Protein AF-A0A5B3GDI8-F1 (afdb_monomer_lite)

Organism: NCBI:txid328814

Foldseek 3Di:
DDPDDPPPVVVVVVVPPPPPLDADDPVRLLVVAAAHKDFAAFSRKHKWFWQAALPFQFQAFFDFPALQDTHSFQRLQWTKTAHQQLQAIEIEGEPGSVQDHDHHGFTKMFRLHGWMWHFRVLPTYIYTHHDGNVRIDGPDHPHDFDAAEDALVRDGSSQARTKYKHWFKDWPDQFAFLALFQLLQDDDEPLRPDPHSRNRDWKDWTWMAHLVRDIATEIDTPRGPRRADLPHGAQATGMAIAHKHDHQQLQQVRPRDSIHGYDRDPVSVPGHNPHYDLWDFQFKAAQQPCLQDWWAWPPVGTDGQAPPQAAWPTWTATPDHGWTKHKQLRWGKGFAKFTGQSDQPPVVSSRIGGRQWIKTKDWQLSQFDADPVQAGPGGIWTKIKGFLAVPDFDWKKKKWWKAKADQAVLAFWFHQFWKFKWKDLVVDDTHTLPDIGGHFHAHHQWDQDPPLGTAGTASNHHRGINIDMRIDDPVRHNGRMMMMIMGRPFQWIFQGDRGSDDGRIDDGDGNPHTGMIMMIIRMTTIIHRD

Secondary structure (DSSP, 8-state):
----SSSSSSSSSSSSS----PPPPHHHHHHHHTTSEEEPPTT-EEEEEE-S-TT-S-SS---EEETTEE-THHHHHEEEEE-TTS--EEEEEESSTTT----TT-EEEEE-TT-EEEEEETTEEEEEEEE-GGGEEEEESSPPP---EE-GGG--GGGTTSEEEEEEEEES--SS-SS---GGGS--BTTB----S-B----EEEEEE-TTS-EEEEEE-TT-TTS--SS-S--S-EEEEEEEE---BGGGTB---S-EEE-SSGGGEE--SS---SEEEEEEEEGGG-TT-EEEETTTEEEES--TT-B-S--BPPSEESEEEEESS-PEEEEEEEE-GGGTTSTT---EEEEEEEEEEEEGGGGEEE-TTS-EEEE--EEEEE--TT---SEEEEEEEEEES-SBGGGSSSSB-EEEEEEESSSSS-EEEEEEEE--BBP-B-EEETTTEEE---TT-BSSPEEEEEEE-GGGTT-S-EEEEEEE-SSEEE---SSTTS-SEEEE--TT---EEEEEEEEEEEEEE-

pLDDT: mean 88.8, std 14.58, range [31.39, 98.75]

Structure (mmCIF, N/CA/C/O backbone):
data_AF-A0A5B3GDI8-F1
#
_entry.id   AF-A0A5B3GDI8-F1
#
loop_
_atom_site.group_PDB
_atom_site.id
_atom_site.type_symbol
_atom_site.label_atom_id
_atom_site.label_alt_id
_atom_site.label_comp_id
_atom_site.label_asym_id
_atom_site.label_entity_id
_atom_site.label_seq_id
_atom_site.pdbx_PDB_ins_code
_atom_site.Cartn_x
_atom_site.Cartn_y
_atom_site.Cartn_z
_atom_site.occupancy
_atom_site.B_iso_or_equiv
_atom_site.auth_seq_id
_atom_site.auth_comp_id
_atom_site.auth_asym_id
_atom_site.auth_atom_id
_atom_site.pdbx_PDB_model_num
ATOM 1 N N . MET A 1 1 ? -60.318 32.869 48.975 1.00 39.62 1 MET A N 1
ATOM 2 C CA . MET A 1 1 ? -58.871 33.156 49.140 1.00 39.62 1 MET A CA 1
ATOM 3 C C . MET A 1 1 ? -58.451 32.554 50.478 1.00 39.62 1 MET A C 1
ATOM 5 O O . MET A 1 1 ? -58.962 33.008 51.481 1.00 39.62 1 MET A O 1
ATOM 9 N N . LYS A 1 2 ? -57.657 31.492 50.613 1.00 36.00 2 LYS A N 1
ATOM 10 C CA . LYS A 1 2 ? -56.486 31.056 49.847 1.00 36.00 2 LYS A CA 1
ATOM 11 C C . LYS A 1 2 ? -56.484 29.517 49.740 1.00 36.00 2 LYS A C 1
ATOM 13 O O . LYS A 1 2 ? -56.012 28.821 50.629 1.00 36.00 2 LYS A O 1
ATOM 18 N N . HIS A 1 3 ? -57.018 29.014 48.629 1.00 37.31 3 HIS A N 1
ATOM 19 C CA . HIS A 1 3 ? -56.724 27.690 48.079 1.00 37.31 3 HIS A CA 1
ATOM 20 C C . HIS A 1 3 ? -55.689 27.894 46.977 1.00 37.31 3 HIS A C 1
ATOM 22 O O . HIS A 1 3 ? -56.034 28.059 45.812 1.00 37.31 3 HIS A O 1
ATOM 28 N N . THR A 1 4 ? -54.423 28.026 47.350 1.00 45.56 4 THR A N 1
ATOM 29 C CA . THR A 1 4 ? -53.284 28.040 46.420 1.00 45.56 4 THR A CA 1
ATOM 30 C C . THR A 1 4 ? -52.044 28.033 47.297 1.00 45.56 4 THR A C 1
ATOM 32 O O . THR A 1 4 ? -51.899 28.965 48.074 1.00 45.56 4 THR A O 1
ATOM 35 N N . ILE A 1 5 ? -51.251 26.953 47.263 1.00 39.19 5 ILE A N 1
ATOM 36 C CA . ILE A 1 5 ? -49.811 26.858 47.635 1.00 39.19 5 ILE A CA 1
ATOM 37 C C . ILE A 1 5 ? -49.360 25.386 47.789 1.00 39.19 5 ILE A C 1
ATOM 39 O O . ILE A 1 5 ? -48.167 25.118 47.755 1.00 39.19 5 ILE A O 1
ATOM 43 N N . ARG A 1 6 ? -50.253 24.384 47.849 1.00 36.28 6 ARG A N 1
ATOM 44 C CA . ARG A 1 6 ? -49.823 22.968 47.964 1.00 36.28 6 ARG A CA 1
ATOM 45 C C . ARG A 1 6 ? -49.696 22.170 46.661 1.00 36.28 6 ARG A C 1
ATOM 47 O O . ARG A 1 6 ? -49.275 21.023 46.714 1.00 36.28 6 ARG A O 1
ATOM 54 N N . THR A 1 7 ? -49.941 22.777 45.501 1.00 36.78 7 THR A N 1
ATOM 55 C CA . THR A 1 7 ? -49.863 22.080 44.197 1.00 36.78 7 THR A CA 1
ATOM 56 C C . THR A 1 7 ? -48.702 22.533 43.304 1.00 36.78 7 THR A C 1
ATOM 58 O O . THR A 1 7 ? -48.592 22.067 42.179 1.00 36.78 7 THR A O 1
ATOM 61 N N . ALA A 1 8 ? -47.809 23.406 43.787 1.00 35.50 8 ALA A N 1
ATOM 62 C CA . ALA A 1 8 ? -46.700 23.941 42.981 1.00 35.50 8 ALA A CA 1
ATOM 63 C C . ALA A 1 8 ? -45.322 23.304 43.268 1.00 35.50 8 ALA A C 1
ATOM 65 O O . ALA A 1 8 ? -44.408 23.474 42.472 1.00 35.50 8 ALA A O 1
ATOM 66 N N . MET A 1 9 ? -45.159 22.531 44.352 1.00 32.56 9 MET A N 1
ATOM 67 C CA . MET A 1 9 ? -43.878 21.868 44.682 1.00 32.56 9 MET A CA 1
ATOM 68 C C . MET A 1 9 ? -43.811 20.377 44.322 1.00 32.56 9 MET A C 1
ATOM 70 O O . MET A 1 9 ? -42.728 19.807 44.342 1.00 32.56 9 MET A O 1
ATOM 74 N N . ALA A 1 10 ? -44.928 19.749 43.943 1.00 32.56 10 ALA A N 1
ATOM 75 C CA . ALA A 1 10 ? -44.927 18.376 43.423 1.00 32.56 10 ALA A CA 1
ATOM 76 C C . ALA A 1 10 ? -44.781 18.326 41.888 1.00 32.56 10 ALA A C 1
ATOM 78 O O . ALA A 1 10 ? -44.310 17.333 41.346 1.00 32.56 10 ALA A O 1
ATOM 79 N N . ALA A 1 11 ? -45.106 19.420 41.188 1.00 32.91 11 ALA A N 1
ATOM 80 C CA . ALA A 1 11 ? -44.932 19.537 39.739 1.00 32.91 11 ALA A CA 1
ATOM 81 C C . ALA A 1 11 ? -43.515 19.985 39.325 1.00 32.91 11 ALA A C 1
ATOM 83 O O . ALA A 1 11 ? -43.128 19.772 38.182 1.00 32.91 11 ALA A O 1
ATOM 84 N N . LEU A 1 12 ? -42.717 20.548 40.246 1.00 33.09 12 LEU A N 1
ATOM 85 C CA . LEU A 1 12 ? -41.325 20.935 39.970 1.00 33.09 12 LEU A CA 1
ATOM 86 C C . LEU A 1 12 ? -40.292 19.848 40.317 1.00 33.09 12 LEU A C 1
ATOM 88 O O . LEU A 1 12 ? -39.155 19.939 39.873 1.00 33.09 12 LEU A O 1
ATOM 92 N N . LEU A 1 13 ? -40.680 18.801 41.058 1.00 31.77 13 LEU A N 1
ATOM 93 C CA . LEU A 1 13 ? -39.831 17.624 41.307 1.00 31.77 13 LEU A CA 1
ATOM 94 C C . LEU A 1 13 ? -40.146 16.424 40.397 1.00 31.77 13 LEU A C 1
ATOM 96 O O . LEU A 1 13 ? -39.401 15.452 40.405 1.00 31.77 13 LEU A O 1
ATOM 100 N N . CYS A 1 14 ? -41.194 16.499 39.571 1.00 31.97 14 CYS A N 1
ATOM 101 C CA . CYS A 1 14 ? -41.499 15.485 38.550 1.00 31.97 14 CYS A CA 1
ATOM 102 C C . CYS A 1 14 ? -41.074 15.889 37.125 1.00 31.97 14 CYS A C 1
ATOM 104 O O . CYS A 1 14 ? -41.359 15.159 36.183 1.00 31.97 14 CYS A O 1
ATOM 106 N N . LEU A 1 15 ? -40.354 17.008 36.956 1.00 31.39 15 LEU A N 1
ATOM 107 C CA . LEU A 1 15 ? -39.702 17.380 35.688 1.00 31.39 15 LEU A CA 1
ATOM 108 C C . LEU A 1 15 ? -38.186 17.107 35.662 1.00 31.39 15 LEU A C 1
ATOM 110 O O . LEU A 1 15 ? -37.525 17.441 34.686 1.00 31.39 15 LEU A O 1
ATOM 114 N N . ALA A 1 16 ? -37.635 16.472 36.701 1.00 35.31 16 ALA A N 1
ATOM 115 C CA . ALA A 1 16 ? -36.210 16.132 36.793 1.00 35.31 16 ALA A CA 1
ATOM 116 C C . ALA A 1 16 ? -35.915 14.628 36.625 1.00 35.31 16 ALA A C 1
ATOM 118 O O . ALA A 1 16 ? -34.798 14.193 36.884 1.00 35.31 16 ALA A O 1
ATOM 119 N N . ALA A 1 17 ? -36.893 13.816 36.212 1.00 36.31 17 ALA A N 1
ATOM 120 C CA . ALA A 1 17 ? -36.731 12.362 36.194 1.00 36.31 17 ALA A CA 1
ATOM 121 C C . ALA A 1 17 ? -37.519 11.651 35.081 1.00 36.31 17 ALA A C 1
ATOM 123 O O . ALA A 1 17 ? -38.113 10.619 35.343 1.00 36.31 17 ALA A O 1
ATOM 124 N N . VAL A 1 18 ? -37.528 12.178 33.849 1.00 36.03 18 VAL A N 1
ATOM 125 C CA . VAL A 1 18 ? -37.719 11.371 32.618 1.00 36.03 18 VAL A CA 1
ATOM 126 C C . VAL A 1 18 ? -37.010 12.056 31.435 1.00 36.03 18 VAL A C 1
ATOM 128 O O . VAL A 1 18 ? -37.576 12.248 30.366 1.00 36.03 18 VAL A O 1
ATOM 131 N N . ALA A 1 19 ? -35.749 12.453 31.604 1.00 35.44 19 ALA A N 1
ATOM 132 C CA . ALA A 1 19 ? -34.834 12.400 30.469 1.00 35.44 19 ALA A CA 1
ATOM 133 C C . ALA A 1 19 ? -34.280 10.979 30.509 1.00 35.44 19 ALA A C 1
ATOM 135 O O . ALA A 1 19 ? -33.279 10.718 31.171 1.00 35.44 19 ALA A O 1
ATOM 136 N N . GLY A 1 20 ? -35.027 10.028 29.937 1.00 32.72 20 GLY A N 1
ATOM 137 C CA . GLY A 1 20 ? -34.468 8.708 29.678 1.00 32.72 20 GLY A CA 1
ATOM 138 C C . GLY A 1 20 ? -33.171 8.947 28.927 1.00 32.72 20 GLY A C 1
ATOM 139 O O . GLY A 1 20 ? -33.206 9.557 27.859 1.00 32.72 20 GLY A O 1
ATOM 140 N N . VAL A 1 21 ? -32.048 8.585 29.544 1.00 35.75 21 VAL A N 1
ATOM 141 C CA . VAL A 1 21 ? -30.734 8.677 28.924 1.00 35.75 21 VAL A CA 1
ATOM 142 C C . VAL A 1 21 ? -30.815 7.792 27.693 1.00 35.75 21 VAL A C 1
ATOM 144 O O . VAL A 1 21 ? -30.853 6.567 27.784 1.00 35.75 21 VAL A O 1
ATOM 147 N N . ARG A 1 22 ? -31.033 8.424 26.547 1.00 43.66 22 ARG A N 1
ATOM 148 C CA . ARG A 1 22 ? -31.154 7.735 25.280 1.00 43.66 22 ARG A CA 1
ATOM 149 C C . ARG A 1 22 ? -29.720 7.603 24.808 1.00 43.66 22 ARG A C 1
ATOM 151 O O . ARG A 1 22 ? -29.053 8.621 24.673 1.00 43.66 22 ARG A O 1
ATOM 158 N N . ALA A 1 23 ? -29.243 6.372 24.630 1.00 56.69 23 ALA A N 1
ATOM 159 C CA . ALA A 1 23 ? -28.018 6.169 23.874 1.00 56.69 23 ALA A CA 1
ATOM 160 C C . ALA A 1 23 ? -28.197 6.926 22.550 1.00 56.69 23 ALA A C 1
ATOM 162 O O . ALA A 1 23 ? -29.172 6.681 21.826 1.00 56.69 23 ALA A O 1
ATOM 163 N N . ASP A 1 24 ? -27.344 7.916 22.313 1.00 63.50 24 ASP A N 1
ATOM 164 C CA . ASP A 1 24 ? -27.353 8.669 21.077 1.00 63.50 24 ASP A CA 1
ATOM 165 C C . ASP A 1 24 ? -27.056 7.692 19.944 1.00 63.50 24 ASP A C 1
ATOM 167 O O . ASP A 1 24 ? -26.226 6.788 20.055 1.00 63.50 24 ASP A O 1
ATOM 171 N N . ASP A 1 25 ? -27.806 7.832 18.859 1.00 85.94 25 ASP A N 1
ATOM 172 C CA . ASP A 1 25 ? -27.639 6.981 17.693 1.00 85.94 25 ASP A CA 1
ATOM 173 C C . ASP A 1 25 ? -26.355 7.388 16.954 1.00 85.94 25 ASP A C 1
ATOM 175 O O . ASP A 1 25 ? -26.069 8.582 16.809 1.00 85.94 25 ASP A O 1
ATOM 179 N N . PHE A 1 26 ? -25.594 6.413 16.448 1.00 95.19 26 PHE A N 1
ATOM 180 C CA . PHE A 1 26 ? -24.365 6.658 15.683 1.00 95.19 26 PHE A CA 1
ATOM 181 C C . PHE A 1 26 ? -24.610 7.676 14.563 1.00 95.19 26 PHE A C 1
ATOM 183 O O . PHE A 1 26 ? -23.807 8.587 14.369 1.00 95.19 26 PHE A O 1
ATOM 190 N N . ALA A 1 27 ? -25.744 7.570 13.861 1.00 94.50 27 ALA A N 1
ATOM 191 C CA . ALA A 1 27 ? -26.119 8.498 12.796 1.00 94.50 27 ALA A CA 1
ATOM 192 C C . ALA A 1 27 ? -26.252 9.952 13.285 1.00 94.50 27 ALA A C 1
ATOM 194 O O . ALA A 1 27 ? -25.831 10.879 12.593 1.00 94.50 27 ALA A O 1
ATOM 195 N N . ALA A 1 28 ? -26.809 10.159 14.482 1.00 93.31 28 ALA A N 1
ATOM 196 C CA . ALA A 1 28 ? -26.990 11.488 15.058 1.00 93.31 28 ALA A CA 1
ATOM 197 C C . ALA A 1 28 ? -25.643 12.120 15.439 1.00 93.31 28 ALA A C 1
ATOM 199 O O . ALA A 1 28 ? -25.374 13.260 15.059 1.00 93.31 28 ALA A O 1
ATOM 200 N N . LEU A 1 29 ? -24.763 11.357 16.100 1.00 94.50 29 LEU A N 1
ATOM 201 C CA . LEU A 1 29 ? -23.413 11.818 16.450 1.00 94.50 29 LEU A CA 1
ATOM 202 C C . LEU A 1 29 ? -22.576 12.131 15.203 1.00 94.50 29 LEU A C 1
ATOM 204 O O . LEU A 1 29 ? -21.887 13.151 15.144 1.00 94.50 29 LEU A O 1
ATOM 208 N N . ARG A 1 30 ? -22.680 11.293 14.165 1.00 95.56 30 ARG A N 1
ATOM 209 C CA . ARG A 1 30 ? -22.043 11.546 12.866 1.00 95.56 30 ARG A CA 1
ATOM 210 C C . ARG A 1 30 ? -22.512 12.859 12.245 1.00 95.56 30 ARG A C 1
ATOM 212 O O . ARG A 1 30 ? -21.688 13.665 11.809 1.00 95.56 30 ARG A O 1
ATOM 219 N N . ALA A 1 31 ? -23.823 13.094 12.228 1.00 94.56 31 ALA A N 1
ATOM 220 C CA . ALA A 1 31 ? -24.398 14.317 11.680 1.00 94.56 31 ALA A CA 1
ATOM 221 C C . ALA A 1 31 ? -23.938 15.570 12.448 1.00 94.56 31 ALA A C 1
ATOM 223 O O . ALA A 1 31 ? -23.686 16.607 11.835 1.00 94.56 31 ALA A O 1
ATOM 224 N N . GLU A 1 32 ? -23.769 15.480 13.771 1.00 94.06 32 GLU A N 1
ATOM 225 C CA . GLU A 1 32 ? -23.297 16.598 14.595 1.00 94.06 32 GLU A CA 1
ATOM 226 C C . GLU A 1 32 ? -21.875 17.050 14.215 1.00 94.06 32 GLU A C 1
ATOM 228 O O . GLU A 1 32 ? -21.598 18.256 14.160 1.00 94.06 32 GLU A O 1
ATOM 233 N N . ALA A 1 33 ? -20.988 16.100 13.910 1.00 95.88 33 ALA A N 1
ATOM 234 C CA . ALA A 1 33 ? -19.568 16.339 13.649 1.00 95.88 33 ALA A CA 1
ATOM 235 C C . ALA A 1 33 ? -19.165 16.301 12.164 1.00 95.88 33 ALA A C 1
ATOM 237 O O . ALA A 1 33 ? -17.976 16.340 11.862 1.00 95.88 33 ALA A O 1
ATOM 238 N N . ALA A 1 34 ? -20.110 16.224 11.224 1.00 94.88 34 ALA A N 1
ATOM 239 C CA . ALA A 1 34 ? -19.806 16.114 9.795 1.00 94.88 34 ALA A CA 1
ATOM 240 C C . ALA A 1 34 ? -18.857 17.237 9.314 1.00 94.88 34 ALA A C 1
ATOM 242 O O . ALA A 1 34 ? -19.218 18.415 9.305 1.00 94.88 34 ALA A O 1
ATOM 243 N N . GLY A 1 35 ? -17.628 16.862 8.939 1.00 97.06 35 GLY A N 1
ATOM 244 C CA . GLY A 1 35 ? -16.588 17.775 8.449 1.00 97.06 35 GLY A CA 1
ATOM 245 C C . GLY A 1 35 ? -16.008 18.750 9.480 1.00 97.06 35 GLY A C 1
ATOM 246 O O . GLY A 1 35 ? -15.413 19.755 9.087 1.00 97.06 35 GLY A O 1
ATOM 247 N N . ARG A 1 36 ? -16.199 18.517 10.785 1.00 97.75 36 ARG A N 1
ATOM 248 C CA . ARG A 1 36 ? -15.721 19.415 11.847 1.00 97.75 36 ARG A CA 1
ATOM 249 C C . ARG A 1 36 ? -15.409 18.679 13.149 1.00 97.75 36 ARG A C 1
ATOM 251 O O . ARG A 1 36 ? -15.834 17.551 13.373 1.00 97.75 36 ARG A O 1
ATOM 258 N N . THR A 1 37 ? -14.721 19.366 14.056 1.00 98.44 37 THR A N 1
ATOM 259 C CA . THR A 1 37 ? -14.581 18.927 15.449 1.00 98.44 37 THR A CA 1
ATOM 260 C C . THR A 1 37 ? -15.637 19.597 16.321 1.00 98.44 37 THR A C 1
ATOM 262 O O . THR A 1 37 ? -15.784 20.820 16.291 1.00 98.44 37 THR A O 1
ATOM 265 N N . VAL A 1 38 ? -16.345 18.808 17.127 1.00 97.69 38 VAL A N 1
ATOM 266 C CA . VAL A 1 38 ? -17.307 19.276 18.134 1.00 97.69 38 VAL A CA 1
ATOM 267 C C . VAL A 1 38 ? -16.932 18.761 19.520 1.00 97.69 38 VAL A C 1
ATOM 269 O O . VAL A 1 38 ? -16.266 17.735 19.665 1.00 97.69 38 VAL A O 1
ATOM 272 N N . ARG A 1 39 ? -17.353 19.489 20.556 1.00 97.69 39 ARG A N 1
ATOM 273 C CA . ARG A 1 39 ? -17.263 19.045 21.948 1.00 97.69 39 ARG A CA 1
ATOM 274 C C . ARG A 1 39 ? -18.615 18.468 22.344 1.00 97.69 39 ARG A C 1
ATOM 276 O O . ARG A 1 39 ? -19.597 19.203 22.326 1.00 97.69 39 ARG A O 1
ATOM 283 N N . LEU A 1 40 ? -18.646 17.191 22.704 1.00 95.88 40 LEU A N 1
ATOM 284 C CA . LEU A 1 40 ? -19.892 16.499 23.020 1.00 95.88 40 LEU A CA 1
ATOM 285 C C . LEU A 1 40 ? -20.471 16.995 24.350 1.00 95.88 40 LEU A C 1
ATOM 287 O O . LEU A 1 40 ? -19.734 17.246 25.314 1.00 95.88 40 LEU A O 1
ATOM 291 N N . ALA A 1 41 ? -21.790 17.171 24.381 1.00 92.88 41 ALA A N 1
ATOM 292 C CA . ALA A 1 41 ? -22.498 17.715 25.531 1.00 92.88 41 ALA A CA 1
ATOM 293 C C . ALA A 1 41 ? -22.429 16.762 26.742 1.00 92.88 41 ALA A C 1
ATOM 295 O O . ALA A 1 41 ? -22.355 15.545 26.575 1.00 92.88 41 ALA A O 1
ATOM 296 N N . PRO A 1 42 ? -22.462 17.277 27.985 1.00 92.44 42 PRO A N 1
ATOM 297 C CA . PRO A 1 42 ? -22.572 16.421 29.162 1.00 92.44 42 PRO A CA 1
ATOM 298 C C . PRO A 1 42 ? -23.781 15.479 29.061 1.00 92.44 42 PRO A C 1
ATOM 300 O O . PRO A 1 42 ? -24.882 15.928 28.748 1.00 92.44 42 PRO A O 1
ATOM 303 N N . GLY A 1 43 ? -23.579 14.192 29.352 1.00 87.88 43 GLY A N 1
ATOM 304 C CA . GLY A 1 43 ? -24.628 13.173 29.279 1.00 87.88 43 GLY A CA 1
ATOM 305 C C . GLY A 1 43 ? -24.813 12.515 27.907 1.00 87.88 43 GLY A C 1
ATOM 306 O O . GLY A 1 43 ? -25.653 11.625 27.806 1.00 87.88 43 GLY A O 1
ATOM 307 N N . THR A 1 44 ? -24.041 12.897 26.881 1.00 94.94 44 THR A N 1
ATOM 308 C CA . THR A 1 44 ? -23.964 12.150 25.614 1.00 94.94 44 THR A CA 1
ATOM 309 C C . THR A 1 44 ? -23.450 10.739 25.884 1.00 94.94 44 THR A C 1
ATOM 311 O O . THR A 1 44 ? -22.309 10.562 26.314 1.00 94.94 44 THR A O 1
ATOM 314 N N . GLN A 1 45 ? -24.279 9.731 25.616 1.00 95.38 45 GLN A N 1
ATOM 315 C CA . GLN A 1 45 ? -23.929 8.325 25.811 1.00 95.38 45 GLN A CA 1
ATOM 316 C C . GLN A 1 45 ? -24.074 7.533 24.520 1.00 95.38 45 GLN A C 1
ATOM 318 O O . GLN A 1 45 ? -24.970 7.801 23.731 1.00 95.38 45 GLN A O 1
ATOM 323 N N . LEU A 1 46 ? -23.234 6.519 24.329 1.00 96.19 46 LEU A N 1
ATOM 324 C CA . LEU A 1 46 ? -23.257 5.659 23.147 1.00 96.19 46 LEU A CA 1
ATOM 325 C C . LEU A 1 46 ? -23.143 4.190 23.554 1.00 96.19 46 LEU A C 1
ATOM 327 O O . LEU A 1 46 ? -22.182 3.817 24.223 1.00 96.19 46 LEU A O 1
ATOM 331 N N . GLU A 1 47 ? -24.086 3.346 23.134 1.00 96.38 47 GLU A N 1
ATOM 332 C CA . GLU A 1 47 ? -23.907 1.892 23.210 1.00 96.38 47 GLU A CA 1
ATOM 333 C C . GLU A 1 47 ? -23.283 1.370 21.917 1.00 96.38 47 GLU A C 1
ATOM 335 O O . GLU A 1 47 ? -23.758 1.683 20.826 1.00 96.38 47 GLU A O 1
ATOM 340 N N . ALA A 1 48 ? -22.229 0.567 22.036 1.00 97.56 48 ALA A N 1
ATOM 341 C CA . ALA A 1 48 ? -21.468 0.082 20.891 1.00 97.56 48 ALA A CA 1
ATOM 342 C C . ALA A 1 48 ? -20.893 -1.321 21.126 1.00 97.56 48 ALA A C 1
ATOM 344 O O . ALA A 1 48 ? -20.776 -1.783 22.265 1.00 97.56 48 ALA A O 1
ATOM 345 N N . LEU A 1 49 ? -20.512 -1.986 20.036 1.00 98.19 49 LEU A N 1
ATOM 346 C CA . LEU A 1 49 ? -19.741 -3.226 20.049 1.00 98.19 49 LEU A CA 1
ATOM 347 C C . LEU A 1 49 ? -18.278 -2.927 19.736 1.00 98.19 49 LEU A C 1
ATOM 349 O O . LEU A 1 49 ? -1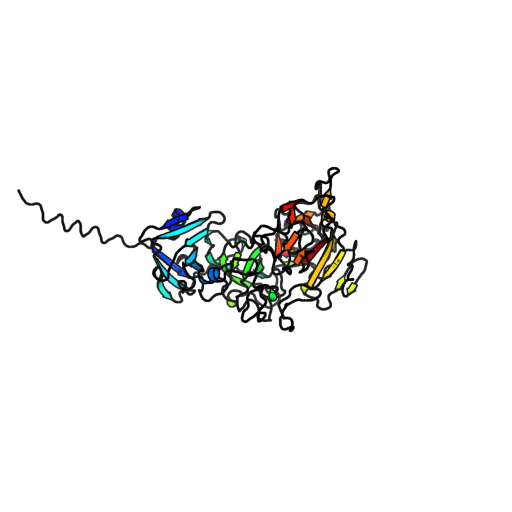7.966 -2.242 18.766 1.00 98.19 49 LEU A O 1
ATOM 353 N N . VAL A 1 50 ? -17.364 -3.443 20.548 1.00 98.75 50 VAL A N 1
ATOM 354 C CA . VAL A 1 50 ? -15.925 -3.299 20.326 1.00 98.75 50 VAL A CA 1
ATOM 355 C C . VAL A 1 50 ? -15.469 -4.287 19.258 1.00 98.75 50 VAL A C 1
ATOM 357 O O . VAL A 1 50 ? -15.565 -5.501 19.441 1.00 98.75 50 VAL A O 1
ATOM 360 N N . VAL A 1 51 ? -14.896 -3.774 18.168 1.00 98.38 51 VAL A N 1
ATOM 361 C CA . VAL A 1 51 ? -14.332 -4.599 17.085 1.00 98.38 51 VAL A CA 1
ATOM 362 C C . VAL A 1 51 ? -12.817 -4.761 17.178 1.00 98.38 51 VAL A C 1
ATOM 364 O O . VAL A 1 51 ? -12.265 -5.693 16.601 1.00 98.38 51 VAL A O 1
ATOM 367 N N . SER A 1 52 ? -12.143 -3.879 17.916 1.00 97.62 52 SER A N 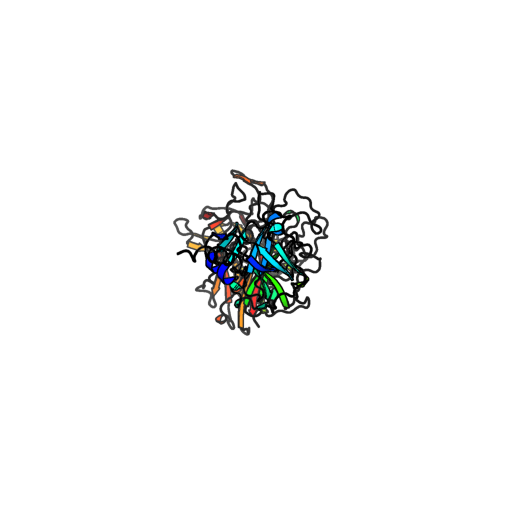1
ATOM 368 C CA . SER A 1 52 ? -10.701 -3.924 18.197 1.00 97.62 52 SER A CA 1
ATOM 369 C C . SER A 1 52 ? -10.341 -4.814 19.392 1.00 97.62 52 SER A C 1
ATOM 371 O O . SER A 1 52 ? -11.206 -5.186 20.171 1.00 97.62 52 SER A O 1
ATOM 373 N N . ASP A 1 53 ? -9.050 -5.067 19.616 1.00 97.12 53 ASP A N 1
ATOM 374 C CA . ASP A 1 53 ? -8.553 -5.694 20.849 1.00 97.12 53 ASP A CA 1
ATOM 375 C C . ASP A 1 53 ? -7.333 -4.926 21.374 1.00 97.12 53 ASP A C 1
ATOM 377 O O . ASP A 1 53 ? -6.340 -4.781 20.657 1.00 97.12 53 ASP A O 1
ATOM 381 N N . TYR A 1 54 ? -7.382 -4.459 22.627 1.00 96.62 54 TYR A N 1
ATOM 382 C CA . TYR A 1 54 ? -6.308 -3.664 23.239 1.00 96.62 54 TYR A CA 1
ATOM 383 C C . TYR A 1 54 ? -4.946 -4.384 23.303 1.00 96.62 54 TYR A C 1
ATOM 385 O O . TYR A 1 54 ? -3.905 -3.741 23.457 1.00 96.62 54 TYR A O 1
ATOM 393 N N . ARG A 1 55 ? -4.924 -5.721 23.211 1.00 94.94 55 ARG A N 1
ATOM 394 C CA . ARG A 1 55 ? -3.694 -6.530 23.192 1.00 94.94 55 ARG A CA 1
ATOM 395 C C . ARG A 1 55 ? -3.071 -6.584 21.804 1.00 94.94 55 ARG A C 1
ATOM 397 O O . ARG A 1 55 ? -1.868 -6.848 21.683 1.00 94.94 55 ARG A O 1
ATOM 404 N N . SER A 1 56 ? -3.863 -6.353 20.758 1.00 95.44 56 SER A N 1
ATOM 405 C CA . SER A 1 56 ? -3.379 -6.411 19.388 1.00 95.44 56 SER A CA 1
ATOM 406 C C . SER A 1 56 ? -2.394 -5.277 19.109 1.00 95.44 56 SER A C 1
ATOM 408 O O . SER A 1 56 ? -2.572 -4.116 19.476 1.00 95.44 56 SER A O 1
ATOM 410 N N . GLN A 1 57 ? -1.312 -5.634 18.427 1.00 94.69 57 GLN A N 1
ATOM 411 C CA . GLN A 1 57 ? -0.277 -4.691 18.015 1.00 94.69 57 GLN A CA 1
ATOM 412 C C . GLN A 1 57 ? -0.569 -4.075 16.641 1.00 94.69 57 GLN A C 1
ATOM 414 O O . GLN A 1 57 ? 0.323 -3.441 16.084 1.00 94.69 57 GLN A O 1
ATOM 419 N N . ASN A 1 58 ? -1.777 -4.279 16.093 1.00 96.62 58 ASN A N 1
ATOM 420 C CA . ASN A 1 58 ? -2.168 -3.832 14.755 1.00 96.62 58 ASN A CA 1
ATOM 421 C C . ASN A 1 58 ? -3.364 -2.869 14.720 1.00 96.62 58 ASN A C 1
ATOM 423 O O . ASN A 1 58 ? -4.166 -2.936 13.794 1.00 96.62 58 ASN A O 1
ATOM 427 N N . MET A 1 59 ? -3.534 -2.019 15.730 1.00 96.12 59 MET A N 1
ATOM 428 C CA . MET A 1 59 ? -4.684 -1.115 15.814 1.00 96.12 59 MET A CA 1
ATOM 429 C C . MET A 1 59 ? -4.477 0.137 14.968 1.00 96.12 59 MET A C 1
ATOM 431 O O . MET A 1 59 ? -5.319 0.449 14.146 1.00 96.12 59 MET A O 1
ATOM 435 N N . GLU A 1 60 ? -3.340 0.815 15.093 1.00 95.12 60 GLU A N 1
ATOM 436 C CA . GLU A 1 60 ? -3.093 2.083 14.394 1.00 95.12 60 GLU A CA 1
ATOM 437 C C . GLU A 1 60 ? -1.640 2.164 13.924 1.00 95.12 60 GLU A C 1
ATOM 439 O O . GLU A 1 60 ? -0.769 1.481 14.467 1.00 95.12 60 GLU A O 1
ATOM 444 N N . LEU A 1 61 ? -1.362 2.971 12.900 1.00 91.94 61 LEU A N 1
ATOM 445 C CA . LEU A 1 61 ? 0.004 3.250 12.469 1.00 91.94 61 LEU A CA 1
ATOM 446 C C . LEU A 1 61 ? 0.762 3.945 13.601 1.00 91.94 61 LEU A C 1
ATOM 448 O O . LEU A 1 61 ? 0.311 4.964 14.114 1.00 91.94 61 LEU A O 1
ATOM 452 N N . ASN A 1 62 ? 1.943 3.436 13.947 1.00 93.06 62 ASN A N 1
ATOM 453 C CA . ASN A 1 62 ? 2.807 4.082 14.929 1.00 93.06 62 ASN A CA 1
ATOM 454 C C . ASN A 1 62 ? 3.596 5.217 14.253 1.00 93.06 62 ASN A C 1
ATOM 456 O O . ASN A 1 62 ? 4.491 4.936 13.444 1.00 93.06 62 ASN A O 1
ATOM 460 N N . PRO A 1 63 ? 3.283 6.497 14.532 1.00 91.88 63 PRO A N 1
ATOM 461 C CA . PRO A 1 63 ? 3.897 7.608 13.824 1.00 91.88 63 PRO A CA 1
ATOM 462 C C . PRO A 1 63 ? 5.351 7.793 14.252 1.00 91.88 63 PRO A C 1
ATOM 464 O O . PRO A 1 63 ? 5.738 7.527 15.390 1.00 91.88 63 PRO A O 1
ATOM 467 N N . ASN A 1 64 ? 6.169 8.315 13.345 1.00 91.12 64 ASN A N 1
ATOM 468 C CA . ASN A 1 64 ? 7.496 8.796 13.694 1.00 91.12 64 ASN A CA 1
ATOM 469 C C . ASN A 1 64 ? 7.403 10.039 14.596 1.00 91.12 64 ASN A C 1
ATOM 471 O O . ASN A 1 64 ? 6.736 11.010 14.248 1.00 91.12 64 ASN A O 1
ATOM 475 N N . VAL A 1 65 ? 8.121 10.032 15.722 1.00 89.56 65 VAL A N 1
ATOM 476 C CA . VAL A 1 65 ? 8.267 11.197 16.625 1.00 89.56 65 VAL A CA 1
ATOM 477 C C . VAL A 1 65 ? 9.664 11.807 16.572 1.00 89.56 65 VAL A C 1
ATOM 479 O O . VAL A 1 65 ? 9.858 12.964 16.933 1.00 89.56 65 VAL A O 1
ATOM 482 N N . SER A 1 66 ? 10.637 11.037 16.089 1.00 88.12 66 SER A N 1
ATOM 483 C CA . SER A 1 66 ? 11.961 11.502 15.695 1.00 88.12 66 SER A CA 1
ATOM 484 C C . SER A 1 66 ? 12.498 10.613 14.571 1.00 88.12 66 SER A C 1
ATOM 486 O O . SER A 1 66 ? 11.965 9.539 14.277 1.00 88.12 66 SER A O 1
ATOM 488 N N . TRP A 1 67 ? 13.597 11.050 13.959 1.00 84.69 67 TRP A N 1
ATOM 489 C CA . TRP A 1 67 ? 14.372 10.295 12.965 1.00 84.69 67 TRP A CA 1
ATOM 490 C C . TRP A 1 67 ? 14.724 8.858 13.399 1.00 84.69 67 TRP A C 1
ATOM 492 O O . TRP A 1 67 ? 14.872 7.984 12.550 1.00 84.69 67 TRP A O 1
ATOM 502 N N . ASP A 1 68 ? 14.847 8.597 14.702 1.00 84.25 68 ASP A N 1
ATOM 503 C CA . ASP A 1 68 ? 15.227 7.309 15.287 1.00 84.25 68 ASP A CA 1
ATOM 504 C C . ASP A 1 68 ? 14.122 6.611 16.095 1.00 84.25 68 ASP A C 1
ATOM 506 O O . ASP A 1 68 ? 14.350 5.511 16.606 1.00 84.25 68 ASP A O 1
ATOM 510 N N . LYS A 1 69 ? 12.921 7.199 16.198 1.00 87.69 69 LYS A N 1
ATOM 511 C CA . LYS A 1 69 ? 11.862 6.698 17.081 1.00 87.69 69 LYS A CA 1
ATOM 512 C C . LYS A 1 69 ? 10.467 6.809 16.472 1.00 87.69 69 LYS A C 1
ATOM 514 O O . LYS A 1 69 ? 10.073 7.847 15.941 1.00 87.69 69 LYS A O 1
ATOM 519 N N . VAL A 1 70 ? 9.687 5.750 16.672 1.00 91.06 70 VAL A N 1
ATOM 520 C CA . VAL A 1 70 ? 8.232 5.734 16.475 1.00 91.06 70 VAL A CA 1
ATOM 521 C C . VAL A 1 70 ? 7.500 5.740 17.820 1.00 91.06 70 VAL A C 1
ATOM 523 O O . VAL A 1 70 ? 8.009 5.206 18.814 1.00 91.06 70 VAL A O 1
ATOM 526 N N . ASP A 1 71 ? 6.314 6.338 17.861 1.00 92.62 71 ASP A N 1
ATOM 527 C CA . ASP A 1 71 ? 5.408 6.285 19.005 1.00 92.62 71 ASP A CA 1
ATOM 528 C C . ASP A 1 71 ? 4.528 5.037 18.939 1.00 92.62 71 ASP A C 1
ATOM 530 O O . ASP A 1 71 ? 3.589 4.961 18.155 1.00 92.62 71 ASP A O 1
ATOM 534 N N . LEU A 1 72 ? 4.834 4.062 19.796 1.00 93.00 72 LEU A N 1
ATOM 535 C CA . LEU A 1 72 ? 4.037 2.842 19.945 1.00 93.00 72 LEU A CA 1
ATOM 536 C C . LEU A 1 72 ? 2.758 3.057 20.768 1.00 93.00 72 LEU A C 1
ATOM 538 O O . LEU A 1 72 ? 1.911 2.168 20.845 1.00 93.00 72 LEU A O 1
ATOM 542 N N . GLY A 1 73 ? 2.639 4.205 21.439 1.00 95.62 73 GLY A N 1
ATOM 543 C CA . GLY A 1 73 ? 1.499 4.537 22.277 1.00 95.62 73 GLY A CA 1
ATOM 544 C C . GLY A 1 73 ? 0.223 4.756 21.475 1.00 95.62 73 GLY A C 1
ATOM 545 O O . GLY A 1 73 ? -0.846 4.426 21.982 1.00 95.62 73 GLY A O 1
ATOM 546 N N . GLU A 1 74 ? 0.327 5.235 20.229 1.00 96.06 74 GLU A N 1
ATOM 547 C CA . GLU A 1 74 ? -0.831 5.467 19.359 1.00 96.06 74 GLU A CA 1
ATOM 548 C C . GLU A 1 74 ? -1.629 4.183 19.116 1.00 96.06 74 GLU A C 1
ATOM 550 O O . GLU A 1 74 ? -2.843 4.173 19.315 1.00 96.06 74 GLU A O 1
ATOM 555 N N . ASN A 1 75 ? -0.952 3.075 18.797 1.00 96.75 75 ASN A N 1
ATOM 556 C CA . ASN A 1 75 ? -1.596 1.768 18.701 1.00 96.75 75 ASN A CA 1
ATOM 557 C C . ASN A 1 75 ? -2.293 1.383 20.013 1.00 96.75 75 ASN A C 1
ATOM 559 O O . ASN A 1 75 ? -3.441 0.957 20.006 1.00 96.75 75 ASN A O 1
ATOM 563 N N . LEU A 1 76 ? -1.593 1.502 21.146 1.00 97.31 76 LEU A N 1
ATOM 564 C CA . LEU A 1 76 ? -2.082 1.011 22.441 1.00 97.31 76 LEU A CA 1
ATOM 565 C C . LEU A 1 76 ? -3.291 1.800 22.966 1.00 97.31 76 LEU A C 1
ATOM 567 O O . LEU A 1 76 ? -4.130 1.245 23.672 1.00 97.31 76 LEU A O 1
ATOM 571 N N . ARG A 1 77 ? -3.390 3.089 22.632 1.00 97.81 77 ARG A N 1
ATOM 572 C CA . ARG A 1 77 ? -4.504 3.953 23.049 1.00 97.81 77 ARG A CA 1
ATOM 573 C C . ARG A 1 77 ? -5.657 4.007 22.048 1.00 97.81 77 ARG A C 1
ATOM 575 O O . ARG A 1 77 ? -6.628 4.705 22.322 1.00 97.81 77 ARG A O 1
ATOM 582 N N . THR A 1 78 ? -5.547 3.333 20.905 1.00 98.44 78 THR A N 1
ATOM 583 C CA . THR A 1 78 ? -6.593 3.323 19.878 1.00 98.44 78 THR A CA 1
ATOM 584 C C . THR A 1 78 ? -7.472 2.086 20.023 1.00 98.44 78 THR A C 1
ATOM 586 O O . THR A 1 78 ? -6.975 0.974 20.199 1.00 98.44 78 THR A O 1
ATOM 589 N N . ALA A 1 79 ? -8.781 2.285 19.937 1.00 98.62 79 ALA A N 1
ATOM 590 C CA . ALA A 1 79 ? -9.776 1.230 19.815 1.00 98.62 79 ALA A CA 1
ATOM 591 C C . ALA A 1 79 ? -10.757 1.576 18.689 1.00 98.62 79 ALA A C 1
ATOM 593 O O . ALA A 1 79 ? -10.836 2.722 18.247 1.00 98.62 79 ALA A O 1
ATOM 594 N N . TYR A 1 80 ? -11.519 0.587 18.246 1.00 98.75 80 TYR A N 1
ATOM 595 C CA . TYR A 1 80 ? -12.566 0.745 17.247 1.00 98.75 80 TYR A CA 1
ATOM 596 C C . TYR A 1 80 ? -13.842 0.101 17.768 1.00 98.75 80 TYR A C 1
ATOM 598 O O . TYR A 1 80 ? -13.812 -1.000 18.332 1.00 98.75 80 TYR A O 1
ATOM 606 N N . VAL A 1 81 ? -14.954 0.801 17.580 1.00 98.62 81 VAL A N 1
ATOM 607 C CA . VAL A 1 81 ? -16.286 0.328 17.947 1.00 98.62 81 VAL A CA 1
ATOM 608 C C . VAL A 1 81 ? -17.234 0.499 16.776 1.00 98.62 81 VAL A C 1
ATOM 610 O O . VAL A 1 81 ? -17.091 1.448 16.008 1.00 98.62 81 VAL A O 1
ATOM 613 N N . GLU A 1 82 ? -18.220 -0.380 16.674 1.00 97.94 82 GLU A N 1
ATOM 614 C CA . GLU A 1 82 ? -19.295 -0.290 15.694 1.00 97.94 82 GLU A CA 1
ATOM 615 C C . GLU A 1 82 ? -20.672 -0.262 16.356 1.00 97.94 82 GLU A C 1
ATOM 617 O O . GLU A 1 82 ? -20.849 -0.671 17.511 1.00 97.94 82 GLU A O 1
ATOM 622 N N . SER A 1 83 ? -21.656 0.254 15.625 1.00 96.50 83 SER A N 1
ATOM 623 C CA . SER A 1 83 ? -23.054 0.217 16.029 1.00 96.50 83 SER A CA 1
ATOM 624 C C . SER A 1 83 ? -23.533 -1.235 16.172 1.00 96.50 83 SER A C 1
ATOM 626 O O . SER A 1 83 ? -23.034 -2.116 15.475 1.00 96.50 83 SER A O 1
ATOM 628 N N . PRO A 1 84 ? -24.518 -1.531 17.040 1.00 92.38 84 PRO A N 1
ATOM 629 C CA . PRO A 1 84 ? -24.989 -2.907 17.244 1.00 92.38 84 PRO A CA 1
ATOM 630 C C . PRO A 1 84 ? -25.515 -3.619 15.984 1.00 92.38 84 PRO A C 1
ATOM 632 O O . PRO A 1 84 ? -25.530 -4.845 15.937 1.00 92.38 84 PRO A O 1
ATOM 635 N N . ASP A 1 85 ? -25.949 -2.866 14.970 1.00 91.88 85 ASP A N 1
ATOM 636 C CA . ASP A 1 85 ? -26.355 -3.376 13.651 1.00 91.88 85 ASP A CA 1
ATOM 637 C C . ASP A 1 85 ? -25.181 -3.524 12.659 1.00 91.88 85 ASP A C 1
ATOM 639 O O . ASP A 1 85 ? -25.376 -3.927 11.513 1.00 91.88 85 ASP A O 1
ATOM 643 N N . GLY A 1 86 ? -23.963 -3.184 13.086 1.00 94.12 86 GLY A N 1
ATOM 644 C CA . GLY A 1 86 ? -22.736 -3.210 12.299 1.00 94.12 86 GLY A CA 1
ATOM 645 C C . GLY A 1 86 ? -22.648 -2.115 11.239 1.00 94.12 86 GLY A C 1
ATOM 646 O O . GLY A 1 86 ? -21.729 -2.141 10.428 1.00 94.12 86 GLY A O 1
ATOM 647 N N . ARG A 1 87 ? -23.584 -1.163 11.167 1.00 94.69 87 ARG A N 1
ATOM 648 C CA . ARG A 1 87 ? -23.630 -0.198 10.062 1.00 94.69 87 ARG A CA 1
ATOM 649 C C . ARG A 1 87 ? -22.524 0.852 10.114 1.00 94.69 87 ARG A C 1
ATOM 651 O O . ARG A 1 87 ? -22.009 1.200 9.059 1.00 94.69 87 ARG A O 1
ATOM 658 N N . TYR A 1 88 ? -22.187 1.362 11.295 1.00 97.19 88 TYR A N 1
ATOM 659 C CA . TYR A 1 88 ? -21.319 2.529 11.460 1.00 97.19 88 TYR A CA 1
ATOM 660 C C . TYR A 1 88 ? -20.215 2.285 12.477 1.00 97.19 88 TYR A C 1
ATOM 662 O O . TYR A 1 88 ? -20.474 1.690 13.515 1.00 97.19 88 TYR A O 1
ATOM 670 N N . GLY A 1 89 ? -19.010 2.796 12.212 1.00 97.81 89 GLY A N 1
ATOM 671 C CA . GLY A 1 89 ? -17.866 2.673 13.111 1.00 97.81 89 GLY A CA 1
ATOM 672 C C . GLY A 1 89 ? -17.317 4.011 13.605 1.00 97.81 89 GLY A C 1
ATOM 673 O O . GLY A 1 89 ? -17.377 5.022 12.903 1.00 97.81 89 GLY A O 1
ATOM 674 N N . PHE A 1 90 ? -16.731 4.001 14.804 1.00 98.56 90 PHE A N 1
ATOM 675 C CA . PHE A 1 90 ? -15.936 5.092 15.369 1.00 98.56 90 PHE A CA 1
ATOM 676 C C . PHE A 1 90 ? -14.549 4.607 15.778 1.00 98.56 90 PHE A C 1
ATOM 678 O O . PHE A 1 90 ? -14.391 3.556 16.404 1.00 98.56 90 PHE A O 1
ATOM 685 N N . ARG A 1 91 ? -13.538 5.431 15.490 1.00 98.75 91 ARG A N 1
ATOM 686 C CA . ARG A 1 91 ? -12.223 5.317 16.118 1.00 98.75 91 ARG A CA 1
ATOM 687 C C . ARG A 1 91 ? -12.272 6.003 17.476 1.00 98.75 91 ARG A C 1
ATOM 689 O O . ARG A 1 91 ? -12.668 7.160 17.579 1.00 98.75 91 ARG A O 1
ATOM 696 N N . LEU A 1 92 ? -11.829 5.313 18.514 1.00 98.69 92 LEU A N 1
ATOM 697 C CA . LEU A 1 92 ? -11.680 5.852 19.859 1.00 98.69 92 LEU A CA 1
ATOM 698 C C . LEU A 1 92 ? -10.196 6.061 20.142 1.00 98.69 92 LEU A C 1
ATOM 700 O O . LEU A 1 92 ? -9.406 5.127 20.008 1.00 98.69 92 LEU A O 1
ATOM 704 N N . ARG A 1 93 ? -9.817 7.264 20.574 1.00 98.25 93 ARG A N 1
ATOM 705 C CA . ARG A 1 93 ? -8.463 7.569 21.038 1.00 98.25 93 ARG A CA 1
ATOM 706 C C . ARG A 1 93 ? -8.490 7.945 22.517 1.00 98.25 93 ARG A C 1
ATOM 708 O O . ARG A 1 93 ? -8.940 9.026 22.908 1.00 98.25 93 ARG A O 1
ATOM 715 N N . PHE A 1 94 ? -7.987 7.031 23.340 1.00 98.56 94 PHE A N 1
ATOM 716 C CA . PHE A 1 94 ? -7.904 7.204 24.783 1.00 98.56 94 PHE A CA 1
ATOM 717 C C . PHE A 1 94 ? -6.800 8.197 25.177 1.00 98.56 94 PHE A C 1
ATOM 719 O O . PHE A 1 94 ? -5.773 8.317 24.506 1.00 98.56 94 PHE A O 1
ATOM 726 N N . ALA A 1 95 ? -6.982 8.883 26.306 1.00 96.88 95 ALA A N 1
ATOM 727 C CA . ALA A 1 95 ? -6.040 9.870 26.831 1.00 96.88 95 ALA A CA 1
ATOM 728 C C . ALA A 1 95 ? -4.671 9.259 27.184 1.00 96.88 95 ALA A C 1
ATOM 730 O O . ALA A 1 95 ? -3.640 9.924 27.059 1.00 96.88 95 ALA A O 1
ATOM 731 N N . GLY A 1 96 ? -4.642 7.983 27.579 1.00 96.12 96 GLY A N 1
ATOM 732 C CA . GLY A 1 96 ? -3.422 7.254 27.911 1.00 96.12 96 GLY A CA 1
ATOM 733 C C . GLY A 1 96 ? -3.478 5.783 27.506 1.00 96.12 96 GLY A C 1
ATOM 734 O O . GLY A 1 96 ? -4.542 5.178 27.410 1.00 96.12 96 GLY A O 1
ATOM 735 N N . ILE A 1 97 ? -2.303 5.175 27.321 1.00 96.50 97 ILE A N 1
ATOM 736 C CA . ILE A 1 97 ? -2.166 3.763 26.911 1.00 96.50 97 ILE A CA 1
ATOM 737 C C . ILE A 1 97 ? -2.738 2.771 27.935 1.00 96.50 97 ILE A C 1
ATOM 739 O O . ILE A 1 97 ? -3.017 1.616 27.617 1.00 96.50 97 ILE A O 1
ATOM 743 N N . TYR A 1 98 ? -2.873 3.192 29.195 1.00 96.12 98 TYR A N 1
ATOM 744 C CA . TYR A 1 98 ? -3.398 2.340 30.254 1.00 96.12 98 TYR A CA 1
ATOM 745 C C . TYR A 1 98 ? -4.915 2.455 30.434 1.00 96.12 98 TYR A C 1
ATOM 747 O O . TYR A 1 98 ? -5.490 1.612 31.114 1.00 96.12 98 TYR A O 1
ATOM 755 N N . GLU A 1 99 ? -5.542 3.439 29.791 1.00 97.25 99 GLU A N 1
ATOM 756 C CA . GLU A 1 99 ? -6.987 3.659 29.843 1.00 97.25 99 GLU A CA 1
ATOM 757 C C . GLU A 1 99 ? -7.732 2.695 28.906 1.00 97.25 99 GLU A C 1
ATOM 759 O O . GLU A 1 99 ? -8.818 2.225 29.232 1.00 97.25 99 GLU A O 1
ATOM 764 N N . ASN A 1 100 ? -7.132 2.347 27.761 1.00 97.75 100 ASN A N 1
ATOM 765 C CA . ASN A 1 100 ? -7.722 1.395 26.825 1.00 97.75 100 ASN A CA 1
ATOM 766 C C . ASN A 1 100 ? -7.586 -0.047 27.338 1.00 97.75 100 ASN A C 1
ATOM 768 O O . ASN A 1 100 ? -6.481 -0.596 27.418 1.00 97.75 100 ASN A O 1
ATOM 772 N N . ARG A 1 101 ? -8.715 -0.671 27.670 1.00 97.56 101 ARG A N 1
ATOM 773 C CA . ARG A 1 101 ? -8.819 -2.081 28.087 1.00 97.56 101 ARG A CA 1
ATOM 774 C C . ARG A 1 101 ? -9.940 -2.824 27.364 1.00 97.56 101 ARG A C 1
ATOM 776 O O . ARG A 1 101 ? -10.428 -3.828 27.871 1.00 97.56 101 ARG A O 1
ATOM 783 N N . LEU A 1 102 ? -10.358 -2.304 26.213 1.00 98.19 102 LEU A N 1
ATOM 784 C CA . LEU A 1 102 ? -11.461 -2.855 25.440 1.00 98.19 102 LEU A CA 1
ATOM 785 C C . LEU A 1 102 ? -11.033 -4.132 24.711 1.00 98.19 102 LEU A C 1
ATOM 787 O O . LEU A 1 102 ? -10.011 -4.152 24.019 1.00 98.19 102 LEU A O 1
ATOM 791 N N . GLU A 1 103 ? -11.820 -5.191 24.868 1.00 97.81 103 GLU A N 1
ATOM 792 C CA . GLU A 1 103 ? -11.608 -6.476 24.204 1.00 97.81 103 GLU A CA 1
ATOM 793 C C . GLU A 1 103 ? -12.602 -6.659 23.059 1.00 97.81 103 GLU A C 1
ATOM 795 O O . GLU A 1 103 ? -13.730 -6.165 23.108 1.00 97.81 103 GLU A O 1
ATOM 800 N N . ARG A 1 104 ? -12.192 -7.388 22.017 1.00 97.12 104 ARG A N 1
ATOM 801 C CA . ARG A 1 104 ? -13.058 -7.649 20.865 1.00 97.12 104 ARG A CA 1
ATOM 802 C C . ARG A 1 104 ? -14.304 -8.413 21.317 1.00 97.12 104 ARG A C 1
ATOM 804 O O . ARG A 1 104 ? -14.195 -9.452 21.965 1.00 97.12 104 ARG A O 1
ATOM 811 N N . GLY A 1 105 ? -15.478 -7.920 20.930 1.00 97.75 105 GLY A N 1
ATOM 812 C CA . GLY A 1 105 ? -16.774 -8.460 21.344 1.00 97.75 105 GLY A CA 1
ATOM 813 C C . GLY A 1 105 ? -17.278 -7.934 22.691 1.00 97.75 105 GLY A C 1
ATOM 814 O O . GLY A 1 105 ? -18.319 -8.388 23.158 1.00 97.75 105 GLY A O 1
ATOM 815 N N . ASP A 1 106 ? -16.592 -6.993 23.341 1.00 98.62 106 ASP A N 1
ATOM 816 C CA . ASP A 1 106 ? -17.201 -6.261 24.453 1.00 98.62 106 ASP A CA 1
ATOM 817 C C . ASP A 1 106 ? -18.365 -5.406 23.923 1.00 98.62 106 ASP A C 1
ATOM 819 O O . ASP A 1 106 ? -18.205 -4.621 22.986 1.00 98.62 106 ASP A O 1
ATOM 823 N N . ARG A 1 107 ? -19.540 -5.522 24.543 1.00 98.38 107 ARG A N 1
ATOM 824 C CA . ARG A 1 107 ? -20.618 -4.543 24.401 1.00 98.38 107 ARG A CA 1
ATOM 825 C C . ARG A 1 107 ? -20.455 -3.507 25.494 1.00 98.38 107 ARG A C 1
ATOM 827 O O . ARG A 1 107 ? -20.450 -3.844 26.679 1.00 98.38 107 ARG A O 1
ATOM 834 N N . VAL A 1 108 ? -20.340 -2.248 25.101 1.00 98.31 108 VAL A N 1
ATOM 835 C CA . VAL A 1 108 ? -20.022 -1.150 26.011 1.00 98.31 108 VAL A CA 1
ATOM 836 C C . VAL A 1 108 ? -21.064 -0.052 25.945 1.00 98.31 108 VAL A C 1
ATOM 838 O O . VAL A 1 108 ? -21.673 0.175 24.901 1.00 98.31 108 VAL A O 1
ATOM 841 N N . ARG A 1 109 ? -21.221 0.656 27.058 1.00 98.00 109 ARG A N 1
ATOM 842 C CA . ARG A 1 109 ? -21.790 1.996 27.105 1.00 98.00 109 ARG A CA 1
ATOM 843 C C . ARG A 1 109 ? -20.657 2.981 27.347 1.00 98.00 109 ARG A C 1
ATOM 845 O O . ARG A 1 109 ? -19.872 2.819 28.280 1.00 98.00 109 ARG A O 1
ATOM 852 N N . LEU A 1 110 ? -20.560 3.977 26.481 1.00 97.75 110 LEU A N 1
ATOM 853 C CA . LEU A 1 110 ? -19.561 5.030 26.539 1.00 97.75 110 LEU A CA 1
ATOM 854 C C . LEU A 1 110 ? -20.230 6.319 27.008 1.00 97.75 110 LEU A C 1
ATOM 856 O O . LEU A 1 110 ? -21.187 6.760 26.379 1.00 97.75 110 LEU A O 1
ATOM 860 N N . ASP A 1 111 ? -19.722 6.929 28.074 1.00 97.19 111 ASP A N 1
ATOM 861 C CA . ASP A 1 111 ? -20.027 8.318 28.421 1.00 97.19 111 ASP A CA 1
ATOM 862 C C . ASP A 1 111 ? -19.061 9.226 27.665 1.00 97.19 111 ASP A C 1
ATOM 864 O O . ASP A 1 111 ? -17.877 9.319 27.994 1.00 97.19 111 ASP A O 1
ATOM 868 N N . LEU A 1 112 ? -19.563 9.864 26.615 1.00 97.19 112 LEU A N 1
ATOM 869 C CA . LEU A 1 112 ? -18.782 10.724 25.736 1.00 97.19 112 LEU A CA 1
ATOM 870 C C . LEU A 1 112 ? -18.889 12.199 26.130 1.00 97.19 112 LEU A C 1
ATOM 872 O O . LEU A 1 112 ? -18.364 13.058 25.418 1.00 97.19 112 LEU A O 1
ATOM 876 N N . GLY A 1 113 ? -19.560 12.514 27.242 1.00 95.75 113 GLY A N 1
ATOM 877 C CA . GLY A 1 113 ? -19.731 13.880 27.708 1.00 95.75 113 GLY A CA 1
ATOM 878 C C . GLY A 1 113 ? -18.389 14.572 27.927 1.00 95.75 113 GLY A C 1
ATOM 879 O O . GLY A 1 113 ? -17.565 14.151 28.736 1.00 95.75 113 GLY A O 1
ATOM 880 N N . GLY A 1 114 ? -18.149 15.661 27.196 1.00 95.06 114 GLY A N 1
ATOM 881 C CA . GLY A 1 114 ? -16.861 16.339 27.227 1.00 95.06 114 GLY A CA 1
ATOM 882 C C . GLY A 1 114 ? -15.728 15.570 26.538 1.00 95.06 114 GLY A C 1
ATOM 883 O O . GLY A 1 114 ? -14.573 15.901 26.767 1.00 95.06 114 GLY A O 1
ATOM 884 N N . CYS A 1 115 ? -15.991 14.593 25.677 1.00 97.56 115 CYS A N 1
ATOM 885 C CA . CYS A 1 115 ? -15.019 14.157 24.674 1.00 97.56 115 CYS A CA 1
ATOM 886 C C . CYS A 1 115 ? -15.101 15.064 23.437 1.00 97.56 115 CYS A C 1
ATOM 888 O O . CYS A 1 115 ? -16.087 15.776 23.223 1.00 97.56 115 CYS A O 1
ATOM 890 N N . SER A 1 116 ? -14.048 15.069 22.623 1.00 98.38 116 SER A N 1
ATOM 891 C CA . SER A 1 116 ? -14.081 15.741 21.319 1.00 98.38 116 SER A CA 1
ATOM 892 C C . SER A 1 116 ? -14.409 14.722 20.232 1.00 98.38 116 SER A C 1
ATOM 894 O O . SER A 1 116 ? -13.787 13.668 20.194 1.00 98.38 116 SER A O 1
ATOM 896 N N . LEU A 1 117 ? -15.354 15.024 19.346 1.00 98.50 117 LEU A N 1
ATOM 897 C CA . LEU A 1 117 ? -15.674 14.202 18.179 1.00 98.50 117 LEU A CA 1
ATOM 898 C C . LEU A 1 117 ? -15.252 14.955 16.919 1.00 98.50 117 LEU A C 1
ATOM 900 O O . LEU A 1 117 ? -15.744 16.052 16.663 1.00 98.50 117 LEU A O 1
ATOM 904 N N . THR A 1 118 ? -14.342 14.373 16.146 1.00 98.69 118 THR A N 1
ATOM 905 C CA . THR A 1 118 ? -13.872 14.926 14.871 1.00 98.69 118 THR A CA 1
ATOM 906 C C . THR A 1 118 ? -14.425 14.095 13.728 1.00 98.69 118 THR A C 1
ATOM 908 O O . THR A 1 118 ? -14.102 12.911 13.643 1.00 98.69 118 THR A O 1
ATOM 911 N N . GLY A 1 119 ? -15.235 14.710 12.866 1.00 98.31 119 GLY A N 1
ATOM 912 C CA . GLY A 1 119 ? -15.676 14.125 11.605 1.00 98.31 119 GLY A CA 1
ATOM 913 C C . GLY A 1 119 ? -14.914 14.705 10.417 1.00 98.31 119 GLY A C 1
ATOM 914 O O . GLY A 1 119 ? -14.733 15.915 10.299 1.00 98.31 119 GLY A O 1
ATOM 915 N N . GLU A 1 120 ? -14.492 13.834 9.515 1.00 98.00 120 GLU A N 1
ATOM 916 C CA . GLU A 1 120 ? -13.849 14.167 8.240 1.00 98.00 120 GLU A CA 1
ATOM 917 C C . GLU A 1 120 ? -14.763 13.694 7.098 1.00 98.00 120 GLU A C 1
ATOM 919 O O . GLU A 1 120 ? -15.624 12.857 7.345 1.00 98.00 120 GLU A O 1
ATOM 924 N N . THR A 1 121 ? -14.638 14.242 5.881 1.00 95.62 121 THR A N 1
ATOM 925 C CA . THR A 1 121 ? -15.598 13.999 4.775 1.00 95.62 121 THR A CA 1
ATOM 926 C C . THR A 1 121 ? -15.034 13.238 3.577 1.00 95.62 121 THR A C 1
ATOM 928 O O . THR A 1 121 ? -15.800 12.863 2.694 1.00 95.62 121 THR A O 1
ATOM 931 N N . ASP A 1 122 ? -13.722 13.007 3.515 1.00 94.50 122 ASP A N 1
ATOM 932 C CA . ASP A 1 122 ? -13.101 12.287 2.401 1.00 94.50 122 ASP A CA 1
ATOM 933 C C . ASP A 1 122 ? -11.948 11.376 2.872 1.00 94.50 122 ASP A C 1
ATOM 935 O O . ASP A 1 122 ? -10.815 11.832 3.057 1.00 94.50 122 ASP A O 1
ATOM 939 N N . PRO A 1 123 ? -12.226 10.081 3.118 1.00 96.81 123 PRO A N 1
ATOM 940 C CA . PRO A 1 123 ? -13.559 9.497 3.316 1.00 96.81 123 PRO A CA 1
ATOM 941 C C . PRO A 1 123 ? -14.269 9.994 4.584 1.00 96.81 123 PRO A C 1
ATOM 943 O O . PRO A 1 123 ? -13.610 10.461 5.520 1.00 96.81 123 PRO A O 1
ATOM 946 N N . GLU A 1 124 ? -15.599 9.851 4.621 1.00 97.88 124 GLU A N 1
ATOM 947 C CA . GLU A 1 124 ? -16.411 10.147 5.802 1.00 97.88 124 GLU A CA 1
ATOM 948 C C . GLU A 1 124 ? -16.026 9.225 6.968 1.00 97.88 124 GLU A C 1
ATOM 950 O O . GLU A 1 124 ? -16.197 8.008 6.902 1.00 97.88 124 GLU A O 1
ATOM 955 N N . ARG A 1 125 ? -15.462 9.790 8.038 1.00 97.88 125 ARG A N 1
ATOM 956 C CA . ARG A 1 125 ? -14.941 9.025 9.181 1.00 97.88 125 ARG A CA 1
ATOM 957 C C . ARG A 1 125 ? -14.915 9.865 10.443 1.00 97.88 125 ARG A C 1
ATOM 959 O O . ARG A 1 125 ? -14.857 11.090 10.376 1.00 97.88 125 ARG A O 1
ATOM 966 N N . TYR A 1 126 ? -14.896 9.196 11.592 1.00 98.44 126 TYR A N 1
ATOM 967 C CA . TYR A 1 126 ? -15.096 9.856 12.876 1.00 98.44 126 TYR A CA 1
ATOM 968 C C . TYR A 1 126 ? -14.164 9.319 13.958 1.00 98.44 126 TYR A C 1
ATOM 970 O O . TYR A 1 126 ? -14.047 8.105 14.151 1.00 98.44 126 TYR A O 1
ATOM 978 N N . THR A 1 127 ? -13.513 10.241 14.667 1.00 98.62 127 THR A N 1
ATOM 979 C CA . THR A 1 127 ? -12.624 9.943 15.794 1.00 98.62 127 THR A CA 1
ATOM 980 C C . THR A 1 127 ? -13.137 10.620 17.058 1.00 98.62 127 THR A C 1
ATOM 982 O O . THR A 1 127 ? -13.345 11.834 17.066 1.00 98.62 127 THR A O 1
ATOM 985 N N . VAL A 1 128 ? -13.314 9.844 18.127 1.00 98.62 128 VAL A N 1
ATOM 986 C CA . VAL A 1 128 ? -13.595 10.351 19.471 1.00 98.62 128 VAL A CA 1
ATOM 987 C C . VAL A 1 128 ? -12.291 10.443 20.257 1.00 98.62 128 VAL A C 1
ATOM 989 O O . VAL A 1 128 ? -11.568 9.460 20.406 1.00 98.62 128 VAL A O 1
ATOM 992 N N . ASP A 1 129 ? -12.011 11.623 20.789 1.00 98.44 129 ASP A N 1
ATOM 993 C CA . ASP A 1 129 ? -10.785 11.982 21.482 1.00 98.44 129 ASP A CA 1
ATOM 994 C C . ASP A 1 129 ? -11.015 12.277 22.964 1.00 98.44 129 ASP A C 1
ATOM 996 O O . ASP A 1 129 ? -11.952 12.987 23.345 1.00 98.44 129 ASP A O 1
ATOM 1000 N N . GLY A 1 130 ? -10.077 11.809 23.791 1.00 95.81 130 GLY A N 1
ATOM 1001 C CA . GLY A 1 130 ? -10.016 12.141 25.215 1.00 95.81 130 GLY A CA 1
ATOM 1002 C C . GLY A 1 130 ? -10.814 11.203 26.116 1.00 95.81 130 GLY A C 1
ATOM 1003 O O . GLY A 1 130 ? -11.162 11.609 27.220 1.00 95.81 130 GLY A O 1
ATOM 1004 N N . LEU A 1 131 ? -11.098 9.974 25.669 1.00 96.44 131 LEU A N 1
ATOM 1005 C CA . LEU A 1 131 ? -11.682 8.951 26.538 1.00 96.44 131 LEU A CA 1
ATOM 1006 C C . LEU A 1 131 ? -10.690 8.501 27.616 1.00 96.44 131 LEU A C 1
ATOM 1008 O O . LEU A 1 131 ? -9.500 8.313 27.356 1.00 96.44 131 LEU A O 1
ATOM 1012 N N . CYS A 1 132 ? -11.212 8.225 28.800 1.00 97.38 132 CYS A N 1
ATOM 1013 C CA . CYS A 1 132 ? -10.538 7.544 29.895 1.00 97.38 132 CYS A CA 1
ATOM 1014 C C . CYS A 1 132 ? -11.296 6.251 30.238 1.00 97.38 132 CYS A C 1
ATOM 1016 O O . CYS A 1 132 ? -12.413 6.021 29.780 1.00 97.38 132 CYS A O 1
ATOM 1018 N N . ALA A 1 133 ? -10.724 5.410 31.093 1.00 96.94 133 ALA A N 1
ATOM 1019 C CA . ALA A 1 133 ? -11.355 4.191 31.585 1.00 96.94 133 ALA A CA 1
ATOM 1020 C C . ALA A 1 133 ? -12.681 4.485 32.307 1.00 96.94 133 ALA A C 1
ATOM 1022 O O . ALA A 1 133 ? -13.620 3.704 32.206 1.00 96.94 133 ALA A O 1
ATOM 1023 N N . ALA A 1 134 ? -12.786 5.636 32.981 1.00 97.00 134 ALA A N 1
ATOM 1024 C CA . ALA A 1 134 ? -14.013 6.075 33.649 1.00 97.00 134 ALA A CA 1
ATOM 1025 C C . ALA A 1 134 ? -15.176 6.368 32.682 1.00 97.00 134 ALA A C 1
ATOM 1027 O O . ALA A 1 134 ? -16.324 6.385 33.113 1.00 97.00 134 ALA A O 1
ATOM 1028 N N . ASN A 1 135 ? -14.893 6.584 31.393 1.00 97.75 135 ASN A N 1
ATOM 1029 C CA . ASN A 1 135 ? -15.915 6.793 30.368 1.00 97.75 135 ASN A CA 1
ATOM 1030 C C . ASN A 1 135 ? -16.541 5.481 29.878 1.00 97.75 135 ASN A C 1
ATOM 1032 O O . ASN A 1 135 ? -17.457 5.527 29.065 1.00 97.75 135 ASN A O 1
ATOM 1036 N N . VAL A 1 136 ? -16.033 4.322 30.303 1.00 98.19 136 VAL A N 1
ATOM 1037 C CA . VAL A 1 136 ? -16.404 3.023 29.740 1.00 98.19 136 VAL A CA 1
ATOM 1038 C C . VAL A 1 136 ? -17.111 2.170 30.785 1.00 98.19 136 VAL A C 1
ATOM 1040 O O . VAL A 1 136 ? -16.536 1.802 31.807 1.00 98.19 136 VAL A O 1
ATOM 1043 N N . GLU A 1 137 ? -18.332 1.757 30.468 1.00 98.19 137 GLU A N 1
ATOM 1044 C CA . GLU A 1 137 ? -19.054 0.700 31.167 1.00 98.19 137 GLU A CA 1
ATOM 1045 C C . GLU A 1 137 ? -19.147 -0.526 30.247 1.00 98.19 137 GLU A C 1
ATOM 1047 O O . GLU A 1 137 ? -19.746 -0.465 29.175 1.00 98.19 137 GLU A O 1
ATOM 1052 N N . VAL A 1 138 ? -18.555 -1.655 30.646 1.00 98.25 138 VAL A N 1
ATOM 1053 C CA . VAL A 1 138 ? -18.701 -2.922 29.911 1.00 98.25 138 VAL A CA 1
ATOM 1054 C C . VAL A 1 138 ? -19.996 -3.595 30.351 1.00 98.25 138 VAL A C 1
ATOM 1056 O O . VAL A 1 138 ? -20.118 -4.012 31.501 1.00 98.25 138 VAL A O 1
ATOM 1059 N N . LEU A 1 139 ? -20.950 -3.701 29.430 1.00 97.75 139 LEU A N 1
ATOM 1060 C CA . LEU A 1 139 ? -22.274 -4.275 29.666 1.00 97.75 139 LEU A CA 1
ATOM 1061 C C . LEU A 1 139 ? -22.261 -5.798 29.521 1.00 97.75 139 LEU A C 1
ATOM 1063 O O . LEU A 1 139 ? -22.879 -6.512 30.305 1.00 97.75 139 LEU A O 1
ATOM 1067 N N . GLU A 1 140 ? -21.555 -6.292 28.506 1.00 97.81 140 GLU A N 1
ATOM 1068 C CA . GLU A 1 140 ? -21.475 -7.710 28.160 1.00 97.81 140 GLU A CA 1
ATOM 1069 C C . GLU A 1 140 ? -20.125 -7.994 27.491 1.00 97.81 140 GLU A C 1
ATOM 1071 O O . GLU A 1 140 ? -19.551 -7.111 26.856 1.00 97.81 140 GLU A O 1
ATOM 1076 N N . ARG A 1 141 ? -19.599 -9.213 27.636 1.00 97.81 141 ARG A N 1
ATOM 1077 C CA . ARG A 1 141 ? -18.314 -9.627 27.050 1.00 97.81 141 ARG A CA 1
ATOM 1078 C C . ARG A 1 141 ? -18.503 -10.788 26.088 1.00 97.81 141 ARG A C 1
ATOM 1080 O O . ARG A 1 141 ? -19.323 -11.665 26.343 1.00 97.81 141 ARG A O 1
ATOM 1087 N N . GLY A 1 142 ? -17.678 -10.839 25.043 1.00 95.75 142 GLY A N 1
ATOM 1088 C CA . GLY A 1 142 ? -17.669 -11.957 24.093 1.00 95.75 142 GLY A CA 1
ATOM 1089 C C . GLY A 1 142 ? -18.911 -12.023 23.201 1.00 95.75 142 GLY A C 1
ATOM 1090 O O . GLY A 1 142 ? -19.271 -13.101 22.732 1.00 95.75 142 GLY A O 1
ATOM 1091 N N . VAL A 1 143 ? -19.562 -10.884 22.966 1.00 97.38 143 VAL A N 1
ATOM 1092 C CA . VAL A 1 143 ? -20.667 -10.755 22.017 1.00 97.38 143 VAL A CA 1
ATOM 1093 C C . VAL A 1 143 ? -20.143 -11.001 20.603 1.00 97.38 143 VAL A C 1
ATOM 1095 O O . VAL A 1 143 ? -19.090 -10.493 20.210 1.00 97.38 143 VAL A O 1
ATOM 1098 N N . ALA A 1 144 ? -20.874 -11.806 19.831 1.00 95.44 144 ALA A N 1
ATOM 1099 C CA . ALA A 1 144 ? -20.545 -12.048 18.435 1.00 95.44 144 ALA A CA 1
ATOM 1100 C C . ALA A 1 144 ? -20.701 -10.755 17.623 1.00 95.44 144 ALA A C 1
ATOM 1102 O O . ALA A 1 144 ? -21.714 -10.064 17.734 1.00 95.44 144 ALA A O 1
ATOM 1103 N N . LEU A 1 145 ? -19.706 -10.451 16.790 1.00 94.69 145 LEU A N 1
ATOM 1104 C CA . LEU A 1 145 ? -19.783 -9.312 15.880 1.00 94.69 145 LEU A CA 1
ATOM 1105 C C . LEU A 1 145 ? -20.787 -9.605 14.748 1.00 94.69 145 LEU A C 1
ATOM 1107 O O . LEU A 1 145 ? -20.839 -10.746 14.271 1.00 94.69 145 LEU A O 1
ATOM 1111 N N . PRO A 1 146 ? -21.565 -8.606 14.300 1.00 92.12 146 PRO A N 1
ATOM 1112 C CA . PRO A 1 146 ? -22.345 -8.667 13.072 1.00 92.12 146 PRO A CA 1
ATOM 1113 C C . PRO A 1 146 ? -21.540 -9.229 11.892 1.00 92.12 146 PRO A C 1
ATOM 1115 O O . PRO A 1 146 ? -20.419 -8.807 11.612 1.00 92.12 146 PRO A O 1
ATOM 1118 N N . ALA A 1 147 ? -22.125 -10.184 11.168 1.00 92.81 147 ALA A N 1
ATOM 1119 C CA . ALA A 1 147 ? -21.513 -10.703 9.953 1.00 92.81 147 ALA A CA 1
ATOM 1120 C C . ALA A 1 147 ? -21.605 -9.653 8.838 1.00 92.81 147 ALA A C 1
ATOM 1122 O O . ALA A 1 147 ? -22.701 -9.253 8.439 1.00 92.81 147 ALA A O 1
ATOM 1123 N N . LYS A 1 148 ? -20.453 -9.229 8.315 1.00 95.62 148 LYS A N 1
ATOM 1124 C CA . LYS A 1 148 ? -20.373 -8.229 7.251 1.00 95.62 148 LYS A CA 1
ATOM 1125 C C . LYS A 1 148 ? -19.380 -8.656 6.178 1.00 95.62 148 LYS A C 1
ATOM 1127 O O . LYS A 1 148 ? -18.202 -8.314 6.221 1.00 95.62 148 LYS A O 1
ATOM 1132 N N . GLU A 1 149 ? -19.886 -9.385 5.193 1.00 96.69 149 GLU A N 1
ATOM 1133 C CA . GLU A 1 149 ? -19.119 -9.759 4.008 1.00 96.69 149 GLU A CA 1
ATOM 1134 C C . GLU A 1 149 ? -19.249 -8.692 2.906 1.00 96.69 149 GLU A C 1
ATOM 1136 O O . GLU A 1 149 ? -20.333 -8.128 2.697 1.00 96.69 149 GLU A O 1
ATOM 1141 N N . ARG A 1 150 ? -18.136 -8.377 2.235 1.00 96.44 150 ARG A N 1
ATOM 1142 C CA . ARG A 1 150 ? -18.039 -7.389 1.148 1.00 96.44 150 ARG A CA 1
ATOM 1143 C C . ARG A 1 150 ? -17.041 -7.845 0.081 1.00 96.44 150 ARG A C 1
ATOM 1145 O O . ARG A 1 150 ? -16.054 -8.507 0.401 1.00 96.44 150 ARG A O 1
ATOM 1152 N N . CYS A 1 151 ? -17.253 -7.413 -1.159 1.00 95.44 151 CYS A N 1
ATOM 1153 C CA . CYS A 1 151 ? -16.181 -7.310 -2.153 1.00 95.44 151 CYS A CA 1
ATOM 1154 C C . CYS A 1 151 ? -15.520 -5.925 -2.037 1.00 95.44 151 CYS A C 1
ATOM 1156 O O . CYS A 1 151 ? -16.105 -5.008 -1.454 1.00 95.44 151 CYS A O 1
ATOM 1158 N N . ILE A 1 152 ? -14.312 -5.734 -2.581 1.00 97.31 152 ILE A N 1
ATOM 1159 C CA . ILE A 1 152 ? -13.577 -4.463 -2.421 1.00 97.31 152 ILE A CA 1
ATOM 1160 C C . ILE A 1 152 ? -14.352 -3.299 -3.056 1.00 97.31 152 ILE A C 1
ATOM 1162 O O . ILE A 1 152 ? -14.372 -2.199 -2.505 1.00 97.31 152 ILE A O 1
ATOM 1166 N N . ALA A 1 153 ? -15.024 -3.542 -4.184 1.00 95.56 153 ALA A N 1
ATOM 1167 C CA . ALA A 1 153 ? -15.812 -2.535 -4.896 1.00 95.56 153 ALA A CA 1
ATOM 1168 C C . ALA A 1 153 ? -17.075 -2.072 -4.141 1.00 95.56 153 ALA A C 1
ATOM 1170 O O . ALA A 1 153 ? -17.583 -0.987 -4.420 1.00 95.56 153 ALA A O 1
ATOM 1171 N N . ASP A 1 154 ? -17.566 -2.867 -3.184 1.00 96.31 154 ASP A N 1
ATOM 1172 C CA . ASP A 1 154 ? -18.798 -2.584 -2.436 1.00 96.31 154 ASP A CA 1
ATOM 1173 C C . ASP A 1 154 ? -18.557 -1.813 -1.134 1.00 96.31 154 ASP A C 1
ATOM 1175 O O . ASP A 1 154 ? -19.517 -1.460 -0.441 1.00 96.31 154 ASP A O 1
ATOM 1179 N N . LEU A 1 155 ? -17.290 -1.581 -0.779 1.00 97.88 155 LEU A N 1
ATOM 1180 C CA . LEU A 1 155 ? -16.914 -0.857 0.429 1.00 97.88 155 LEU A CA 1
ATOM 1181 C C . LEU A 1 155 ? -17.391 0.593 0.372 1.00 97.88 155 LEU A C 1
ATOM 1183 O O . LEU A 1 155 ? -17.278 1.273 -0.651 1.00 97.88 155 LEU A O 1
ATOM 1187 N N . LYS A 1 156 ? -17.904 1.071 1.505 1.00 97.44 156 LYS A N 1
ATOM 1188 C CA . LYS A 1 156 ? -18.413 2.436 1.666 1.00 97.44 156 LYS A CA 1
ATOM 1189 C C . LYS A 1 156 ? -17.782 3.105 2.873 1.00 97.44 156 LYS A C 1
ATOM 1191 O O . LYS A 1 156 ? -17.265 2.448 3.770 1.00 97.44 156 LYS A O 1
ATOM 1196 N N . ASP A 1 157 ? -17.922 4.424 2.949 1.00 98.06 157 ASP A N 1
ATOM 1197 C CA . ASP A 1 157 ? -17.477 5.187 4.119 1.00 98.06 157 ASP A CA 1
ATOM 1198 C C . ASP A 1 157 ? -18.221 4.758 5.394 1.00 98.06 157 ASP A C 1
ATOM 1200 O O . ASP A 1 157 ? -17.675 4.839 6.488 1.00 98.06 157 ASP A O 1
ATOM 1204 N N . GLU A 1 158 ? -19.445 4.228 5.266 1.00 97.12 158 GLU A N 1
ATOM 1205 C CA . GLU A 1 158 ? -20.170 3.619 6.389 1.00 97.12 158 GLU A CA 1
ATOM 1206 C C . GLU A 1 158 ? -19.402 2.439 7.015 1.00 97.12 158 GLU A C 1
ATOM 1208 O O . GLU A 1 158 ? -19.473 2.248 8.226 1.00 97.12 158 GLU A O 1
ATOM 1213 N N . ASP A 1 159 ? -18.617 1.699 6.225 1.00 98.06 159 ASP A N 1
ATOM 1214 C CA . ASP A 1 159 ? -17.854 0.541 6.693 1.00 98.06 159 ASP A CA 1
ATOM 1215 C C . ASP A 1 159 ? -16.551 0.924 7.421 1.00 98.06 159 ASP A C 1
ATOM 1217 O O . ASP A 1 159 ? -15.932 0.064 8.055 1.00 98.06 159 ASP A O 1
ATOM 1221 N N . LEU A 1 160 ? -16.120 2.191 7.383 1.00 98.31 160 LEU A N 1
ATOM 1222 C CA . LEU A 1 160 ? -14.922 2.618 8.106 1.00 98.31 160 LEU A CA 1
ATOM 1223 C C . LEU A 1 160 ? -15.079 2.420 9.615 1.00 98.31 160 LEU A C 1
ATOM 1225 O O . LEU A 1 160 ? -16.094 2.762 10.219 1.00 98.31 160 LEU A O 1
ATOM 1229 N N . TYR A 1 161 ? -14.024 1.870 10.213 1.00 98.62 161 TYR A N 1
ATOM 1230 C CA . TYR A 1 161 ? -13.915 1.501 11.624 1.00 98.62 161 TYR A CA 1
ATOM 1231 C C . TYR A 1 161 ? -14.877 0.400 12.088 1.00 98.62 161 TYR A C 1
ATOM 1233 O O . TYR A 1 161 ? -15.012 0.178 13.289 1.00 98.62 161 TYR A O 1
ATOM 1241 N N . THR A 1 162 ? -15.493 -0.321 11.150 1.00 98.56 162 THR A N 1
ATOM 1242 C CA . THR A 1 162 ? -16.277 -1.537 11.417 1.00 98.56 162 THR A CA 1
ATOM 1243 C C . THR A 1 162 ? -15.459 -2.792 11.123 1.00 98.56 162 THR A C 1
ATOM 1245 O O . THR A 1 162 ? -14.424 -2.724 10.445 1.00 98.56 162 THR A O 1
ATOM 1248 N N . TYR A 1 163 ? -15.911 -3.943 11.623 1.00 98.19 163 TYR A N 1
ATOM 1249 C CA . TYR A 1 163 ? -15.307 -5.228 11.281 1.00 98.19 163 TYR A CA 1
ATOM 1250 C C . TYR A 1 163 ? -15.906 -5.758 9.973 1.00 98.19 163 TYR A C 1
ATOM 1252 O O . TYR A 1 163 ? -17.114 -5.954 9.858 1.00 98.19 163 TYR A O 1
ATOM 1260 N N . VAL A 1 164 ? -15.057 -5.986 8.972 1.00 98.38 164 VAL A N 1
ATOM 1261 C CA . VAL A 1 164 ? -15.454 -6.466 7.641 1.00 98.38 164 VAL A CA 1
ATOM 1262 C C . VAL A 1 164 ? -14.762 -7.786 7.330 1.00 98.38 164 VAL A C 1
ATOM 1264 O O . VAL A 1 164 ? -13.631 -8.017 7.759 1.00 98.38 164 VAL A O 1
ATOM 1267 N N . THR A 1 165 ? -15.409 -8.616 6.520 1.00 98.44 165 THR A N 1
ATOM 1268 C CA . THR A 1 165 ? -14.808 -9.774 5.857 1.00 98.44 165 THR A CA 1
ATOM 1269 C C . THR A 1 165 ? -14.804 -9.528 4.353 1.00 98.44 165 THR A C 1
ATOM 1271 O O . THR A 1 165 ? -15.855 -9.408 3.728 1.00 98.44 165 THR A O 1
ATOM 1274 N N . LEU A 1 166 ? -13.614 -9.458 3.763 1.00 98.44 166 LEU A N 1
ATOM 1275 C CA . LEU A 1 166 ? -13.424 -9.398 2.319 1.00 98.44 166 LEU A CA 1
ATOM 1276 C C . LEU A 1 166 ? -13.341 -10.818 1.771 1.00 98.44 166 LEU A C 1
ATOM 1278 O O . LEU A 1 166 ? -12.429 -11.567 2.132 1.00 98.44 166 LEU A O 1
ATOM 1282 N N . ALA A 1 167 ? -14.291 -11.198 0.924 1.00 94.25 167 ALA A N 1
ATOM 1283 C CA . ALA A 1 167 ? -14.334 -12.530 0.331 1.00 94.25 167 ALA A CA 1
ATOM 1284 C C . ALA A 1 167 ? -13.451 -12.628 -0.923 1.00 94.25 167 ALA A C 1
ATOM 1286 O O . ALA A 1 167 ? -13.197 -11.642 -1.611 1.00 94.25 167 ALA A O 1
ATOM 1287 N N . GLY A 1 168 ? -12.994 -13.843 -1.242 1.00 95.50 168 GLY A N 1
ATOM 1288 C CA . GLY A 1 168 ? -12.359 -14.128 -2.535 1.00 95.50 168 GLY A CA 1
ATOM 1289 C C . GLY A 1 168 ? -11.058 -13.362 -2.804 1.00 95.50 168 GLY A C 1
ATOM 1290 O O . GLY A 1 168 ? -10.750 -13.070 -3.958 1.00 95.50 168 GLY A O 1
ATOM 1291 N N . THR A 1 169 ? -10.304 -13.033 -1.758 1.00 97.75 169 THR A N 1
ATOM 1292 C CA . THR A 1 169 ? -9.050 -12.283 -1.848 1.00 97.75 169 THR A CA 1
ATOM 1293 C C . THR A 1 169 ? -7.830 -13.187 -2.014 1.00 97.75 169 THR A C 1
ATOM 1295 O O . THR A 1 169 ? -7.778 -14.302 -1.491 1.00 97.75 169 THR A O 1
ATOM 1298 N N . GLU A 1 170 ? -6.812 -12.692 -2.711 1.00 97.38 170 GLU A N 1
ATOM 1299 C CA . GLU A 1 170 ? -5.468 -13.266 -2.756 1.00 97.38 170 GLU A CA 1
ATOM 1300 C C . GLU A 1 170 ? -4.400 -12.177 -2.604 1.00 97.38 170 GLU A C 1
ATOM 1302 O O . GLU A 1 170 ? -4.598 -11.028 -3.003 1.00 97.38 170 GLU A O 1
ATOM 1307 N N . PHE A 1 171 ? -3.241 -12.533 -2.046 1.00 95.75 171 PHE A N 1
ATOM 1308 C CA . PHE A 1 171 ? -2.094 -11.627 -2.012 1.00 95.75 171 PHE A CA 1
ATOM 1309 C C . PHE A 1 171 ? -1.583 -11.346 -3.424 1.00 95.75 171 PHE A C 1
ATOM 1311 O O . PHE A 1 171 ? -1.392 -12.274 -4.223 1.00 95.75 171 PHE A O 1
ATOM 1318 N N . LEU A 1 172 ? -1.299 -10.069 -3.705 1.00 93.12 172 LEU A N 1
ATOM 1319 C CA . LEU A 1 172 ? -0.638 -9.669 -4.934 1.00 93.12 172 LEU A CA 1
ATOM 1320 C C . LEU A 1 172 ? 0.715 -10.367 -5.013 1.00 93.12 172 LEU A C 1
ATOM 1322 O O . LEU A 1 172 ? 0.897 -11.197 -5.899 1.00 93.12 172 LEU A O 1
ATOM 1326 N N . SER A 1 173 ? 1.638 -10.076 -4.098 1.00 86.50 173 SER A N 1
ATOM 1327 C CA . SER A 1 173 ? 2.919 -10.779 -4.004 1.00 86.50 173 SER A CA 1
ATOM 1328 C C . SER A 1 173 ? 2.787 -11.998 -3.104 1.00 86.50 173 SER A C 1
ATOM 1330 O O . SER A 1 173 ? 2.334 -11.911 -1.969 1.00 86.50 173 SER A O 1
ATOM 1332 N N . LYS A 1 174 ? 3.221 -13.156 -3.607 1.00 84.38 174 LYS A N 1
ATOM 1333 C CA . LYS A 1 174 ? 3.160 -14.437 -2.881 1.00 84.38 174 LYS A CA 1
ATOM 1334 C C . LYS A 1 174 ? 4.503 -14.795 -2.223 1.00 84.38 174 LYS A C 1
ATOM 1336 O O . LYS A 1 174 ? 4.752 -15.953 -1.911 1.00 84.38 174 LYS A O 1
ATOM 1341 N N . GLN A 1 175 ? 5.406 -13.829 -2.063 1.00 76.38 175 GLN A N 1
ATOM 1342 C CA . GLN A 1 175 ? 6.703 -14.014 -1.403 1.00 76.38 175 GLN A CA 1
ATOM 1343 C C . GLN A 1 175 ? 6.781 -13.289 -0.068 1.00 76.38 175 GLN A C 1
ATOM 1345 O O . GLN A 1 175 ? 5.939 -12.456 0.256 1.00 76.38 175 GLN A O 1
ATOM 1350 N N . GLY A 1 176 ? 7.798 -13.644 0.718 1.00 81.25 176 GLY A N 1
ATOM 1351 C CA . GLY A 1 176 ? 7.966 -13.121 2.061 1.00 81.25 176 GLY A CA 1
ATOM 1352 C C . GLY A 1 176 ? 6.870 -13.589 3.010 1.00 81.25 176 GLY A C 1
ATOM 1353 O O . GLY A 1 176 ? 6.297 -14.675 2.876 1.00 81.25 176 GLY A O 1
ATOM 1354 N N . CYS A 1 177 ? 6.610 -12.764 4.014 1.00 84.69 177 CYS A N 1
ATOM 1355 C CA . CYS A 1 177 ? 5.554 -12.947 5.000 1.00 84.69 177 CYS A CA 1
ATOM 1356 C C . CYS A 1 177 ? 4.621 -11.728 5.010 1.00 84.69 177 CYS A C 1
ATOM 1358 O O . CYS A 1 177 ? 4.804 -10.800 4.230 1.00 84.69 177 CYS A O 1
ATOM 1360 N N . TYR A 1 178 ? 3.647 -11.696 5.923 1.00 89.88 178 TYR A N 1
ATOM 1361 C CA . TYR A 1 178 ? 2.672 -10.599 6.019 1.00 89.88 178 TYR A CA 1
ATOM 1362 C C . TYR A 1 178 ? 3.298 -9.213 6.261 1.00 89.88 178 TYR A C 1
ATOM 1364 O O . TYR A 1 178 ? 2.608 -8.208 6.130 1.00 89.88 178 TYR A O 1
ATOM 1372 N N . ALA A 1 179 ? 4.579 -9.161 6.643 1.00 88.12 179 ALA A N 1
ATOM 1373 C CA . ALA A 1 179 ? 5.391 -7.952 6.682 1.00 88.12 179 ALA A CA 1
ATOM 1374 C C . ALA A 1 179 ? 6.819 -8.225 6.187 1.00 88.12 179 ALA A C 1
ATOM 1376 O O . ALA A 1 179 ? 7.674 -8.691 6.952 1.00 88.12 179 ALA A O 1
ATOM 1377 N N . ASN A 1 180 ? 7.075 -7.918 4.915 1.00 81.06 180 ASN A N 1
ATOM 1378 C CA . ASN A 1 180 ? 8.360 -8.153 4.259 1.00 81.06 180 ASN A CA 1
ATOM 1379 C C . ASN A 1 180 ? 9.318 -6.958 4.429 1.00 81.06 180 ASN A C 1
ATOM 1381 O O . ASN A 1 180 ? 9.542 -6.173 3.513 1.00 81.06 180 ASN A O 1
ATOM 1385 N N . VAL A 1 181 ? 9.825 -6.788 5.652 1.00 80.81 181 VAL A N 1
ATOM 1386 C CA . VAL A 1 181 ? 10.538 -5.579 6.095 1.00 80.81 181 VAL A CA 1
ATOM 1387 C C . VAL A 1 181 ? 12.015 -5.819 6.390 1.00 80.81 181 VAL A C 1
ATOM 1389 O O . VAL A 1 181 ? 12.407 -6.894 6.845 1.00 80.81 181 VAL A O 1
ATOM 1392 N N . PHE A 1 182 ? 12.823 -4.765 6.278 1.00 78.75 182 PHE A N 1
ATOM 1393 C CA . PHE A 1 182 ? 14.176 -4.767 6.829 1.00 78.75 182 PHE A CA 1
ATOM 1394 C C . PHE A 1 182 ? 14.180 -4.754 8.364 1.00 78.75 182 PHE A C 1
ATOM 1396 O O . PHE A 1 182 ? 13.946 -3.720 8.997 1.00 78.75 182 PHE A O 1
ATOM 1403 N N . GLU A 1 183 ? 14.489 -5.893 8.984 1.00 79.94 183 GLU A N 1
ATOM 1404 C CA . GLU A 1 183 ? 14.365 -6.058 10.440 1.00 79.94 183 GLU A CA 1
ATOM 1405 C C . GLU A 1 183 ? 15.269 -5.098 11.249 1.00 79.94 183 GLU A C 1
ATOM 1407 O O . GLU A 1 183 ? 14.902 -4.689 12.348 1.00 79.94 183 GLU A O 1
ATOM 1412 N N . SER A 1 184 ? 16.406 -4.625 10.724 1.00 76.62 184 SER A N 1
ATOM 1413 C CA . SER A 1 184 ? 17.250 -3.665 11.463 1.00 76.62 184 SER A CA 1
ATOM 1414 C C . SER A 1 184 ? 16.689 -2.239 11.556 1.00 76.62 184 SER A C 1
ATOM 1416 O O . SER A 1 184 ? 17.252 -1.416 12.280 1.00 76.62 184 SER A O 1
ATOM 1418 N N . CYS A 1 185 ? 15.608 -1.926 10.834 1.00 80.62 185 CYS A N 1
ATOM 1419 C CA . CYS A 1 185 ? 14.960 -0.610 10.861 1.00 80.62 185 CYS A CA 1
ATOM 1420 C C . CYS A 1 185 ? 13.657 -0.577 11.674 1.00 80.62 185 CYS A C 1
ATOM 1422 O O . CYS A 1 185 ? 13.064 0.499 11.833 1.00 80.62 185 CYS A O 1
ATOM 1424 N N . VAL A 1 186 ? 13.211 -1.723 12.194 1.00 83.38 186 VAL A N 1
ATOM 1425 C CA . VAL A 1 186 ? 11.953 -1.853 12.944 1.00 83.38 186 VAL A CA 1
ATOM 1426 C C . VAL A 1 186 ? 12.209 -2.079 14.430 1.00 83.38 186 VAL A C 1
ATOM 1428 O O . VAL A 1 186 ? 13.340 -2.248 14.884 1.00 83.38 186 VAL A O 1
ATOM 1431 N N . GLN A 1 187 ? 11.155 -2.045 15.240 1.00 84.38 187 GLN A N 1
ATOM 1432 C CA . GLN A 1 187 ? 11.307 -2.125 16.689 1.00 84.38 187 GLN A CA 1
ATOM 1433 C C . GLN A 1 187 ? 11.703 -3.539 17.130 1.00 84.38 187 GLN A C 1
ATOM 1435 O O . GLN A 1 187 ? 11.160 -4.538 16.650 1.00 84.38 187 GLN A O 1
ATOM 1440 N N . ARG A 1 188 ? 12.567 -3.616 18.153 1.00 81.81 188 ARG A N 1
ATOM 1441 C CA . ARG A 1 188 ? 12.882 -4.869 18.851 1.00 81.81 188 ARG A CA 1
ATOM 1442 C C . ARG A 1 188 ? 11.598 -5.580 19.271 1.00 81.81 188 ARG A C 1
ATOM 1444 O O . ARG A 1 188 ? 10.698 -4.959 19.842 1.00 81.81 188 ARG A O 1
ATOM 1451 N N . SER A 1 189 ? 11.497 -6.874 19.012 1.00 80.81 189 SER A N 1
ATOM 1452 C CA . SER A 1 189 ? 10.316 -7.682 19.328 1.00 80.81 189 SER A CA 1
ATOM 1453 C C . SER A 1 189 ? 10.713 -9.143 19.528 1.00 80.81 189 SER A C 1
ATOM 1455 O O . SER A 1 189 ? 11.881 -9.496 19.395 1.00 80.81 189 SER A O 1
ATOM 1457 N N . ARG A 1 190 ? 9.741 -10.022 19.790 1.00 78.06 190 ARG A N 1
ATOM 1458 C CA . ARG A 1 190 ? 9.990 -11.473 19.792 1.00 78.06 190 ARG A CA 1
ATOM 1459 C C . ARG A 1 190 ? 10.529 -11.993 18.447 1.00 78.06 190 ARG A C 1
ATOM 1461 O O . ARG A 1 190 ? 11.193 -13.017 18.421 1.00 78.06 190 ARG A O 1
ATOM 1468 N N . LEU A 1 191 ? 10.206 -11.302 17.347 1.00 78.50 191 LEU A N 1
ATOM 1469 C CA . LEU A 1 191 ? 10.608 -11.660 15.983 1.00 78.50 191 LEU A CA 1
ATOM 1470 C C . LEU A 1 191 ? 11.902 -10.968 15.549 1.00 78.50 191 LEU A C 1
ATOM 1472 O O . LEU A 1 191 ? 12.483 -11.345 14.537 1.00 78.50 191 LEU A O 1
ATOM 1476 N N . ASN A 1 192 ? 12.323 -9.936 16.278 1.00 77.19 192 ASN A N 1
ATOM 1477 C CA . ASN A 1 192 ? 13.480 -9.126 15.945 1.00 77.19 192 ASN A CA 1
ATOM 1478 C C . ASN A 1 192 ? 14.328 -8.903 17.195 1.00 77.19 192 ASN A C 1
ATOM 1480 O O . ASN A 1 192 ? 14.023 -8.040 18.024 1.00 77.19 192 ASN A O 1
ATOM 1484 N N . ALA A 1 193 ? 15.388 -9.700 17.317 1.00 72.12 193 ALA A N 1
ATOM 1485 C CA . ALA A 1 193 ? 16.354 -9.594 18.401 1.00 72.12 193 ALA A CA 1
ATOM 1486 C C . ALA A 1 193 ? 17.403 -8.492 18.164 1.00 72.12 193 ALA A C 1
ATOM 1488 O O . ALA A 1 193 ? 18.151 -8.184 19.092 1.00 72.12 193 ALA A O 1
ATOM 1489 N N . PHE A 1 194 ? 17.458 -7.890 16.965 1.00 68.94 194 PHE A N 1
ATOM 1490 C CA . PHE A 1 194 ? 18.419 -6.835 16.655 1.00 68.94 194 PHE A CA 1
ATOM 1491 C C . PHE A 1 194 ? 18.068 -5.584 17.441 1.00 68.94 194 PHE A C 1
ATOM 1493 O O . PHE A 1 194 ? 17.045 -4.938 17.222 1.00 68.94 194 PHE A O 1
ATOM 1500 N N . ASP A 1 195 ? 18.948 -5.244 18.373 1.00 59.06 195 ASP A N 1
ATOM 1501 C CA . ASP A 1 195 ? 18.850 -4.025 19.157 1.00 59.06 195 ASP A CA 1
ATOM 1502 C C . ASP A 1 195 ? 19.718 -2.933 18.527 1.00 59.06 195 ASP A C 1
ATOM 1504 O O . ASP A 1 195 ? 20.681 -2.452 19.121 1.00 59.06 195 ASP A O 1
ATOM 1508 N N . GLN A 1 196 ? 19.427 -2.595 17.266 1.00 64.38 196 GLN A N 1
ATOM 1509 C CA . GLN A 1 196 ? 20.065 -1.438 16.647 1.00 64.38 196 GLN A CA 1
ATOM 1510 C C . GLN A 1 196 ? 19.431 -0.145 17.191 1.00 64.38 196 GLN A C 1
ATOM 1512 O O . GLN A 1 196 ? 18.222 -0.116 17.449 1.00 64.38 196 GLN A O 1
ATOM 1517 N N . PRO A 1 197 ? 20.203 0.952 17.327 1.00 54.97 197 PRO A N 1
ATOM 1518 C CA . PRO A 1 197 ? 19.668 2.255 17.740 1.00 54.97 197 PRO A CA 1
ATOM 1519 C C . PRO A 1 197 ? 18.536 2.750 16.821 1.00 54.97 197 PRO A C 1
ATOM 1521 O O . PRO A 1 197 ? 17.676 3.525 17.225 1.00 54.97 197 PRO A O 1
ATOM 1524 N N . SER A 1 198 ? 18.527 2.283 15.571 1.00 58.34 198 SER A N 1
ATOM 1525 C CA . SER A 1 198 ? 17.617 2.648 14.493 1.00 58.34 198 SER A CA 1
ATOM 1526 C C . SER A 1 198 ? 16.271 1.908 14.543 1.00 58.34 198 SER A C 1
ATOM 1528 O O . SER A 1 198 ? 15.963 1.109 13.666 1.00 58.34 198 SER A O 1
ATOM 1530 N N . ARG A 1 199 ? 15.401 2.232 15.507 1.00 72.38 199 ARG A N 1
ATOM 1531 C CA . ARG A 1 199 ? 14.004 1.735 15.562 1.00 72.38 199 ARG A CA 1
ATOM 1532 C C . ARG A 1 199 ? 13.044 2.661 14.805 1.00 72.38 199 ARG A C 1
ATOM 1534 O O . ARG A 1 199 ? 12.027 3.106 15.342 1.00 72.38 199 ARG A O 1
ATOM 1541 N N . ARG A 1 200 ? 13.414 2.986 13.568 1.00 79.25 200 ARG A N 1
ATOM 1542 C CA . ARG A 1 200 ? 12.973 4.194 12.848 1.00 79.25 200 ARG A CA 1
ATOM 1543 C C . ARG A 1 200 ? 11.663 4.039 12.098 1.00 79.25 200 ARG A C 1
ATOM 1545 O O . ARG A 1 200 ? 11.122 5.030 11.627 1.00 79.25 200 ARG A O 1
ATOM 1552 N N . THR A 1 201 ? 11.186 2.818 11.906 1.00 85.56 201 THR A N 1
ATOM 1553 C CA . THR A 1 201 ? 10.081 2.561 10.981 1.00 85.56 201 THR A CA 1
ATOM 1554 C C . THR A 1 201 ? 9.123 1.532 11.545 1.00 85.56 201 THR A C 1
ATOM 1556 O O . THR A 1 201 ? 9.528 0.602 12.238 1.00 85.56 201 THR A O 1
ATOM 1559 N N . ASP A 1 202 ? 7.845 1.723 11.263 1.00 88.94 202 ASP A N 1
ATOM 1560 C CA . ASP A 1 202 ? 6.785 0.774 11.557 1.00 88.94 202 ASP A CA 1
ATOM 1561 C C . ASP A 1 202 ? 5.759 0.804 10.420 1.00 88.94 202 ASP A C 1
ATOM 1563 O O . ASP A 1 202 ? 5.723 1.754 9.624 1.00 88.94 202 ASP A O 1
ATOM 1567 N N . GLY A 1 203 ? 4.946 -0.247 10.36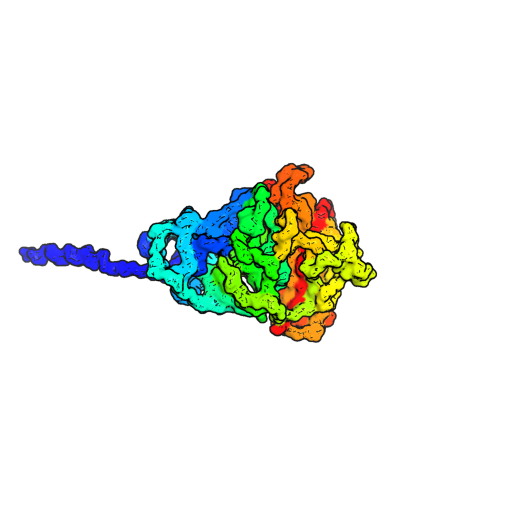1 1.00 89.38 203 GLY A N 1
ATOM 1568 C CA . GLY A 1 203 ? 3.892 -0.416 9.377 1.00 89.38 203 GLY A CA 1
ATOM 1569 C C . GLY A 1 203 ? 4.396 -0.988 8.052 1.00 89.38 203 GLY A C 1
ATOM 1570 O O . GLY A 1 203 ? 5.323 -0.480 7.416 1.00 89.38 203 GLY A O 1
ATOM 1571 N N . TRP A 1 204 ? 3.722 -2.037 7.608 1.00 91.88 204 TRP A N 1
ATOM 1572 C CA . TRP A 1 204 ? 3.858 -2.667 6.305 1.00 91.88 204 TRP A CA 1
ATOM 1573 C C . TRP A 1 204 ? 2.508 -2.672 5.594 1.00 91.88 204 TRP A C 1
ATOM 1575 O O . TRP A 1 204 ? 1.479 -2.842 6.248 1.00 91.88 204 TRP A O 1
ATOM 1585 N N . ALA A 1 205 ? 2.529 -2.507 4.274 1.00 92.94 205 ALA A N 1
ATOM 1586 C CA . ALA A 1 205 ? 1.349 -2.557 3.425 1.00 92.94 205 ALA A CA 1
ATOM 1587 C C . ALA A 1 205 ? 1.533 -3.663 2.377 1.00 92.94 205 ALA A C 1
ATOM 1589 O O . ALA A 1 205 ? 2.368 -3.536 1.487 1.00 92.94 205 ALA A O 1
ATOM 1590 N N . SER A 1 206 ? 0.764 -4.747 2.495 1.00 93.62 206 SER A N 1
ATOM 1591 C CA . SER A 1 206 ? 0.664 -5.768 1.436 1.00 93.62 206 SER A CA 1
ATOM 1592 C C . SER A 1 206 ? -0.556 -5.469 0.580 1.00 93.62 206 SER A C 1
ATOM 1594 O O . SER A 1 206 ? -1.586 -5.090 1.135 1.00 93.62 206 SER A O 1
ATOM 1596 N N . LEU A 1 207 ? -0.496 -5.670 -0.733 1.00 95.88 207 LEU A N 1
ATOM 1597 C CA . LEU A 1 207 ? -1.670 -5.497 -1.581 1.00 95.88 207 LEU A CA 1
ATOM 1598 C C . LEU A 1 207 ? -2.440 -6.818 -1.704 1.00 95.88 207 LEU A C 1
ATOM 1600 O O . LEU A 1 207 ? -1.879 -7.858 -2.053 1.00 95.88 207 LEU A O 1
ATOM 1604 N N . LEU A 1 208 ? -3.739 -6.775 -1.430 1.00 97.88 208 LEU A N 1
ATOM 1605 C CA . LEU A 1 208 ? -4.687 -7.848 -1.720 1.00 97.88 208 LEU A CA 1
ATOM 1606 C C . LEU A 1 208 ? -5.439 -7.518 -3.006 1.00 97.88 208 LEU A C 1
ATOM 1608 O O . LEU A 1 208 ? -5.709 -6.347 -3.277 1.00 97.88 208 LEU A O 1
ATOM 1612 N N . LYS A 1 209 ? -5.810 -8.546 -3.766 1.00 96.75 209 LYS A N 1
ATOM 1613 C CA . LYS A 1 209 ? -6.730 -8.446 -4.903 1.00 96.75 209 LYS A CA 1
ATOM 1614 C C . LYS A 1 209 ? -7.924 -9.357 -4.694 1.00 96.75 209 LYS A C 1
ATOM 1616 O O . LYS A 1 209 ? -7.751 -10.446 -4.154 1.00 96.75 209 LYS A O 1
ATOM 1621 N N . ASP A 1 210 ? -9.099 -8.929 -5.132 1.00 95.62 210 ASP A N 1
ATOM 1622 C CA . ASP A 1 210 ? -10.305 -9.758 -5.117 1.00 95.62 210 ASP A CA 1
ATOM 1623 C C . ASP A 1 210 ? -10.642 -10.308 -6.508 1.00 95.62 210 ASP A C 1
ATOM 1625 O O . ASP A 1 210 ? -9.948 -10.071 -7.498 1.00 95.62 210 ASP A O 1
ATOM 1629 N N . ALA A 1 211 ? -11.723 -11.077 -6.587 1.00 91.81 211 ALA A N 1
ATOM 1630 C CA . ALA A 1 211 ? -12.195 -11.629 -7.843 1.00 91.81 211 ALA A CA 1
ATOM 1631 C C . ALA A 1 211 ? -12.852 -10.587 -8.767 1.00 91.81 211 ALA A C 1
ATOM 1633 O O . ALA A 1 211 ? -13.271 -10.976 -9.843 1.00 91.81 211 ALA A O 1
ATOM 1634 N N . ASP A 1 212 ? -12.925 -9.299 -8.427 1.00 92.44 212 ASP A N 1
ATOM 1635 C CA . ASP A 1 212 ? -13.554 -8.262 -9.262 1.00 92.44 212 ASP A CA 1
ATOM 1636 C C . ASP A 1 212 ? -12.545 -7.226 -9.770 1.00 92.44 212 ASP A C 1
ATOM 1638 O O . ASP A 1 212 ? -12.901 -6.147 -10.242 1.00 92.44 212 ASP A O 1
ATOM 1642 N N . ASN A 1 213 ? -11.257 -7.585 -9.736 1.00 92.88 213 ASN A N 1
ATOM 1643 C CA . ASN A 1 213 ? -10.152 -6.707 -10.120 1.00 92.88 213 ASN A CA 1
ATOM 1644 C C . ASN A 1 213 ? -9.998 -5.477 -9.218 1.00 92.88 213 ASN A C 1
ATOM 1646 O O . ASN A 1 213 ? -9.289 -4.538 -9.585 1.00 92.88 213 ASN A O 1
ATOM 1650 N N . GLY A 1 214 ? -10.605 -5.514 -8.030 1.00 95.38 214 GLY A N 1
ATOM 1651 C CA . GLY A 1 214 ? -10.335 -4.593 -6.946 1.00 95.38 214 GLY A CA 1
ATOM 1652 C C . GLY A 1 214 ? -9.004 -4.913 -6.275 1.00 95.38 214 GLY A C 1
ATOM 1653 O O . GLY A 1 214 ? -8.502 -6.040 -6.313 1.00 95.38 214 GLY A O 1
ATOM 1654 N N . SER A 1 215 ? -8.419 -3.899 -5.643 1.00 96.75 215 SER A N 1
ATOM 1655 C CA . SER A 1 215 ? -7.232 -4.065 -4.811 1.00 96.75 215 SER A CA 1
ATOM 1656 C C . SER A 1 215 ? -7.321 -3.205 -3.561 1.00 96.75 215 SER A C 1
ATOM 1658 O O . SER A 1 215 ? -7.767 -2.061 -3.643 1.00 96.75 215 SER A O 1
ATOM 1660 N N . ILE A 1 216 ? -6.856 -3.729 -2.432 1.00 98.25 216 ILE A N 1
ATOM 1661 C CA . ILE A 1 216 ? -6.862 -3.040 -1.139 1.00 98.25 216 ILE A CA 1
ATOM 1662 C C . ILE A 1 216 ? -5.573 -3.343 -0.380 1.00 98.25 216 ILE A C 1
ATOM 1664 O O . ILE A 1 216 ? -5.064 -4.464 -0.438 1.00 98.25 216 ILE A O 1
ATOM 1668 N N . TYR A 1 217 ? -5.033 -2.361 0.341 1.00 97.94 217 TYR A N 1
ATOM 1669 C CA . TYR A 1 217 ? -3.883 -2.614 1.200 1.00 97.94 217 TYR A CA 1
ATOM 1670 C C . TYR A 1 217 ? -4.312 -3.261 2.516 1.00 97.94 217 TYR A C 1
ATOM 1672 O O . TYR A 1 217 ? -5.194 -2.774 3.223 1.00 97.94 217 TYR A O 1
ATOM 1680 N N . MET A 1 218 ? -3.632 -4.347 2.861 1.00 97.88 218 MET A N 1
ATOM 1681 C CA . MET A 1 218 ? -3.643 -4.950 4.182 1.00 97.88 218 MET A CA 1
ATOM 1682 C C . MET A 1 218 ? -2.483 -4.374 4.992 1.00 97.88 218 MET A C 1
ATOM 1684 O O . MET A 1 218 ? -1.314 -4.555 4.631 1.00 97.88 218 MET A O 1
ATOM 1688 N N . LEU A 1 219 ? -2.804 -3.684 6.084 1.00 96.88 219 LEU A N 1
ATOM 1689 C CA . LEU A 1 219 ? -1.823 -2.992 6.914 1.00 96.88 219 LEU A CA 1
ATOM 1690 C C . LEU A 1 219 ? -1.440 -3.845 8.119 1.00 96.88 219 LEU A C 1
ATOM 1692 O O . LEU A 1 219 ? -2.304 -4.330 8.852 1.00 96.88 219 LEU A O 1
ATOM 1696 N N . VAL A 1 220 ? -0.136 -4.006 8.338 1.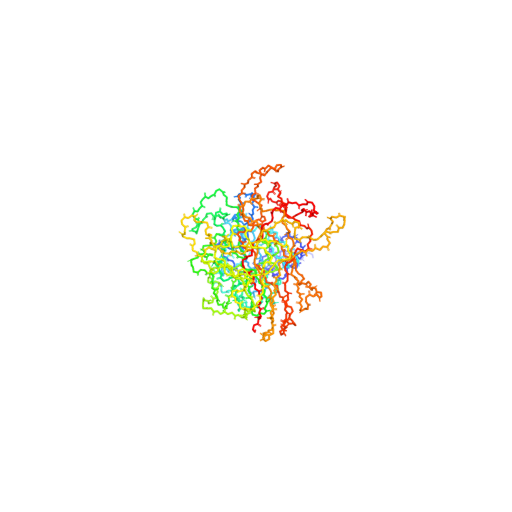00 95.00 220 VAL A N 1
ATOM 1697 C CA . VAL A 1 220 ? 0.418 -4.792 9.445 1.00 95.00 220 VAL A CA 1
ATOM 1698 C C . VAL A 1 220 ? 1.549 -4.028 10.116 1.00 95.00 220 VAL A C 1
ATOM 1700 O O . VAL A 1 220 ? 2.569 -3.726 9.501 1.00 95.00 220 VAL A O 1
ATOM 1703 N N . ASN A 1 221 ? 1.415 -3.751 11.407 1.00 94.38 221 ASN A N 1
ATOM 1704 C CA . ASN A 1 221 ? 2.502 -3.179 12.193 1.00 94.38 221 ASN A CA 1
ATOM 1705 C C . ASN A 1 221 ? 3.596 -4.221 12.469 1.00 94.38 221 ASN A C 1
ATOM 1707 O O . ASN A 1 221 ? 3.351 -5.417 12.645 1.00 94.38 221 ASN A O 1
ATOM 1711 N N . THR A 1 222 ? 4.833 -3.765 12.607 1.00 89.88 222 THR A N 1
ATOM 1712 C CA . THR A 1 222 ? 6.024 -4.610 12.772 1.00 89.88 222 THR A CA 1
ATOM 1713 C C . THR A 1 222 ? 6.129 -5.237 14.168 1.00 89.88 222 THR A C 1
ATOM 1715 O O . THR A 1 222 ? 6.889 -6.186 14.387 1.00 89.88 222 THR A O 1
ATOM 1718 N N . LYS A 1 223 ? 5.321 -4.762 15.121 1.00 89.81 223 LYS A N 1
ATOM 1719 C CA . LYS A 1 223 ? 5.140 -5.380 16.441 1.00 89.81 223 LYS A CA 1
ATOM 1720 C C . LYS A 1 223 ? 4.192 -6.575 16.433 1.00 89.81 223 LYS A C 1
ATOM 1722 O O . LYS A 1 223 ? 4.172 -7.319 17.416 1.00 89.81 223 LYS A O 1
ATOM 1727 N N . CYS A 1 224 ? 3.450 -6.796 15.348 1.00 91.44 224 CYS A N 1
ATOM 1728 C CA . CYS A 1 224 ? 2.562 -7.943 15.229 1.00 91.44 224 CYS A CA 1
ATOM 1729 C C . CYS A 1 224 ? 3.368 -9.232 15.284 1.00 91.44 224 CYS A C 1
ATOM 1731 O O . CYS A 1 224 ? 4.142 -9.562 14.389 1.00 91.44 224 CYS A O 1
ATOM 1733 N N . ALA A 1 225 ? 3.151 -9.976 16.359 1.00 87.19 225 ALA A N 1
ATOM 1734 C CA . ALA A 1 225 ? 3.778 -11.253 16.618 1.00 87.19 225 ALA A CA 1
ATOM 1735 C C . ALA A 1 225 ? 3.570 -12.251 15.468 1.00 87.19 225 ALA A C 1
ATOM 1737 O O . ALA A 1 225 ? 4.463 -13.043 15.185 1.00 87.19 225 ALA A O 1
ATOM 1738 N N . TRP A 1 226 ? 2.411 -12.220 14.819 1.00 90.31 226 TRP A N 1
ATOM 1739 C CA . TRP A 1 226 ? 2.027 -13.148 13.761 1.00 90.31 226 TRP A CA 1
ATOM 1740 C C . TRP A 1 226 ? 2.448 -12.708 12.353 1.00 90.31 226 TRP A C 1
ATOM 1742 O O . TRP A 1 226 ? 2.291 -13.477 11.413 1.00 90.31 226 TRP A O 1
ATOM 1752 N N . ARG A 1 227 ? 3.037 -11.513 12.176 1.00 89.25 227 ARG A N 1
ATOM 1753 C CA . ARG A 1 227 ? 3.400 -11.004 10.837 1.00 89.25 227 ARG A CA 1
ATOM 1754 C C . ARG A 1 227 ? 4.413 -11.879 10.095 1.00 89.25 227 ARG A C 1
ATOM 1756 O O . ARG A 1 227 ? 4.601 -11.720 8.892 1.00 89.25 227 ARG A O 1
ATOM 1763 N N . ARG A 1 228 ? 5.123 -12.736 10.833 1.00 82.88 228 ARG A N 1
ATOM 1764 C CA . ARG A 1 228 ? 6.188 -13.613 10.352 1.00 82.88 228 ARG A CA 1
ATOM 1765 C C . ARG A 1 228 ? 6.260 -14.857 11.227 1.00 82.88 228 ARG A C 1
ATOM 1767 O O . ARG A 1 228 ? 6.488 -14.759 12.430 1.00 82.88 228 ARG A O 1
ATOM 1774 N N . ASP A 1 229 ? 6.101 -16.012 10.603 1.00 77.06 229 ASP A N 1
ATOM 1775 C CA . ASP A 1 229 ? 6.060 -17.326 11.254 1.00 77.06 229 ASP A CA 1
ATOM 1776 C C . ASP A 1 229 ? 6.921 -18.385 10.532 1.00 77.06 229 ASP A C 1
ATOM 1778 O O . ASP A 1 229 ? 6.911 -19.555 10.903 1.00 77.06 229 ASP A O 1
ATOM 1782 N N . GLY A 1 230 ? 7.645 -17.982 9.482 1.00 76.69 230 GLY A N 1
ATOM 1783 C CA . GLY A 1 230 ? 8.462 -18.857 8.636 1.00 76.69 230 GLY A CA 1
ATOM 1784 C C . GLY A 1 230 ? 7.709 -19.569 7.504 1.00 76.69 230 GLY A C 1
ATOM 1785 O O . GLY A 1 230 ? 8.338 -20.128 6.609 1.00 76.69 230 GLY A O 1
ATOM 1786 N N . ARG A 1 231 ? 6.371 -19.535 7.483 1.00 81.50 231 ARG A N 1
ATOM 1787 C CA . ARG A 1 231 ? 5.559 -20.202 6.447 1.00 81.50 231 ARG A CA 1
ATOM 1788 C C . ARG A 1 231 ? 5.397 -19.334 5.196 1.00 81.50 231 ARG A C 1
ATOM 1790 O O . ARG A 1 231 ? 5.252 -19.867 4.093 1.00 81.50 231 ARG A O 1
ATOM 1797 N N . GLY A 1 232 ? 5.485 -18.018 5.376 1.00 84.12 232 GLY A N 1
ATOM 1798 C CA . GLY A 1 232 ? 5.203 -17.007 4.360 1.00 84.12 232 GLY A CA 1
ATOM 1799 C C . GLY A 1 232 ? 3.704 -16.765 4.180 1.00 84.12 232 GLY A C 1
ATOM 1800 O O . GLY A 1 232 ? 2.884 -17.397 4.857 1.00 84.12 232 GLY A O 1
ATOM 1801 N N . VAL A 1 233 ? 3.340 -15.847 3.284 1.00 90.31 233 VAL A N 1
ATOM 1802 C CA . VAL A 1 233 ? 1.925 -15.570 2.978 1.00 90.31 233 VAL A CA 1
ATOM 1803 C C . VAL A 1 233 ? 1.242 -16.783 2.313 1.00 90.31 233 VAL A C 1
ATOM 1805 O O . VAL A 1 233 ? 1.916 -17.596 1.677 1.00 90.31 233 VAL A O 1
ATOM 1808 N N . PRO A 1 234 ? -0.078 -16.976 2.477 1.00 92.88 234 PRO A N 1
ATOM 1809 C CA . PRO A 1 234 ? -0.839 -18.000 1.759 1.00 92.88 234 PRO A CA 1
ATOM 1810 C C . PRO A 1 234 ? -0.940 -17.698 0.254 1.00 92.88 234 PRO A C 1
ATOM 1812 O O . PRO A 1 234 ? -0.915 -16.544 -0.168 1.00 92.88 234 PRO A O 1
ATOM 1815 N N . HIS A 1 235 ? -1.025 -18.749 -0.569 1.00 93.12 235 HIS A N 1
ATOM 1816 C CA . HIS A 1 235 ? -0.974 -18.649 -2.035 1.00 93.12 235 HIS A CA 1
ATOM 1817 C C . HIS A 1 235 ? -2.324 -18.879 -2.729 1.00 93.12 235 HIS A C 1
ATOM 1819 O O . HIS A 1 235 ? -2.372 -18.808 -3.960 1.00 93.12 235 HIS A O 1
ATOM 1825 N N . GLY A 1 236 ? -3.376 -19.199 -1.976 1.00 96.12 236 GLY A N 1
ATOM 1826 C CA . GLY A 1 236 ? -4.713 -19.463 -2.490 1.00 96.12 236 GLY A CA 1
ATOM 1827 C C . GLY A 1 236 ? -5.577 -18.216 -2.625 1.00 96.12 236 GLY A C 1
ATOM 1828 O O . GLY A 1 236 ? -5.081 -17.091 -2.646 1.00 96.12 236 GLY A O 1
ATOM 1829 N N . VAL A 1 237 ? -6.885 -18.456 -2.694 1.00 97.19 237 VAL A N 1
ATOM 1830 C CA . VAL A 1 237 ? -7.942 -17.440 -2.704 1.00 97.19 237 VAL A CA 1
ATOM 1831 C C . VAL A 1 237 ? -8.861 -17.725 -1.521 1.00 97.19 237 VAL A C 1
ATOM 1833 O O . VAL A 1 237 ? -9.311 -18.860 -1.358 1.00 97.19 237 VAL A O 1
ATOM 1836 N N . GLY A 1 238 ? -9.124 -16.730 -0.682 1.00 97.19 238 GLY A N 1
ATOM 1837 C CA . GLY A 1 238 ? -9.972 -16.895 0.495 1.00 97.19 238 GLY A CA 1
ATOM 1838 C C . GLY A 1 238 ? -10.326 -15.576 1.162 1.00 97.19 238 GLY A C 1
ATOM 1839 O O . GLY A 1 238 ? -10.183 -14.508 0.571 1.00 97.19 238 GLY A O 1
ATOM 1840 N N . ALA A 1 239 ? -10.832 -15.648 2.386 1.00 97.94 239 ALA A N 1
ATOM 1841 C CA . ALA A 1 239 ? -11.340 -14.470 3.071 1.00 97.94 239 ALA A CA 1
ATOM 1842 C C . ALA A 1 239 ? -10.246 -13.762 3.880 1.00 97.94 239 ALA A C 1
ATOM 1844 O O . ALA A 1 239 ? -9.401 -14.415 4.492 1.00 97.94 239 ALA A O 1
ATOM 1845 N N . VAL A 1 240 ? -10.299 -12.433 3.936 1.00 98.62 240 VAL A N 1
ATOM 1846 C CA . VAL A 1 240 ? -9.527 -11.627 4.892 1.00 98.62 240 VAL A CA 1
ATOM 1847 C C . VAL A 1 240 ? -10.488 -10.757 5.678 1.00 98.62 240 VAL A C 1
ATOM 1849 O O . VAL A 1 240 ? -11.232 -9.969 5.105 1.00 98.62 240 VAL A O 1
ATOM 1852 N N . SER A 1 241 ? -10.466 -10.901 6.995 1.00 98.44 241 SER A N 1
ATOM 1853 C CA . SER A 1 241 ? -11.262 -10.107 7.921 1.00 98.44 241 SER A CA 1
ATOM 1854 C C . SER A 1 241 ? -10.396 -9.104 8.673 1.00 98.44 241 SER A C 1
ATOM 1856 O O . SER A 1 241 ? -9.177 -9.255 8.780 1.00 98.44 241 SER A O 1
ATOM 1858 N N . GLY A 1 242 ? -11.017 -8.060 9.202 1.00 98.12 242 GLY A N 1
ATOM 1859 C CA . GLY A 1 242 ? -10.317 -7.047 9.975 1.00 98.12 242 GLY A CA 1
ATOM 1860 C C . GLY A 1 242 ? -11.121 -5.771 10.119 1.00 98.12 242 GLY A C 1
ATOM 1861 O O . GLY A 1 242 ? -12.242 -5.661 9.629 1.00 98.12 242 GLY A O 1
ATOM 1862 N N . VAL A 1 243 ? -10.525 -4.787 10.783 1.00 98.56 243 VAL A N 1
ATOM 1863 C CA . VAL A 1 243 ? -11.109 -3.448 10.859 1.00 98.56 243 VAL A CA 1
ATOM 1864 C C . VAL A 1 243 ? -10.785 -2.703 9.569 1.00 98.56 243 VAL A C 1
ATOM 1866 O O . VAL A 1 243 ? -9.614 -2.616 9.181 1.00 98.56 243 VAL A O 1
ATOM 1869 N N . LEU A 1 244 ? -11.807 -2.166 8.903 1.00 98.56 244 LEU A N 1
ATOM 1870 C CA . LEU A 1 244 ? -11.601 -1.275 7.766 1.00 98.56 244 LEU A CA 1
ATOM 1871 C C . LEU A 1 244 ? -11.142 0.094 8.275 1.00 98.56 244 LEU A C 1
ATOM 1873 O O . LEU A 1 244 ? -11.744 0.668 9.180 1.00 98.56 244 LEU A O 1
ATOM 1877 N N . VAL A 1 245 ? -10.076 0.637 7.705 1.00 98.31 245 VAL A N 1
ATOM 1878 C CA . VAL A 1 245 ? -9.464 1.894 8.145 1.00 98.31 245 VAL A CA 1
ATOM 1879 C C . VAL A 1 245 ? -9.136 2.791 6.962 1.00 98.31 245 VAL A C 1
ATOM 1881 O O . VAL A 1 245 ? -9.028 2.343 5.822 1.00 98.31 245 VAL A O 1
ATOM 1884 N N . HIS A 1 246 ? -8.926 4.069 7.251 1.00 97.38 246 HIS A N 1
ATOM 1885 C CA . HIS A 1 246 ? -8.274 4.999 6.345 1.00 97.38 246 HIS A CA 1
ATOM 1886 C C . HIS A 1 246 ? -6.997 5.494 7.022 1.00 97.38 246 HIS A C 1
ATOM 1888 O O . HIS A 1 246 ? -7.051 6.310 7.941 1.00 97.38 246 HIS A O 1
ATOM 1894 N N . THR A 1 247 ? -5.849 4.972 6.593 1.00 93.62 247 THR A N 1
ATOM 1895 C CA . THR A 1 247 ? -4.552 5.307 7.189 1.00 93.62 247 THR A CA 1
ATOM 1896 C C . THR A 1 247 ? -3.546 5.610 6.082 1.00 93.62 247 THR A C 1
ATOM 1898 O O . THR A 1 247 ? -2.989 4.680 5.493 1.00 93.62 247 THR A O 1
ATOM 1901 N N . PRO A 1 248 ? -3.273 6.894 5.799 1.00 92.12 248 PRO A N 1
ATOM 1902 C CA . PRO A 1 248 ? -2.187 7.268 4.911 1.00 92.12 248 PRO A CA 1
ATOM 1903 C C . PRO A 1 248 ? -0.851 6.727 5.428 1.00 92.12 248 PRO A C 1
ATOM 1905 O O . PRO A 1 248 ? -0.533 6.845 6.614 1.00 92.12 248 PRO A O 1
ATOM 1908 N N . MET A 1 249 ? -0.033 6.165 4.540 1.00 92.06 249 MET A N 1
ATOM 1909 C CA . MET A 1 249 ? 1.304 5.688 4.891 1.00 92.06 249 MET A CA 1
ATOM 1910 C C . MET A 1 249 ? 2.343 6.386 4.038 1.00 92.06 249 MET A C 1
ATOM 1912 O O . MET A 1 249 ? 2.689 5.955 2.939 1.00 92.06 249 MET A O 1
ATOM 1916 N N . ARG A 1 250 ? 2.879 7.471 4.589 1.00 89.88 250 ARG A N 1
ATOM 1917 C CA . ARG A 1 250 ? 3.863 8.341 3.942 1.00 89.88 250 ARG A CA 1
ATOM 1918 C C . ARG A 1 250 ? 5.010 7.578 3.254 1.00 89.88 250 ARG A C 1
ATOM 1920 O O . ARG A 1 250 ? 5.320 7.844 2.093 1.00 89.88 250 ARG A O 1
ATOM 1927 N N . ARG A 1 251 ? 5.557 6.562 3.931 1.00 90.19 251 ARG A N 1
ATOM 1928 C CA . ARG A 1 251 ? 6.658 5.721 3.428 1.00 90.19 251 ARG A CA 1
ATOM 1929 C C . ARG A 1 251 ? 6.322 4.839 2.221 1.00 90.19 251 ARG A C 1
ATOM 1931 O O . ARG A 1 251 ? 7.230 4.361 1.560 1.00 90.19 251 ARG A O 1
ATOM 1938 N N . TYR A 1 252 ? 5.040 4.637 1.930 1.00 91.12 252 TYR A N 1
ATOM 1939 C CA . TYR A 1 252 ? 4.554 3.896 0.762 1.00 91.12 252 TYR A CA 1
ATOM 1940 C C . TYR A 1 252 ? 3.866 4.831 -0.243 1.00 91.12 252 TYR A C 1
ATOM 1942 O O . TYR A 1 252 ? 3.014 4.408 -1.010 1.00 91.12 252 TYR A O 1
ATOM 1950 N N . GLY A 1 253 ? 4.223 6.121 -0.231 1.00 88.81 253 GLY A N 1
ATOM 1951 C CA . GLY A 1 253 ? 3.666 7.119 -1.146 1.00 88.81 253 GLY A CA 1
ATOM 1952 C C . GLY A 1 253 ? 2.530 7.960 -0.565 1.00 88.81 253 GLY A C 1
ATOM 1953 O O . GLY A 1 253 ? 2.050 8.870 -1.229 1.00 88.81 253 GLY A O 1
ATOM 1954 N N . GLY A 1 254 ? 2.133 7.716 0.686 1.00 88.62 254 GLY A N 1
ATOM 1955 C CA . GLY A 1 254 ? 1.074 8.458 1.372 1.00 88.62 254 GLY A CA 1
ATOM 1956 C C . GLY A 1 254 ? -0.313 7.894 1.090 1.00 88.62 254 GLY A C 1
ATOM 1957 O O . GLY A 1 254 ? -1.017 7.552 2.035 1.00 88.62 254 GLY A O 1
ATOM 1958 N N . ASP A 1 255 ? -0.676 7.741 -0.180 1.00 90.38 255 ASP A N 1
ATOM 1959 C CA . ASP A 1 255 ? -1.986 7.234 -0.598 1.00 90.38 255 ASP A CA 1
ATOM 1960 C C . ASP A 1 255 ? -2.067 5.697 -0.558 1.00 90.38 255 ASP A C 1
ATOM 1962 O O . ASP A 1 255 ? -1.571 5.016 -1.454 1.00 90.38 255 ASP A O 1
ATOM 1966 N N . MET A 1 256 ? -2.749 5.158 0.457 1.00 92.69 256 MET A N 1
ATOM 1967 C CA . MET A 1 256 ? -3.082 3.727 0.582 1.00 92.69 256 MET A CA 1
ATOM 1968 C C . MET A 1 256 ? -4.485 3.400 0.050 1.00 92.69 256 MET A C 1
ATOM 1970 O O . MET A 1 256 ? -5.077 2.388 0.418 1.00 92.69 256 MET A O 1
ATOM 1974 N N . GLY A 1 257 ? -5.031 4.248 -0.820 1.00 93.12 257 GLY A N 1
ATOM 1975 C CA . GLY A 1 257 ? -6.405 4.162 -1.287 1.00 93.12 257 GLY A CA 1
ATOM 1976 C C . GLY A 1 257 ? -7.408 4.721 -0.279 1.00 93.12 257 GLY A C 1
ATOM 1977 O O . GLY A 1 257 ? -7.083 5.093 0.852 1.00 93.12 257 GLY A O 1
ATOM 1978 N N . ARG A 1 258 ? -8.677 4.770 -0.703 1.00 95.94 258 ARG A N 1
ATOM 1979 C CA . ARG A 1 258 ? -9.783 5.252 0.136 1.00 95.94 258 ARG A CA 1
ATOM 1980 C C . ARG A 1 258 ? -9.940 4.411 1.404 1.00 95.94 258 ARG A C 1
ATOM 1982 O O . ARG A 1 258 ? -10.170 4.972 2.473 1.00 95.94 258 ARG A O 1
ATOM 1989 N N . TYR A 1 259 ? -9.756 3.098 1.281 1.00 98.00 259 TYR A N 1
ATOM 1990 C CA . TYR A 1 259 ? -9.854 2.140 2.375 1.00 98.00 259 TYR A CA 1
ATOM 1991 C C . TYR A 1 259 ? -8.638 1.217 2.402 1.00 98.00 259 TYR A C 1
ATOM 1993 O O . TYR A 1 259 ? -8.082 0.867 1.362 1.00 98.00 259 TYR A O 1
ATOM 2001 N N . ALA A 1 260 ? -8.284 0.776 3.601 1.00 98.31 260 ALA A N 1
ATOM 2002 C CA . ALA A 1 260 ? -7.336 -0.289 3.877 1.00 98.31 260 ALA A CA 1
ATOM 2003 C C . ALA A 1 260 ? -7.923 -1.213 4.955 1.00 98.31 260 ALA A C 1
ATOM 2005 O O . ALA A 1 260 ? -8.874 -0.843 5.643 1.00 98.31 260 ALA A O 1
ATOM 2006 N N . ILE A 1 261 ? -7.368 -2.412 5.125 1.00 98.56 261 ILE A N 1
ATOM 2007 C CA . ILE A 1 261 ? -7.846 -3.379 6.123 1.00 98.56 261 ILE A CA 1
ATOM 2008 C C . ILE A 1 261 ? -6.746 -3.749 7.118 1.00 98.56 261 ILE A C 1
ATOM 2010 O O . ILE A 1 261 ? -5.593 -3.971 6.740 1.00 98.56 261 ILE A O 1
ATOM 2014 N N . ARG A 1 262 ? -7.101 -3.829 8.404 1.00 97.88 262 ARG A N 1
ATOM 2015 C CA . ARG A 1 262 ? -6.221 -4.276 9.492 1.00 97.88 262 ARG A CA 1
ATOM 2016 C C . ARG A 1 262 ? -6.751 -5.568 10.117 1.00 97.88 262 ARG A C 1
ATOM 2018 O O . ARG A 1 262 ? -7.655 -5.510 10.952 1.00 97.88 262 ARG A O 1
ATOM 2025 N N . PRO A 1 263 ? -6.180 -6.731 9.762 1.00 97.56 263 PRO A N 1
ATOM 2026 C CA . PRO A 1 263 ? -6.369 -7.962 10.524 1.00 97.56 263 PRO A CA 1
ATOM 2027 C C . PRO A 1 263 ? -5.836 -7.781 11.948 1.00 97.56 263 PRO A C 1
ATOM 2029 O O . PRO A 1 263 ? -4.776 -7.176 12.142 1.00 97.56 263 PRO A O 1
ATOM 2032 N N . LEU A 1 264 ? -6.538 -8.293 12.955 1.00 95.06 264 LEU A N 1
ATOM 2033 C CA . LEU A 1 264 ? -6.115 -8.167 14.355 1.00 95.06 264 LEU A CA 1
ATOM 2034 C C . LEU A 1 264 ? -5.312 -9.395 14.799 1.00 95.06 264 LEU A C 1
ATOM 2036 O O . LEU A 1 264 ? -4.408 -9.279 15.636 1.00 95.06 264 LEU A O 1
ATOM 2040 N N . ASP A 1 265 ? -5.619 -10.544 14.199 1.00 93.88 265 ASP A N 1
ATOM 2041 C CA . ASP A 1 265 ? -5.017 -11.856 14.412 1.00 93.88 265 ASP A CA 1
ATOM 2042 C C . ASP A 1 265 ? -4.722 -12.541 13.063 1.00 93.88 265 ASP A C 1
ATOM 2044 O O . ASP A 1 265 ? -5.380 -12.266 12.062 1.00 93.88 265 ASP A O 1
ATOM 2048 N N . GLU A 1 266 ? -3.766 -13.478 13.025 1.00 94.56 266 GLU A N 1
ATOM 2049 C CA . GLU A 1 266 ? -3.493 -14.266 11.810 1.00 94.56 266 GLU A CA 1
ATOM 2050 C C . GLU A 1 266 ? -4.734 -15.017 11.319 1.00 94.56 266 GLU A C 1
ATOM 2052 O O . GLU A 1 266 ? -4.936 -15.154 10.117 1.00 94.56 266 GLU A O 1
ATOM 2057 N N . ARG A 1 267 ? -5.582 -15.491 12.240 1.00 94.81 267 ARG A N 1
ATOM 2058 C CA . ARG A 1 267 ? -6.816 -16.224 11.921 1.00 94.81 267 ARG A CA 1
ATOM 2059 C C . ARG A 1 267 ? -7.823 -15.389 11.139 1.00 94.81 267 ARG A C 1
ATOM 2061 O O . ARG A 1 267 ? -8.692 -15.968 10.496 1.00 94.81 267 ARG A O 1
ATOM 2068 N N . ASP A 1 268 ? -7.705 -14.063 11.177 1.00 97.06 268 ASP A N 1
ATOM 2069 C CA . ASP A 1 268 ? -8.530 -13.193 10.348 1.00 97.06 268 ASP A CA 1
ATOM 2070 C C . ASP A 1 268 ? -8.129 -13.306 8.854 1.00 97.06 268 ASP A C 1
ATOM 2072 O O . ASP A 1 268 ? -8.907 -12.940 7.980 1.00 97.06 268 ASP A O 1
ATOM 2076 N N . ILE A 1 269 ? -6.956 -13.868 8.530 1.00 97.56 269 ILE A N 1
ATOM 2077 C CA . ILE A 1 269 ? -6.481 -14.155 7.166 1.00 97.56 269 ILE A CA 1
ATOM 2078 C C . ILE A 1 269 ? -6.800 -15.620 6.824 1.00 97.56 269 ILE A C 1
ATOM 2080 O O . ILE A 1 269 ? -5.944 -16.506 6.850 1.00 97.56 269 ILE A O 1
ATOM 2084 N N . ALA A 1 270 ? -8.055 -15.886 6.474 1.00 97.31 270 ALA A N 1
ATOM 2085 C CA . ALA A 1 270 ? -8.564 -17.202 6.090 1.00 97.31 270 ALA A CA 1
ATOM 2086 C C . ALA A 1 270 ? -8.338 -17.514 4.594 1.00 97.31 270 ALA A C 1
ATOM 2088 O O . ALA A 1 270 ? -9.232 -17.996 3.894 1.00 97.31 270 ALA A O 1
ATOM 2089 N N . ILE A 1 271 ? -7.127 -17.246 4.093 1.00 97.56 271 ILE A N 1
ATOM 2090 C CA . ILE A 1 271 ? -6.713 -17.621 2.736 1.00 97.56 271 ILE A CA 1
ATOM 2091 C C . ILE A 1 271 ? -6.032 -19.002 2.784 1.00 97.56 271 ILE A C 1
ATOM 2093 O O . ILE A 1 271 ? -5.047 -19.175 3.511 1.00 97.56 271 ILE A O 1
ATOM 2097 N N . PRO A 1 272 ? -6.499 -19.993 2.001 1.00 95.88 272 PRO A N 1
ATOM 2098 C CA . PRO A 1 272 ? -5.855 -21.296 1.902 1.00 95.88 272 PRO A CA 1
ATOM 2099 C C . PRO A 1 272 ? -4.405 -21.197 1.421 1.00 95.88 272 PRO A C 1
ATOM 2101 O O . PRO A 1 272 ? -4.038 -20.339 0.617 1.00 95.88 272 PRO A O 1
ATOM 2104 N N . ARG A 1 273 ? -3.558 -22.119 1.884 1.00 91.81 273 ARG A N 1
ATOM 2105 C CA . ARG A 1 273 ? -2.160 -22.195 1.431 1.00 91.81 273 ARG A CA 1
ATOM 2106 C C . ARG A 1 273 ? -2.001 -22.939 0.106 1.00 91.81 273 ARG A C 1
ATOM 2108 O O . ARG A 1 273 ? -0.985 -22.742 -0.559 1.00 91.81 273 ARG A O 1
ATOM 2115 N N . ASP A 1 274 ? -2.997 -23.732 -0.283 1.00 91.44 274 ASP A N 1
ATOM 2116 C CA . ASP A 1 274 ? -3.033 -24.385 -1.588 1.00 91.44 274 ASP A CA 1
ATOM 2117 C C . ASP A 1 274 ? -3.017 -23.339 -2.698 1.00 91.44 274 ASP A C 1
ATOM 2119 O O . ASP A 1 274 ? -3.688 -22.310 -2.624 1.00 91.44 274 ASP A O 1
ATOM 2123 N N . THR A 1 275 ? -2.206 -23.580 -3.725 1.00 89.31 275 THR A N 1
ATOM 2124 C CA . THR A 1 275 ? -2.028 -22.601 -4.796 1.00 89.31 275 THR A CA 1
ATOM 2125 C C . THR A 1 275 ? -3.301 -22.506 -5.627 1.00 89.31 275 THR A C 1
ATOM 2127 O O . THR A 1 275 ? -3.682 -23.451 -6.312 1.00 89.31 275 THR A O 1
ATOM 2130 N N . ALA A 1 276 ? -3.917 -21.330 -5.605 1.00 92.94 276 ALA A N 1
ATOM 2131 C CA . ALA A 1 276 ? -5.051 -20.960 -6.436 1.00 92.94 276 ALA A CA 1
ATOM 2132 C C . ALA A 1 276 ? -4.925 -19.479 -6.817 1.00 92.94 276 ALA A C 1
ATOM 2134 O O . ALA A 1 276 ? -4.191 -18.719 -6.185 1.00 92.94 276 ALA A O 1
ATOM 2135 N N . SER A 1 277 ? -5.594 -19.068 -7.888 1.00 94.69 277 SER A N 1
ATOM 2136 C CA . SER A 1 277 ? -5.673 -17.659 -8.270 1.00 94.69 277 SER A CA 1
ATOM 2137 C C . SER A 1 277 ? -6.914 -17.423 -9.115 1.00 94.69 277 SER A C 1
ATOM 2139 O O . SER A 1 277 ? -7.259 -18.257 -9.962 1.00 94.69 277 SER A O 1
ATOM 2141 N N . SER A 1 278 ? -7.540 -16.270 -8.908 1.00 95.12 278 SER A N 1
ATOM 2142 C CA . SER A 1 278 ? -8.598 -15.746 -9.772 1.00 95.12 278 SER A CA 1
ATOM 2143 C C . SER A 1 278 ? -8.029 -15.214 -11.092 1.00 95.12 278 SER A C 1
ATOM 2145 O O . SER A 1 278 ? -8.779 -14.950 -12.025 1.00 95.12 278 SER A O 1
ATOM 2147 N N . TYR A 1 279 ? -6.702 -15.097 -11.210 1.00 96.06 279 TYR A N 1
ATOM 2148 C CA . TYR A 1 279 ? -6.029 -14.516 -12.364 1.00 96.06 279 TYR A CA 1
ATOM 2149 C C . TYR A 1 279 ? -5.221 -15.539 -13.167 1.00 96.06 279 TYR A C 1
ATOM 2151 O O . TYR A 1 279 ? -4.581 -16.446 -12.629 1.00 96.06 279 TYR A O 1
ATOM 2159 N N . VAL A 1 280 ? -5.195 -15.337 -14.481 1.00 95.25 280 VAL A N 1
ATOM 2160 C CA . VAL A 1 280 ? -4.243 -15.941 -15.415 1.00 95.25 280 VAL A CA 1
ATOM 2161 C C . VAL A 1 280 ? -3.085 -14.973 -15.631 1.00 95.25 280 VAL A C 1
ATOM 2163 O O . VAL A 1 280 ? -3.280 -13.767 -15.782 1.00 95.25 280 VAL A O 1
ATOM 2166 N N . VAL A 1 281 ? -1.866 -15.504 -15.652 1.00 95.88 281 VAL A N 1
ATOM 2167 C CA . VAL A 1 281 ? -0.668 -14.743 -16.015 1.00 95.88 281 VAL A CA 1
ATOM 2168 C C . VAL A 1 281 ? -0.585 -14.645 -17.535 1.00 95.88 281 VAL A C 1
ATOM 2170 O O . VAL A 1 281 ? -0.512 -15.671 -18.204 1.00 95.88 281 VAL A O 1
ATOM 2173 N N . VAL A 1 282 ? -0.579 -13.419 -18.060 1.00 97.81 282 VAL A N 1
ATOM 2174 C CA . VAL A 1 282 ? -0.329 -13.130 -19.483 1.00 97.81 282 VAL A CA 1
ATOM 2175 C C . VAL A 1 282 ? 1.177 -13.041 -19.732 1.00 97.81 282 VAL A C 1
ATOM 2177 O O . VAL A 1 282 ? 1.704 -13.686 -20.633 1.00 97.81 282 VAL A O 1
ATOM 2180 N N . ALA A 1 283 ? 1.873 -12.285 -18.882 1.00 97.75 283 ALA A N 1
ATOM 2181 C CA . ALA A 1 283 ? 3.328 -12.211 -18.822 1.00 97.75 283 ALA A CA 1
ATOM 2182 C C . ALA A 1 283 ? 3.754 -11.855 -17.395 1.00 97.75 283 ALA A C 1
ATOM 2184 O O . ALA A 1 283 ? 3.112 -11.022 -16.755 1.00 97.75 283 ALA A O 1
ATOM 2185 N N . GLU A 1 284 ? 4.825 -12.463 -16.892 1.00 95.81 284 GLU A N 1
ATOM 2186 C CA . GLU A 1 284 ? 5.341 -12.208 -15.548 1.00 95.81 284 GLU A CA 1
ATOM 2187 C C . GLU A 1 284 ? 6.859 -12.259 -15.483 1.00 95.81 284 GLU A C 1
ATOM 2189 O O . GLU A 1 284 ? 7.478 -13.204 -15.962 1.00 95.81 284 GLU A O 1
ATOM 2194 N N . TRP A 1 285 ? 7.425 -11.283 -14.780 1.00 93.12 285 TRP A N 1
ATOM 2195 C CA . TRP A 1 285 ? 8.794 -11.277 -14.291 1.00 93.12 285 TRP A CA 1
ATOM 2196 C C . TRP A 1 285 ? 8.773 -11.334 -12.766 1.00 93.12 285 TRP A C 1
ATOM 2198 O O . TRP A 1 285 ? 8.149 -10.491 -12.112 1.00 93.12 285 TRP A O 1
ATOM 2208 N N . ASN A 1 286 ? 9.410 -12.360 -12.206 1.00 87.12 286 ASN A N 1
ATOM 2209 C CA . ASN A 1 286 ? 9.322 -12.687 -10.791 1.00 87.12 286 ASN A CA 1
ATOM 2210 C C . ASN A 1 286 ? 10.674 -13.179 -10.262 1.00 87.12 286 ASN A C 1
ATOM 2212 O O . ASN A 1 286 ? 10.945 -14.379 -10.151 1.00 87.12 286 ASN 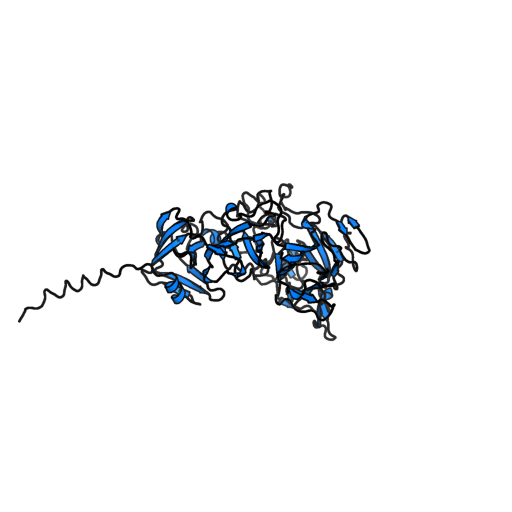A O 1
ATOM 2216 N N . TRP A 1 287 ? 11.521 -12.221 -9.891 1.00 79.25 287 TRP A N 1
ATOM 2217 C CA . TRP A 1 287 ? 12.876 -12.488 -9.396 1.00 79.25 287 TRP A CA 1
ATOM 2218 C C . TRP A 1 287 ? 12.900 -13.006 -7.956 1.00 79.25 287 TRP A C 1
ATOM 2220 O O . TRP A 1 287 ? 13.823 -13.704 -7.540 1.00 79.25 287 TRP A O 1
ATOM 2230 N N . ASP A 1 288 ? 11.807 -12.815 -7.233 1.00 64.56 288 ASP A N 1
ATOM 2231 C CA . ASP A 1 288 ? 11.625 -13.261 -5.860 1.00 64.56 288 ASP A CA 1
ATOM 2232 C C . ASP A 1 288 ? 11.536 -14.810 -5.715 1.00 64.56 288 ASP A C 1
ATOM 2234 O O . ASP A 1 288 ? 11.326 -15.333 -4.618 1.00 64.56 288 ASP A O 1
ATOM 2238 N N . ARG A 1 289 ? 11.638 -15.616 -6.788 1.00 58.81 289 ARG A N 1
ATOM 2239 C CA . ARG A 1 289 ? 11.646 -17.100 -6.709 1.00 58.81 289 ARG A CA 1
ATOM 2240 C C . ARG A 1 289 ? 13.035 -17.736 -6.736 1.00 58.81 289 ARG A C 1
ATOM 2242 O O . ARG A 1 289 ? 13.128 -18.934 -6.474 1.00 58.81 289 ARG A O 1
ATOM 2249 N N . ASN A 1 290 ? 14.106 -16.994 -7.015 1.00 59.75 290 ASN A N 1
ATOM 2250 C CA . ASN A 1 290 ? 15.299 -17.619 -7.586 1.00 59.75 290 ASN A CA 1
ATOM 2251 C C . ASN A 1 290 ? 16.593 -17.351 -6.790 1.00 59.75 290 ASN A C 1
ATOM 2253 O O . ASN A 1 290 ? 17.263 -16.344 -6.995 1.00 59.75 290 ASN A O 1
ATOM 2257 N N . TYR A 1 291 ? 16.968 -18.277 -5.894 1.00 56.03 291 TYR A N 1
ATOM 2258 C CA . TYR A 1 291 ? 18.252 -18.214 -5.165 1.00 56.03 291 TYR A CA 1
ATOM 2259 C C . TYR A 1 291 ? 19.450 -18.260 -6.132 1.00 56.03 291 TYR A C 1
ATOM 2261 O O . TYR A 1 291 ? 20.381 -17.462 -6.017 1.00 56.03 291 TYR A O 1
ATOM 2269 N N . ASP A 1 292 ? 19.351 -19.092 -7.172 1.00 61.56 292 ASP A N 1
ATOM 2270 C CA . ASP A 1 292 ? 20.305 -19.174 -8.287 1.00 61.56 292 ASP A CA 1
ATOM 2271 C C . ASP A 1 292 ? 19.940 -18.219 -9.440 1.00 61.56 292 ASP A C 1
ATOM 2273 O O . ASP A 1 292 ? 20.300 -18.441 -10.598 1.00 61.56 292 ASP A O 1
ATOM 2277 N N . GLY A 1 293 ? 19.231 -17.136 -9.092 1.00 63.41 293 GLY A N 1
ATOM 2278 C CA . GLY A 1 293 ? 18.727 -16.079 -9.960 1.00 63.41 293 GLY A CA 1
ATOM 2279 C C . GLY A 1 293 ? 19.606 -15.760 -11.156 1.00 63.41 293 GLY A C 1
ATOM 2280 O O . GLY A 1 293 ? 20.753 -15.323 -11.022 1.00 63.41 293 GLY A O 1
ATOM 2281 N N . ALA A 1 294 ? 19.019 -15.910 -12.336 1.00 74.31 294 ALA A N 1
ATOM 2282 C CA . ALA A 1 294 ? 19.574 -15.424 -13.581 1.00 74.31 294 ALA A CA 1
ATOM 2283 C C . ALA A 1 294 ? 18.519 -14.632 -14.334 1.00 74.31 294 ALA A C 1
ATOM 2285 O O . ALA A 1 294 ? 17.327 -14.935 -14.276 1.00 74.31 294 ALA A O 1
ATOM 2286 N N . ILE A 1 295 ? 18.987 -13.634 -15.071 1.00 84.00 295 ILE A N 1
ATOM 2287 C CA . ILE A 1 295 ? 18.152 -12.938 -16.040 1.00 84.00 295 ILE A CA 1
ATOM 2288 C C . ILE A 1 295 ? 18.327 -13.644 -17.376 1.00 84.00 295 ILE A C 1
ATOM 2290 O O . ILE A 1 295 ? 19.449 -13.952 -17.787 1.00 84.00 295 ILE A O 1
ATOM 2294 N N . ARG A 1 296 ? 17.206 -13.886 -18.050 1.00 89.25 296 ARG A N 1
ATOM 2295 C CA . ARG A 1 296 ? 17.186 -14.298 -19.449 1.00 89.25 296 ARG A CA 1
ATOM 2296 C C . ARG A 1 296 ? 17.005 -13.058 -20.300 1.00 89.25 296 ARG A C 1
ATOM 2298 O O . ARG A 1 296 ? 15.919 -12.488 -20.339 1.00 89.25 296 ARG A O 1
ATOM 2305 N N . PHE A 1 297 ? 18.080 -12.633 -20.939 1.00 92.38 297 PHE A N 1
ATOM 2306 C CA . PHE A 1 297 ? 18.028 -11.584 -21.939 1.00 92.38 297 PHE A CA 1
ATOM 2307 C C . PHE A 1 297 ? 17.761 -12.188 -23.316 1.00 92.38 297 PHE A C 1
ATOM 2309 O O . PHE A 1 297 ? 18.189 -13.305 -23.603 1.00 92.38 297 PHE A O 1
ATOM 2316 N N . GLU A 1 298 ? 17.065 -11.451 -24.174 1.00 94.31 298 GLU A N 1
ATOM 2317 C CA . GLU A 1 298 ? 16.735 -11.902 -25.522 1.00 94.31 298 GLU A CA 1
ATOM 2318 C C . GLU A 1 298 ? 17.994 -12.169 -26.356 1.00 94.31 298 GLU A C 1
ATOM 2320 O O . GLU A 1 298 ? 18.122 -13.243 -26.944 1.00 94.31 298 GLU A O 1
ATOM 2325 N N . LYS A 1 299 ? 18.923 -11.208 -26.422 1.00 92.25 299 LYS A N 1
ATOM 2326 C CA . LYS A 1 299 ? 20.103 -11.313 -27.296 1.00 92.25 299 LYS A CA 1
ATOM 2327 C C . LYS A 1 299 ? 21.302 -11.912 -26.576 1.00 92.25 299 LYS A C 1
ATOM 2329 O O . LYS A 1 299 ? 22.042 -12.689 -27.172 1.00 92.25 299 LYS A O 1
ATOM 2334 N N . GLN A 1 300 ? 21.515 -11.556 -25.311 1.00 86.81 300 GLN A N 1
ATOM 2335 C CA . GLN A 1 300 ? 22.634 -12.071 -24.514 1.00 86.81 300 GLN A CA 1
ATOM 2336 C C . GLN A 1 300 ? 22.383 -13.465 -23.931 1.00 86.81 300 GLN A C 1
ATOM 2338 O O . GLN A 1 300 ? 23.325 -14.114 -23.477 1.00 86.81 300 GLN A O 1
ATOM 2343 N N . GLY A 1 301 ? 21.139 -13.947 -23.961 1.00 86.31 301 GLY A N 1
ATOM 2344 C CA . GLY A 1 301 ? 20.778 -15.242 -23.408 1.00 86.31 301 GLY A CA 1
ATOM 2345 C C . GLY A 1 301 ? 20.797 -15.255 -21.879 1.00 86.31 301 GLY A C 1
ATOM 2346 O O . GLY A 1 301 ? 20.430 -14.286 -21.213 1.00 86.31 301 GLY A O 1
ATOM 2347 N N . TYR A 1 302 ? 21.161 -16.403 -21.311 1.00 82.62 302 TYR A N 1
ATOM 2348 C CA . TYR A 1 302 ? 21.121 -16.637 -19.870 1.00 82.62 302 TYR A CA 1
ATOM 2349 C C . TYR A 1 302 ? 22.350 -16.049 -19.172 1.00 82.62 302 TYR A C 1
ATOM 2351 O O . TYR A 1 302 ? 23.476 -16.464 -19.449 1.00 82.62 302 TYR A O 1
ATOM 2359 N N . THR A 1 303 ? 22.129 -15.156 -18.206 1.00 72.38 303 THR A N 1
ATOM 2360 C CA . THR A 1 303 ? 23.216 -14.525 -17.450 1.00 72.38 303 THR A CA 1
ATOM 2361 C C . THR A 1 303 ? 23.092 -14.845 -15.954 1.00 72.38 303 THR A C 1
ATOM 2363 O O . THR A 1 303 ? 22.357 -14.155 -15.237 1.00 72.38 303 THR A O 1
ATOM 2366 N N . PRO A 1 304 ? 23.785 -15.892 -15.455 1.00 64.19 304 PRO A N 1
ATOM 2367 C CA . PRO A 1 304 ? 23.786 -16.240 -14.036 1.00 64.19 304 PRO A CA 1
ATOM 2368 C C . PRO A 1 304 ? 24.566 -15.184 -13.260 1.00 64.19 304 PRO A C 1
ATOM 2370 O O . PRO A 1 304 ? 25.687 -14.865 -13.649 1.00 64.19 304 PRO A O 1
ATOM 2373 N N . ARG A 1 305 ? 23.992 -14.641 -12.173 1.00 62.47 305 ARG A N 1
ATOM 2374 C CA . ARG A 1 305 ? 24.545 -13.474 -11.452 1.00 62.47 305 ARG A CA 1
ATOM 2375 C C . ARG A 1 305 ? 24.923 -12.356 -12.424 1.00 62.47 305 ARG A C 1
ATOM 2377 O O . ARG A 1 305 ? 26.089 -12.202 -12.786 1.00 62.47 305 ARG A O 1
ATOM 2384 N N . SER A 1 306 ? 23.922 -11.586 -12.850 1.00 60.25 306 SER A N 1
ATOM 2385 C CA . SER A 1 306 ? 24.107 -10.474 -13.788 1.00 60.25 306 SER A CA 1
ATOM 2386 C C . SER A 1 306 ? 25.397 -9.676 -13.507 1.00 60.25 306 SER A C 1
ATOM 2388 O O . SER A 1 306 ? 25.691 -9.406 -12.336 1.00 60.25 306 SER A O 1
ATOM 2390 N N . PRO A 1 307 ? 26.174 -9.280 -14.538 1.00 65.31 307 PRO A N 1
ATOM 2391 C CA . PRO A 1 307 ? 27.460 -8.626 -14.355 1.00 65.31 307 PRO A CA 1
ATOM 2392 C C . PRO A 1 307 ? 27.303 -7.423 -13.437 1.00 65.31 307 PRO A C 1
ATOM 2394 O O . PRO A 1 307 ? 26.298 -6.711 -13.510 1.00 65.31 307 PRO A O 1
ATOM 2397 N N . LYS A 1 308 ? 28.319 -7.135 -12.614 1.00 72.44 308 LYS A N 1
ATOM 2398 C CA . LYS A 1 308 ? 28.277 -5.969 -11.716 1.00 72.44 308 LYS A CA 1
ATOM 2399 C C . LYS A 1 308 ? 27.932 -4.672 -12.463 1.00 72.44 308 LYS A C 1
ATOM 2401 O O . LYS A 1 308 ? 27.311 -3.795 -11.874 1.00 72.44 308 LYS A O 1
ATOM 2406 N N . SER A 1 309 ? 28.308 -4.564 -13.735 1.00 79.25 309 SER A N 1
ATOM 2407 C CA . SER A 1 309 ? 28.048 -3.409 -14.594 1.00 79.25 309 SER A CA 1
ATOM 2408 C C . SER A 1 309 ? 26.664 -3.369 -15.250 1.00 79.25 309 SER A C 1
ATOM 2410 O O . SER A 1 309 ? 26.373 -2.359 -15.882 1.00 79.25 309 SER A O 1
ATOM 2412 N N . GLY A 1 310 ? 25.859 -4.433 -15.153 1.00 86.75 310 GLY A N 1
ATOM 2413 C CA . GLY A 1 310 ? 24.572 -4.594 -15.839 1.00 86.75 310 GLY A CA 1
ATOM 2414 C C . GLY A 1 310 ? 24.657 -4.706 -17.365 1.00 86.75 310 GLY A C 1
ATOM 2415 O O . GLY A 1 310 ? 25.728 -4.560 -17.959 1.00 86.75 310 GLY A O 1
ATOM 2416 N N . VAL A 1 311 ? 23.506 -4.979 -17.981 1.00 90.12 311 VAL A N 1
ATOM 2417 C CA . VAL A 1 311 ? 23.309 -5.145 -19.430 1.00 90.12 311 VAL A CA 1
ATOM 2418 C C . VAL A 1 311 ? 22.436 -4.009 -19.961 1.00 90.12 311 VAL A C 1
ATOM 2420 O O . VAL A 1 311 ? 21.389 -3.726 -19.387 1.00 90.12 311 VAL A O 1
ATOM 2423 N N . ALA A 1 312 ? 22.855 -3.352 -21.044 1.00 91.19 312 ALA A N 1
ATOM 2424 C CA . ALA A 1 312 ? 22.126 -2.237 -21.657 1.00 91.19 312 ALA A CA 1
ATOM 2425 C C . ALA A 1 312 ? 21.641 -2.603 -23.068 1.00 91.19 312 ALA A C 1
ATOM 2427 O O . ALA A 1 312 ? 22.331 -3.328 -23.784 1.00 91.19 312 ALA A O 1
ATOM 2428 N N . GLY A 1 313 ? 20.491 -2.062 -23.481 1.00 89.44 313 GLY A N 1
ATOM 2429 C CA . GLY A 1 313 ? 19.971 -2.181 -24.853 1.00 89.44 313 GLY A CA 1
ATOM 2430 C C . GLY A 1 313 ? 19.405 -3.554 -25.244 1.00 89.44 313 GLY A C 1
ATOM 2431 O O . GLY A 1 313 ? 19.032 -3.751 -26.402 1.00 89.44 313 GLY A O 1
ATOM 2432 N N . ASP A 1 314 ? 19.341 -4.495 -24.303 1.00 93.06 314 ASP A N 1
ATOM 2433 C CA . ASP A 1 314 ? 18.689 -5.795 -24.474 1.00 93.06 314 ASP A CA 1
ATOM 2434 C C . ASP A 1 314 ? 17.325 -5.817 -23.764 1.00 93.06 314 ASP A C 1
ATOM 2436 O O . ASP A 1 314 ? 16.982 -4.886 -23.033 1.00 93.06 314 ASP A O 1
ATOM 2440 N N . ARG A 1 315 ? 16.540 -6.871 -23.987 1.00 95.56 315 ARG A N 1
ATOM 2441 C CA . ARG A 1 315 ? 15.215 -7.076 -23.392 1.00 95.56 315 ARG A CA 1
ATOM 2442 C C . ARG A 1 315 ? 15.224 -8.299 -22.489 1.00 95.56 315 ARG A C 1
ATOM 2444 O O . ARG A 1 315 ? 15.885 -9.286 -22.790 1.00 95.56 315 ARG A O 1
ATOM 2451 N N . VAL A 1 316 ? 14.485 -8.240 -21.391 1.00 94.94 316 VAL A N 1
ATOM 2452 C CA . VAL A 1 316 ? 14.349 -9.322 -20.417 1.00 94.94 316 VAL A CA 1
ATOM 2453 C C . VAL A 1 316 ? 13.133 -10.177 -20.760 1.00 94.94 316 VAL A C 1
ATOM 2455 O O . VAL A 1 316 ? 12.018 -9.666 -20.870 1.00 94.94 316 VAL A O 1
ATOM 2458 N N . LEU A 1 317 ? 13.338 -11.484 -20.892 1.00 95.06 317 LEU A N 1
ATOM 2459 C CA . LEU A 1 317 ? 12.282 -12.470 -21.116 1.00 95.06 317 LEU A CA 1
ATOM 2460 C C . LEU A 1 317 ? 11.526 -12.774 -19.810 1.00 95.06 317 LEU A C 1
ATOM 2462 O O . LEU A 1 317 ? 12.152 -12.771 -18.745 1.00 95.06 317 LEU A O 1
ATOM 2466 N N . PRO A 1 318 ? 10.208 -13.035 -19.870 1.00 94.75 318 PRO A N 1
ATOM 2467 C CA . PRO A 1 318 ? 9.402 -13.349 -18.697 1.00 94.75 318 PRO A CA 1
ATOM 2468 C C . PRO A 1 318 ? 9.716 -14.737 -18.125 1.00 94.75 318 PRO A C 1
ATOM 2470 O O . PRO A 1 318 ? 10.184 -15.650 -18.813 1.00 94.75 318 PRO A O 1
ATOM 2473 N N . ASP A 1 319 ? 9.407 -14.907 -16.844 1.00 90.75 319 ASP A N 1
ATOM 2474 C CA . ASP A 1 319 ? 9.423 -16.186 -16.138 1.00 90.75 319 ASP A CA 1
ATOM 2475 C C . ASP A 1 319 ? 8.181 -17.032 -16.432 1.00 90.75 319 ASP A C 1
ATOM 2477 O O . ASP A 1 319 ? 8.265 -18.261 -16.423 1.00 90.75 319 ASP A O 1
ATOM 2481 N N . ALA A 1 320 ? 7.050 -16.388 -16.732 1.00 93.00 320 ALA A N 1
ATOM 2482 C CA . ALA A 1 320 ? 5.823 -17.040 -17.178 1.00 93.00 320 ALA A CA 1
ATOM 2483 C C . ALA A 1 320 ? 5.092 -16.191 -18.227 1.00 93.00 320 ALA A C 1
ATOM 2485 O O . ALA A 1 320 ? 5.091 -14.965 -18.144 1.00 93.00 320 ALA A O 1
ATOM 2486 N N . GLY A 1 321 ? 4.437 -16.851 -19.184 1.00 95.50 321 GLY A N 1
ATOM 2487 C CA . GLY A 1 321 ? 3.790 -16.182 -20.313 1.00 95.50 321 GLY A CA 1
ATOM 2488 C C . GLY A 1 321 ? 4.775 -15.741 -21.399 1.00 95.50 321 GLY A C 1
ATOM 2489 O O . GLY A 1 321 ? 5.913 -16.212 -21.442 1.00 95.50 321 GLY A O 1
ATOM 2490 N N . GLU A 1 322 ? 4.336 -14.842 -22.279 1.00 94.62 322 GLU A N 1
ATOM 2491 C CA . GLU A 1 322 ? 5.117 -14.367 -23.429 1.00 94.62 322 GLU A CA 1
ATOM 2492 C C . GLU A 1 322 ? 5.247 -12.843 -23.423 1.00 94.62 322 GLU A C 1
ATOM 2494 O O . GLU A 1 322 ? 4.285 -12.121 -23.164 1.00 94.62 322 GLU A O 1
ATOM 2499 N N . GLY A 1 323 ? 6.437 -12.327 -23.730 1.00 96.50 323 GLY A N 1
ATOM 2500 C CA . GLY A 1 323 ? 6.659 -10.889 -23.790 1.00 96.50 323 GLY A CA 1
ATOM 2501 C C . GLY A 1 323 ? 8.101 -10.466 -23.558 1.00 96.50 323 GLY A C 1
ATOM 2502 O O . GLY A 1 323 ? 9.023 -11.280 -23.566 1.00 96.50 323 GLY A O 1
ATOM 2503 N N . PHE A 1 324 ? 8.278 -9.167 -23.338 1.00 97.69 324 PHE A N 1
ATOM 2504 C CA . PHE A 1 324 ? 9.565 -8.527 -23.099 1.00 97.69 324 PHE A CA 1
ATOM 2505 C C . PHE A 1 324 ? 9.427 -7.399 -22.080 1.00 97.69 324 PHE A C 1
ATOM 2507 O O . PHE A 1 324 ? 8.501 -6.596 -22.171 1.00 97.69 324 PHE A O 1
ATOM 2514 N N . LEU A 1 325 ? 10.387 -7.299 -21.163 1.00 98.00 325 LEU A N 1
ATOM 2515 C CA . LEU A 1 325 ? 10.590 -6.131 -20.312 1.00 98.00 325 LEU A CA 1
ATOM 2516 C C . LEU A 1 325 ? 11.864 -5.413 -20.748 1.00 98.00 325 LEU A C 1
ATOM 2518 O O . LEU A 1 325 ? 12.905 -6.031 -20.953 1.00 98.00 325 LEU A O 1
ATOM 2522 N N . SER A 1 326 ? 11.799 -4.099 -20.906 1.00 97.19 326 SER A N 1
ATOM 2523 C CA . SER A 1 326 ? 12.941 -3.277 -21.304 1.00 97.19 326 SER A CA 1
ATOM 2524 C C . SER A 1 326 ? 12.832 -1.868 -20.728 1.00 97.19 326 SER A C 1
ATOM 2526 O O . SER A 1 326 ? 11.900 -1.559 -19.987 1.00 97.19 326 SER A O 1
ATOM 2528 N N . THR A 1 327 ? 13.781 -1.003 -21.072 1.00 97.38 327 THR A N 1
ATOM 2529 C CA . THR A 1 327 ? 13.739 0.419 -20.730 1.00 97.38 327 THR A CA 1
ATOM 2530 C C . THR A 1 327 ? 14.149 1.280 -21.919 1.00 97.38 327 THR A C 1
ATOM 2532 O O . THR A 1 327 ? 15.069 0.922 -22.658 1.00 97.38 327 THR A O 1
ATOM 2535 N N . THR A 1 328 ? 13.502 2.434 -22.085 1.00 96.69 328 THR A N 1
ATOM 2536 C CA . THR A 1 328 ? 13.900 3.446 -23.076 1.00 96.69 328 THR A CA 1
ATOM 2537 C C . THR A 1 328 ? 14.890 4.471 -22.520 1.00 96.69 328 THR A C 1
ATOM 2539 O O . THR A 1 328 ? 15.468 5.224 -23.296 1.00 96.69 328 THR A O 1
ATOM 2542 N N . SER A 1 329 ? 15.171 4.457 -21.208 1.00 95.94 329 SER A N 1
ATOM 2543 C CA . SER A 1 329 ? 16.172 5.341 -20.580 1.00 95.94 329 SER A CA 1
ATOM 2544 C C . SER A 1 329 ? 17.619 4.924 -20.850 1.00 95.94 329 SER A C 1
ATOM 2546 O O . SER A 1 329 ? 18.558 5.616 -20.471 1.00 95.94 329 SER A O 1
ATOM 2548 N N . GLY A 1 330 ? 17.827 3.750 -21.456 1.00 94.12 330 GLY A N 1
ATOM 2549 C CA . GLY A 1 330 ? 19.157 3.157 -21.609 1.00 94.12 330 GLY A CA 1
ATOM 2550 C C . GLY A 1 330 ? 19.749 2.619 -20.301 1.00 94.12 330 GLY A C 1
ATOM 2551 O O . GLY A 1 330 ? 20.920 2.230 -20.289 1.00 94.12 330 GLY A O 1
ATOM 2552 N N . ALA A 1 331 ? 18.961 2.568 -19.217 1.00 95.56 331 ALA A N 1
ATOM 2553 C CA . ALA A 1 331 ? 19.413 2.034 -17.940 1.00 95.56 331 ALA A CA 1
ATOM 2554 C C . ALA A 1 331 ? 19.935 0.598 -18.076 1.00 95.56 331 ALA A C 1
ATOM 2556 O O . ALA A 1 331 ? 19.406 -0.231 -18.822 1.00 95.56 331 ALA A O 1
ATOM 2557 N N . ARG A 1 332 ? 20.995 0.306 -17.325 1.00 94.56 332 ARG A N 1
ATOM 2558 C CA . ARG A 1 332 ? 21.609 -1.018 -17.296 1.00 94.56 332 ARG A CA 1
ATOM 2559 C C . ARG A 1 332 ? 20.855 -1.908 -16.328 1.00 94.56 332 ARG A C 1
ATOM 2561 O O . ARG A 1 332 ? 20.644 -1.531 -15.182 1.00 94.56 332 ARG A O 1
ATOM 2568 N N . MET A 1 333 ? 20.493 -3.097 -16.785 1.00 93.12 333 MET A N 1
ATOM 2569 C CA . MET A 1 333 ? 19.697 -4.057 -16.032 1.00 93.12 333 MET A CA 1
ATOM 2570 C C . MET A 1 333 ? 20.580 -5.128 -15.398 1.00 93.12 333 MET A C 1
ATOM 2572 O O . MET A 1 333 ? 21.472 -5.676 -16.054 1.00 93.12 333 MET A O 1
ATOM 2576 N N . ARG A 1 334 ? 20.340 -5.435 -14.121 1.00 89.00 334 ARG A N 1
ATOM 2577 C CA . ARG A 1 334 ? 20.989 -6.536 -13.396 1.00 89.00 334 ARG A CA 1
ATOM 2578 C C . ARG A 1 334 ? 20.142 -7.036 -12.233 1.00 89.00 334 ARG A C 1
ATOM 2580 O O . ARG A 1 334 ? 19.275 -6.314 -11.768 1.00 89.00 334 ARG A O 1
ATOM 2587 N N . LEU A 1 335 ? 20.428 -8.231 -11.722 1.00 86.88 335 LEU A N 1
ATOM 2588 C CA . LEU A 1 335 ? 19.853 -8.676 -10.450 1.00 86.88 335 LEU A CA 1
ATOM 2589 C C . LEU A 1 335 ? 20.582 -8.039 -9.273 1.00 86.88 335 LEU A C 1
ATOM 2591 O O . LEU A 1 335 ? 21.789 -7.784 -9.340 1.00 86.88 335 LEU A O 1
ATOM 2595 N N . ASP A 1 336 ? 19.844 -7.808 -8.195 1.00 83.31 336 ASP A N 1
ATOM 2596 C CA . ASP A 1 336 ? 20.394 -7.373 -6.917 1.00 83.31 336 ASP A CA 1
ATOM 2597 C C . ASP A 1 336 ? 19.673 -8.055 -5.743 1.00 83.31 336 ASP A C 1
ATOM 2599 O O . ASP A 1 336 ? 18.645 -8.715 -5.909 1.00 83.31 336 ASP A O 1
ATOM 2603 N N . THR A 1 337 ? 20.264 -7.942 -4.560 1.00 81.12 337 THR A N 1
ATOM 2604 C CA . THR A 1 337 ? 19.709 -8.440 -3.298 1.00 81.12 337 THR A CA 1
ATOM 2605 C C . THR A 1 337 ? 18.601 -7.516 -2.814 1.00 81.12 337 THR A C 1
ATOM 2607 O O . THR A 1 337 ? 18.797 -6.304 -2.857 1.00 81.12 337 THR A O 1
ATOM 2610 N N . GLU A 1 338 ? 17.498 -8.074 -2.311 1.00 79.69 338 GLU A N 1
ATOM 2611 C CA . GLU A 1 338 ? 16.403 -7.316 -1.691 1.00 79.69 338 GLU A CA 1
ATOM 2612 C C . GLU A 1 338 ? 15.729 -8.111 -0.557 1.00 79.69 338 GLU A C 1
ATOM 2614 O O . GLU A 1 338 ? 16.087 -9.264 -0.319 1.00 79.69 338 GLU A O 1
ATOM 2619 N N . TYR A 1 339 ? 14.815 -7.505 0.206 1.00 72.31 339 TYR A N 1
ATOM 2620 C CA . TYR A 1 339 ? 14.220 -8.142 1.388 1.00 72.31 339 TYR A CA 1
ATOM 2621 C C . TYR A 1 339 ? 13.245 -9.276 1.040 1.00 72.31 339 TYR A C 1
ATOM 2623 O O . TYR A 1 339 ? 12.283 -9.089 0.297 1.00 72.31 339 TYR A O 1
ATOM 2631 N N . ASP A 1 340 ? 13.467 -10.445 1.641 1.00 67.31 340 ASP A N 1
ATOM 2632 C CA . ASP A 1 340 ? 12.525 -11.567 1.654 1.00 67.31 340 ASP A CA 1
ATOM 2633 C C . ASP A 1 340 ? 12.620 -12.246 3.021 1.00 67.31 340 ASP A C 1
ATOM 2635 O O . ASP A 1 340 ? 13.470 -13.097 3.298 1.00 67.31 340 ASP A O 1
ATOM 2639 N N . THR A 1 341 ? 11.742 -11.823 3.922 1.00 58.62 341 THR A N 1
ATOM 2640 C CA . THR A 1 341 ? 11.790 -12.193 5.333 1.00 58.62 341 THR A CA 1
ATOM 2641 C C . THR A 1 341 ? 11.296 -13.607 5.626 1.00 58.62 341 THR A C 1
ATOM 2643 O O . THR A 1 341 ? 11.284 -14.007 6.797 1.00 58.62 341 THR A O 1
ATOM 2646 N N . ARG A 1 342 ? 10.936 -14.407 4.607 1.00 61.69 342 ARG A N 1
ATOM 2647 C CA . ARG A 1 342 ? 10.402 -15.767 4.795 1.00 61.69 342 ARG A CA 1
ATOM 2648 C C . ARG A 1 342 ? 11.292 -16.633 5.691 1.00 61.69 342 ARG A C 1
ATOM 2650 O O . ARG A 1 342 ? 10.765 -17.387 6.504 1.00 61.69 342 ARG A O 1
ATOM 2657 N N . TYR A 1 343 ? 12.613 -16.468 5.599 1.00 53.69 343 TYR A N 1
ATOM 2658 C CA . TYR A 1 343 ? 13.599 -17.323 6.265 1.00 53.69 343 TYR A CA 1
ATOM 2659 C C . TYR A 1 343 ? 14.565 -16.585 7.189 1.00 53.69 343 TYR A C 1
ATOM 2661 O O . TYR A 1 343 ? 15.695 -17.034 7.315 1.00 53.69 343 TYR A O 1
ATOM 2669 N N . ALA A 1 344 ? 14.191 -15.474 7.842 1.00 52.38 344 ALA A N 1
ATOM 2670 C CA . ALA A 1 344 ? 15.141 -14.782 8.730 1.00 52.38 344 ALA A CA 1
ATOM 2671 C C . ALA A 1 344 ? 15.495 -15.623 9.985 1.00 52.38 344 ALA A C 1
ATOM 2673 O O . ALA A 1 344 ? 14.926 -15.437 11.064 1.00 52.38 344 ALA A O 1
ATOM 2674 N N . GLN A 1 345 ? 16.410 -16.568 9.774 1.00 48.50 345 GLN A N 1
ATOM 2675 C CA . GLN A 1 345 ? 17.272 -17.321 10.675 1.00 48.50 345 GLN A CA 1
ATOM 2676 C C . GLN A 1 345 ? 18.728 -17.295 10.171 1.00 48.50 345 GLN A C 1
ATOM 2678 O O . GLN A 1 345 ? 19.612 -17.750 10.894 1.00 48.50 345 GLN A O 1
ATOM 2683 N N . ASP A 1 346 ? 19.013 -16.729 8.989 1.00 46.44 346 ASP A N 1
ATOM 2684 C CA . ASP A 1 346 ? 20.391 -16.461 8.579 1.00 46.44 346 ASP A CA 1
ATOM 2685 C C . ASP A 1 346 ? 20.984 -15.449 9.568 1.00 46.44 346 ASP A C 1
ATOM 2687 O O . ASP A 1 346 ? 20.448 -14.357 9.759 1.00 46.44 346 ASP A O 1
ATOM 2691 N N . GLY A 1 347 ? 22.039 -15.854 10.278 1.00 44.31 347 GLY A N 1
ATOM 2692 C CA . GLY A 1 347 ? 22.522 -15.246 11.527 1.00 44.31 347 GLY A CA 1
ATOM 2693 C C . GLY A 1 347 ? 22.959 -13.772 11.490 1.00 44.31 347 GLY A C 1
ATOM 2694 O O . GLY A 1 347 ? 23.465 -13.283 12.496 1.00 44.31 347 GLY A O 1
ATOM 2695 N N . ASP A 1 348 ? 22.768 -13.052 10.381 1.00 53.31 348 ASP A N 1
ATOM 2696 C CA . ASP A 1 348 ? 22.914 -11.594 10.297 1.00 53.31 348 ASP A CA 1
ATOM 2697 C C . ASP A 1 348 ? 21.607 -10.827 10.584 1.00 53.31 348 ASP A C 1
ATOM 2699 O O . ASP A 1 348 ? 21.648 -9.609 10.769 1.00 53.31 348 ASP A O 1
ATOM 2703 N N . GLY A 1 349 ? 20.475 -11.554 10.597 1.00 56.47 349 GLY A N 1
ATOM 2704 C CA . GLY A 1 349 ? 19.082 -11.126 10.752 1.00 56.47 349 GLY A CA 1
ATOM 2705 C C . GLY A 1 349 ? 18.672 -9.850 10.034 1.00 56.47 349 GLY A C 1
ATOM 2706 O O . GLY A 1 349 ? 17.821 -9.096 10.504 1.00 56.47 349 GLY A O 1
ATOM 2707 N N . LYS A 1 350 ? 19.237 -9.666 8.843 1.00 60.28 350 LYS A N 1
ATOM 2708 C CA . LYS A 1 350 ? 18.842 -8.634 7.884 1.00 60.28 350 LYS A CA 1
ATOM 2709 C C . LYS A 1 350 ? 17.711 -9.077 6.966 1.00 60.28 350 LYS A C 1
ATOM 2711 O O . LYS A 1 350 ? 17.124 -8.230 6.300 1.00 60.28 350 LYS A O 1
ATOM 2716 N N . ALA A 1 351 ? 17.401 -10.377 6.956 1.00 68.81 351 ALA A N 1
ATOM 2717 C CA . ALA A 1 351 ? 16.269 -10.946 6.230 1.00 68.81 351 ALA A CA 1
ATOM 2718 C C . ALA A 1 351 ? 16.297 -10.620 4.717 1.00 68.81 351 ALA A C 1
ATOM 2720 O O . ALA A 1 351 ? 15.274 -10.331 4.097 1.00 68.81 351 ALA A O 1
ATOM 2721 N N . MET A 1 352 ? 17.504 -10.613 4.147 1.00 73.25 352 MET A N 1
ATOM 2722 C CA . MET A 1 352 ? 17.765 -10.294 2.746 1.00 73.25 352 MET A CA 1
ATOM 2723 C C . MET A 1 352 ? 17.869 -11.559 1.896 1.00 73.25 352 MET A C 1
ATOM 2725 O O . MET A 1 352 ? 18.389 -12.579 2.343 1.00 73.25 352 MET A O 1
ATOM 2729 N N . ARG A 1 353 ? 17.459 -11.454 0.633 1.00 75.50 353 ARG A N 1
ATOM 2730 C CA . ARG A 1 353 ? 17.549 -12.507 -0.371 1.00 75.50 353 ARG A CA 1
ATOM 2731 C C . ARG A 1 353 ? 18.282 -12.014 -1.605 1.00 75.50 353 ARG A C 1
ATOM 2733 O O . ARG A 1 353 ? 17.951 -10.990 -2.198 1.00 75.50 353 ARG A O 1
ATOM 2740 N N . VAL A 1 354 ? 19.320 -12.756 -1.978 1.00 76.69 354 VAL A N 1
ATOM 2741 C CA . VAL A 1 354 ? 20.119 -12.474 -3.174 1.00 76.69 354 VAL A CA 1
ATOM 2742 C C . VAL A 1 354 ? 19.253 -12.671 -4.414 1.00 76.69 354 VAL A C 1
ATOM 2744 O O . VAL A 1 354 ? 18.451 -13.601 -4.456 1.00 76.69 354 VAL A O 1
ATOM 2747 N N . ASN A 1 355 ? 19.454 -11.820 -5.424 1.00 78.31 355 ASN A N 1
ATOM 2748 C CA . ASN A 1 355 ? 18.770 -11.888 -6.716 1.00 78.31 355 ASN A CA 1
ATOM 2749 C C . ASN A 1 355 ? 17.236 -11.736 -6.652 1.00 78.31 355 ASN A C 1
ATOM 2751 O O . ASN A 1 355 ? 16.542 -12.231 -7.534 1.00 78.31 355 ASN A O 1
ATOM 2755 N N . ALA A 1 356 ? 16.717 -11.042 -5.639 1.00 80.62 356 ALA A N 1
ATOM 2756 C CA . ALA A 1 356 ? 15.283 -10.834 -5.437 1.00 80.62 356 ALA A CA 1
ATOM 2757 C C . ALA A 1 356 ? 14.718 -9.611 -6.190 1.00 80.62 356 ALA A C 1
ATOM 2759 O O . ALA A 1 356 ? 13.521 -9.374 -6.172 1.00 80.62 356 ALA A O 1
ATOM 2760 N N . ALA A 1 357 ? 15.550 -8.825 -6.876 1.00 86.56 357 ALA A N 1
ATOM 2761 C CA . ALA A 1 357 ? 15.086 -7.645 -7.603 1.00 86.56 357 ALA A CA 1
ATOM 2762 C C . ALA A 1 357 ? 15.776 -7.484 -8.955 1.00 86.56 357 ALA A C 1
ATOM 2764 O O . ALA A 1 357 ? 16.984 -7.719 -9.071 1.00 86.56 357 ALA A O 1
ATOM 2765 N N . LEU A 1 358 ? 15.042 -6.975 -9.948 1.00 90.69 358 LEU A N 1
ATOM 2766 C CA . LEU A 1 358 ? 15.642 -6.368 -11.131 1.00 90.69 358 LEU A CA 1
ATOM 2767 C C . LEU A 1 358 ? 16.014 -4.925 -10.811 1.00 90.69 358 LEU A C 1
ATOM 2769 O O . LEU A 1 358 ? 15.164 -4.067 -10.584 1.00 90.69 358 LEU A O 1
ATOM 2773 N N . ARG A 1 359 ? 17.307 -4.652 -10.833 1.00 91.94 359 ARG A N 1
ATOM 2774 C CA . ARG A 1 359 ? 17.886 -3.330 -10.664 1.00 91.94 359 ARG A CA 1
ATOM 2775 C C . ARG A 1 359 ? 18.157 -2.688 -12.021 1.00 91.94 359 ARG A C 1
ATOM 2777 O O . ARG A 1 359 ? 18.755 -3.314 -12.897 1.00 91.94 359 ARG A O 1
ATOM 2784 N N . LEU A 1 360 ? 17.758 -1.428 -12.153 1.00 94.44 360 LEU A N 1
ATOM 2785 C CA . LEU A 1 360 ? 18.035 -0.551 -13.281 1.00 94.44 360 LEU A CA 1
ATOM 2786 C C . LEU A 1 360 ? 18.937 0.595 -12.808 1.00 94.44 360 LEU A C 1
ATOM 2788 O O . LEU A 1 360 ? 18.574 1.336 -11.894 1.00 94.44 360 LEU A O 1
ATOM 2792 N N . ASP A 1 361 ? 20.109 0.727 -13.426 1.00 94.31 361 ASP A N 1
ATOM 2793 C CA . ASP A 1 361 ? 21.097 1.768 -13.130 1.00 94.31 361 ASP A CA 1
ATOM 2794 C C . ASP A 1 361 ? 21.219 2.759 -14.304 1.00 94.31 361 ASP A C 1
ATOM 2796 O O . ASP A 1 361 ? 21.563 2.359 -15.421 1.00 94.31 361 ASP A O 1
ATOM 2800 N N . SER A 1 362 ? 20.993 4.051 -14.052 1.00 93.94 362 SER A N 1
ATOM 2801 C CA . SER A 1 362 ? 21.244 5.159 -14.998 1.00 93.94 362 SER A CA 1
ATOM 2802 C C . SER A 1 362 ? 21.488 6.476 -14.255 1.00 93.94 362 SER A C 1
ATOM 2804 O O . SER A 1 362 ? 21.420 6.508 -13.027 1.00 93.94 362 SER A O 1
ATOM 2806 N N . ASP A 1 363 ? 21.722 7.579 -14.972 1.00 94.75 363 ASP A N 1
ATOM 2807 C CA . ASP A 1 363 ? 21.532 8.904 -14.378 1.00 94.75 363 ASP A CA 1
ATOM 2808 C C . ASP A 1 363 ? 20.044 9.280 -14.400 1.00 94.75 363 ASP A C 1
ATOM 2810 O O . ASP A 1 363 ? 19.284 8.854 -15.275 1.00 94.75 363 ASP A O 1
ATOM 2814 N N . THR A 1 364 ? 19.609 10.108 -13.447 1.00 94.75 364 THR A N 1
ATOM 2815 C CA . THR A 1 364 ? 18.219 10.585 -13.363 1.00 94.75 364 THR A CA 1
ATOM 2816 C C . THR A 1 364 ? 17.748 11.250 -14.648 1.00 94.75 364 THR A C 1
ATOM 2818 O O . THR A 1 364 ? 16.641 10.986 -15.106 1.00 94.75 364 THR A O 1
ATOM 2821 N N . ARG A 1 365 ? 18.575 12.115 -15.246 1.00 95.06 365 ARG A N 1
ATOM 2822 C CA . ARG A 1 365 ? 18.211 12.848 -16.469 1.00 95.06 365 ARG A CA 1
ATOM 2823 C C . ARG A 1 365 ? 17.869 11.939 -17.644 1.00 95.06 365 ARG A C 1
ATOM 2825 O O . ARG A 1 365 ? 17.128 12.369 -18.515 1.00 95.06 365 ARG A O 1
ATOM 2832 N N . ASP A 1 366 ? 18.384 10.711 -17.667 1.00 95.94 366 ASP A N 1
ATOM 2833 C CA . ASP A 1 366 ? 18.174 9.782 -18.777 1.00 95.94 366 ASP A CA 1
ATOM 2834 C C . ASP A 1 366 ? 16.744 9.218 -18.775 1.00 95.94 366 ASP A C 1
ATOM 2836 O O . ASP A 1 366 ? 16.329 8.567 -19.726 1.00 95.94 366 ASP A O 1
ATOM 2840 N N . TRP A 1 367 ? 15.962 9.508 -17.730 1.00 97.19 367 TRP A N 1
ATOM 2841 C CA . TRP A 1 367 ? 14.528 9.232 -17.668 1.00 97.19 367 TRP A CA 1
ATOM 2842 C C . TRP A 1 367 ? 13.660 10.347 -18.255 1.00 97.19 367 TRP A C 1
ATOM 2844 O O . TRP A 1 367 ? 12.436 10.225 -18.284 1.00 97.19 367 TRP A O 1
ATOM 2854 N N . PHE A 1 368 ? 14.272 11.433 -18.728 1.00 97.12 368 PHE A N 1
ATOM 2855 C CA . PHE A 1 368 ? 13.578 12.617 -19.210 1.00 97.12 368 PHE A CA 1
ATOM 2856 C C . PHE A 1 368 ? 14.085 13.039 -20.585 1.00 97.12 368 PHE A C 1
ATOM 2858 O O . PHE A 1 368 ? 15.264 12.930 -20.917 1.00 97.12 368 PHE A O 1
ATOM 2865 N N . ARG A 1 369 ? 13.175 13.604 -21.374 1.00 96.25 369 ARG A N 1
ATOM 2866 C CA . ARG A 1 369 ? 13.502 14.354 -22.588 1.00 96.25 369 ARG A CA 1
ATOM 2867 C C . ARG A 1 369 ? 13.396 15.832 -22.280 1.00 96.25 369 ARG A C 1
ATOM 2869 O O . ARG A 1 369 ? 12.534 16.241 -21.502 1.00 96.25 369 ARG A O 1
ATOM 2876 N N . PHE A 1 370 ? 14.252 16.625 -22.911 1.00 96.00 370 PHE A N 1
ATOM 2877 C CA . PHE A 1 370 ? 14.327 18.060 -22.671 1.00 96.00 370 PHE A CA 1
ATOM 2878 C C . PHE A 1 370 ? 14.090 18.842 -23.961 1.00 96.00 370 PHE A C 1
ATOM 2880 O O . PHE A 1 370 ? 14.470 18.400 -25.045 1.00 96.00 370 PHE A O 1
ATOM 2887 N N . ASP A 1 371 ? 13.429 19.991 -23.854 1.00 94.56 371 ASP A N 1
ATOM 2888 C CA . ASP A 1 371 ? 13.359 20.973 -24.932 1.00 94.56 371 ASP A CA 1
ATOM 2889 C C . ASP A 1 371 ? 14.677 21.764 -25.052 1.00 94.56 371 ASP A C 1
ATOM 2891 O O . ASP A 1 371 ? 15.602 21.628 -24.246 1.00 94.56 371 ASP A O 1
ATOM 2895 N N . ASN A 1 372 ? 14.755 22.655 -26.042 1.00 92.88 372 ASN A N 1
ATOM 2896 C CA . ASN A 1 372 ? 15.933 23.503 -26.266 1.00 92.88 372 ASN A CA 1
ATOM 2897 C C . ASN A 1 372 ? 16.214 24.495 -25.117 1.00 92.88 372 ASN A C 1
ATOM 2899 O O . ASN A 1 372 ? 17.248 25.157 -25.125 1.00 92.88 372 ASN A O 1
ATOM 2903 N N . ARG A 1 373 ? 15.297 24.640 -24.151 1.00 89.00 373 ARG A N 1
ATOM 2904 C CA . ARG A 1 373 ? 15.454 25.462 -22.942 1.00 89.00 373 ARG A CA 1
ATOM 2905 C C . ARG A 1 373 ? 15.809 24.614 -21.716 1.00 89.00 373 ARG A C 1
ATOM 2907 O O . ARG A 1 373 ? 15.820 25.145 -20.607 1.00 89.00 373 ARG A O 1
ATOM 2914 N N . GLY A 1 374 ? 16.071 23.318 -21.896 1.00 88.00 374 GLY A N 1
ATOM 2915 C CA . GLY A 1 374 ? 16.415 22.396 -20.818 1.00 88.00 374 GLY A CA 1
ATOM 2916 C C . GLY A 1 374 ? 15.238 22.027 -19.912 1.00 88.00 374 GLY A C 1
ATOM 2917 O O . GLY A 1 374 ? 15.469 21.533 -18.809 1.00 88.00 374 GLY A O 1
ATOM 2918 N N . ARG A 1 375 ? 13.992 22.269 -20.343 1.00 88.56 375 ARG A N 1
ATOM 2919 C CA . ARG A 1 375 ? 12.769 21.907 -19.607 1.00 88.56 375 ARG A CA 1
ATOM 2920 C C . ARG A 1 375 ? 12.282 20.536 -20.044 1.00 88.56 375 ARG A C 1
ATOM 2922 O O . ARG A 1 375 ? 12.427 20.190 -21.212 1.00 88.56 375 ARG A O 1
ATOM 2929 N N . MET A 1 376 ? 11.670 19.784 -19.131 1.00 92.12 376 MET A N 1
ATOM 2930 C CA . MET A 1 376 ? 11.066 18.491 -19.456 1.00 92.12 376 MET A CA 1
ATOM 2931 C C . MET A 1 376 ? 10.055 18.639 -20.608 1.00 92.12 376 MET A C 1
ATOM 2933 O O . MET A 1 376 ? 9.099 19.406 -20.509 1.00 92.12 376 MET A O 1
ATOM 2937 N N . SER A 1 377 ? 10.273 17.895 -21.690 1.00 94.44 377 SER A N 1
ATOM 2938 C CA . SER A 1 377 ? 9.408 17.814 -22.876 1.00 94.44 377 SER A CA 1
ATOM 2939 C C . SER A 1 377 ? 8.801 16.422 -23.071 1.00 94.44 377 SER A C 1
ATOM 2941 O O . SER A 1 377 ? 7.901 16.237 -23.887 1.00 94.44 377 SER A O 1
ATOM 2943 N N . GLY A 1 378 ? 9.284 15.437 -22.315 1.00 94.56 378 GLY A N 1
ATOM 2944 C CA . GLY A 1 378 ? 8.805 14.065 -22.323 1.00 94.56 378 GLY A CA 1
ATOM 2945 C C . GLY A 1 378 ? 9.566 13.220 -21.311 1.00 94.56 378 GLY A C 1
ATOM 2946 O O . GLY A 1 378 ? 10.435 13.723 -20.597 1.00 94.56 378 GLY A O 1
ATOM 2947 N N . ALA A 1 379 ? 9.248 11.935 -21.267 1.00 96.56 379 ALA A N 1
ATOM 2948 C CA . ALA A 1 379 ? 9.858 10.988 -20.351 1.00 96.56 379 ALA A CA 1
ATOM 2949 C C . ALA A 1 379 ? 10.174 9.664 -21.054 1.00 96.56 379 ALA A C 1
ATOM 2951 O O . ALA A 1 379 ? 9.556 9.312 -22.064 1.00 96.56 379 ALA A O 1
ATOM 2952 N N . GLU A 1 380 ? 11.166 8.967 -20.515 1.00 97.31 380 GLU A N 1
ATOM 2953 C CA . GLU A 1 380 ? 11.480 7.584 -20.849 1.00 97.31 380 GLU A CA 1
ATOM 2954 C C . GLU A 1 380 ? 10.772 6.633 -19.885 1.00 97.31 380 GLU A C 1
ATOM 2956 O O . GLU A 1 380 ? 10.241 7.049 -18.859 1.00 97.31 380 GLU A O 1
ATOM 2961 N N . ALA A 1 381 ? 10.743 5.344 -20.207 1.00 97.50 381 ALA A N 1
ATOM 2962 C CA . ALA A 1 381 ? 9.900 4.404 -19.489 1.00 97.50 381 ALA A CA 1
ATOM 2963 C C . ALA A 1 381 ? 10.547 3.037 -19.304 1.00 97.50 381 ALA A C 1
ATOM 2965 O O . ALA A 1 381 ? 11.371 2.601 -20.110 1.00 97.50 381 ALA A O 1
ATOM 2966 N N . ILE A 1 382 ? 10.077 2.326 -18.281 1.00 98.25 382 ILE A N 1
ATOM 2967 C CA . ILE A 1 382 ? 10.098 0.864 -18.280 1.00 98.25 382 ILE A CA 1
ATOM 2968 C C . ILE A 1 382 ? 8.963 0.411 -19.190 1.00 98.25 382 ILE A C 1
ATOM 2970 O O . ILE A 1 382 ? 7.845 0.913 -19.078 1.00 98.25 382 ILE A O 1
ATOM 2974 N N . VAL A 1 383 ? 9.238 -0.532 -20.082 1.00 98.12 383 VAL A N 1
ATOM 2975 C CA . VAL A 1 383 ? 8.295 -0.991 -21.102 1.00 98.12 383 VAL A CA 1
ATOM 2976 C C . VAL A 1 383 ? 8.097 -2.491 -20.977 1.00 98.12 383 VAL A C 1
ATOM 2978 O O . VAL A 1 383 ? 9.069 -3.243 -20.980 1.00 98.12 383 VAL A O 1
ATOM 2981 N N . VAL A 1 384 ? 6.835 -2.902 -20.919 1.00 98.50 384 VAL A N 1
ATOM 2982 C CA . VAL A 1 384 ? 6.378 -4.286 -20.993 1.00 98.50 384 VAL A CA 1
ATOM 2983 C C . VAL A 1 384 ? 5.617 -4.472 -22.299 1.00 98.50 384 VAL A C 1
ATOM 2985 O O . VAL A 1 384 ? 4.605 -3.816 -22.536 1.00 98.50 384 VAL A O 1
ATOM 2988 N N . GLU A 1 385 ? 6.103 -5.365 -23.152 1.00 98.12 385 GLU A N 1
ATOM 2989 C CA . GLU A 1 385 ? 5.446 -5.767 -24.396 1.00 98.12 385 GLU A CA 1
ATOM 2990 C C . GLU A 1 385 ? 4.966 -7.210 -24.270 1.00 98.12 385 GLU A C 1
ATOM 2992 O O . GLU A 1 385 ? 5.737 -8.082 -23.883 1.00 98.12 385 GLU A O 1
ATOM 2997 N N . THR A 1 386 ? 3.707 -7.476 -24.600 1.00 98.19 386 THR A N 1
ATOM 2998 C CA . THR A 1 386 ? 3.108 -8.817 -24.554 1.00 98.19 386 THR A CA 1
ATOM 2999 C C . THR A 1 386 ? 1.973 -8.940 -25.581 1.00 98.19 386 THR A C 1
ATOM 3001 O O . THR A 1 386 ? 1.692 -7.992 -26.319 1.00 98.19 386 THR A O 1
ATOM 3004 N N . SER A 1 387 ? 1.326 -10.102 -25.643 1.00 96.94 387 SER A N 1
ATOM 3005 C CA . SER A 1 387 ? 0.115 -10.364 -26.420 1.00 96.94 387 SER A CA 1
ATOM 3006 C C . SER A 1 387 ? -0.991 -10.833 -25.481 1.00 96.94 387 SER A C 1
ATOM 3008 O O . SER A 1 387 ? -0.754 -11.623 -24.573 1.00 96.94 387 SER A O 1
ATOM 3010 N N . THR A 1 388 ? -2.208 -10.355 -25.709 1.00 97.31 388 THR A N 1
ATOM 3011 C CA . THR A 1 388 ? -3.426 -10.860 -25.062 1.00 97.31 388 THR A CA 1
ATOM 3012 C C . THR A 1 388 ? -4.293 -11.646 -26.050 1.00 97.31 388 THR A C 1
ATOM 3014 O O . THR A 1 388 ? -5.456 -11.932 -25.766 1.00 97.31 388 THR A O 1
ATOM 3017 N N . GLU A 1 389 ? -3.765 -11.980 -27.232 1.00 96.75 389 GLU A N 1
ATOM 3018 C CA . GLU A 1 389 ? -4.443 -12.828 -28.214 1.00 96.75 389 GLU A CA 1
ATOM 3019 C C . GLU A 1 389 ? -4.741 -14.205 -27.605 1.00 96.75 389 GLU A C 1
ATOM 3021 O O . GLU A 1 389 ? -3.883 -14.822 -26.981 1.00 96.75 389 GLU A O 1
ATOM 3026 N N . GLY A 1 390 ? -5.987 -14.665 -27.739 1.00 95.00 390 GLY A N 1
ATOM 3027 C CA . GLY A 1 390 ? -6.440 -15.922 -27.135 1.00 95.00 390 GLY A CA 1
ATOM 3028 C C . GLY A 1 390 ? -6.599 -15.895 -25.608 1.00 95.00 390 GLY A C 1
ATOM 3029 O O . GLY A 1 390 ? -6.966 -16.914 -25.030 1.00 95.00 390 GLY A O 1
ATOM 3030 N N . VAL A 1 391 ? -6.360 -14.756 -24.947 1.00 95.50 391 VAL A N 1
ATOM 3031 C CA . VAL A 1 391 ? -6.613 -14.599 -23.510 1.00 95.50 391 VAL A CA 1
ATOM 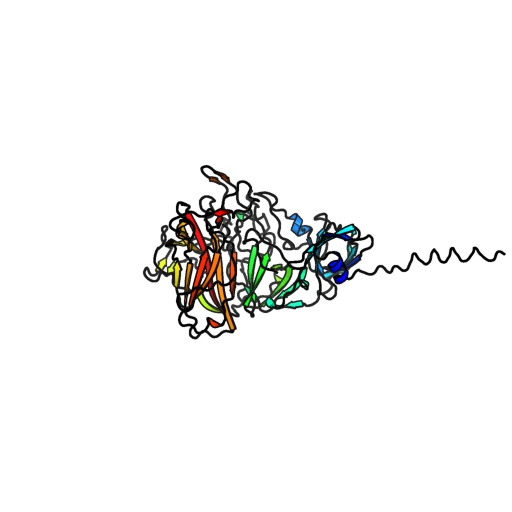3032 C C . VAL A 1 391 ? -8.071 -14.207 -23.293 1.00 95.50 391 VAL A C 1
ATOM 3034 O O . VAL A 1 391 ? -8.488 -13.098 -23.634 1.00 95.50 391 VAL A O 1
ATOM 3037 N N . GLU A 1 392 ? -8.835 -15.115 -22.697 1.00 91.44 392 GLU A N 1
ATOM 3038 C CA . GLU A 1 392 ? -10.196 -14.860 -22.225 1.00 91.44 392 GLU A CA 1
ATOM 3039 C C . GLU A 1 392 ? -10.176 -14.347 -20.780 1.00 91.44 392 GLU A C 1
ATOM 3041 O O . GLU A 1 392 ? -9.324 -14.732 -19.975 1.00 91.44 392 GLU A O 1
ATOM 3046 N N . GLY A 1 393 ? -11.111 -13.461 -20.447 1.00 93.00 393 GLY A N 1
ATOM 3047 C CA . GLY A 1 393 ? -11.245 -12.925 -19.100 1.00 93.00 393 GLY A CA 1
ATOM 3048 C C . GLY A 1 393 ? -12.207 -11.747 -19.030 1.00 93.00 393 GLY A C 1
ATOM 3049 O O . GLY A 1 393 ? -12.608 -11.178 -20.046 1.00 93.00 393 GLY A O 1
ATOM 3050 N N . ARG A 1 394 ? -12.567 -11.364 -17.807 1.00 95.38 394 ARG A N 1
ATOM 3051 C CA . ARG A 1 394 ? -13.479 -10.240 -17.520 1.00 95.38 394 ARG A CA 1
ATOM 3052 C C . ARG A 1 394 ? -12.778 -8.991 -16.986 1.00 95.38 394 ARG A C 1
ATOM 3054 O O . ARG A 1 394 ? -13.421 -7.980 -16.724 1.00 95.38 394 ARG A O 1
ATOM 3061 N N . GLY A 1 395 ? -11.457 -9.043 -16.851 1.00 95.94 395 GLY A N 1
ATOM 3062 C CA . GLY A 1 395 ? -10.635 -7.920 -16.416 1.00 95.94 395 GLY A CA 1
ATOM 3063 C C . GLY A 1 395 ? -9.173 -8.118 -16.790 1.00 95.94 395 GLY A C 1
ATOM 3064 O O . GLY A 1 395 ? -8.734 -9.235 -17.056 1.00 95.94 395 GLY A O 1
ATOM 3065 N N . LEU A 1 396 ? -8.418 -7.024 -16.802 1.00 97.62 396 LEU A N 1
ATOM 3066 C CA . LEU A 1 396 ? -6.980 -7.017 -17.041 1.00 97.62 396 LEU A CA 1
ATOM 3067 C C . LEU A 1 396 ? -6.326 -6.098 -16.006 1.00 97.62 396 LEU A C 1
ATOM 3069 O O . LEU A 1 396 ? -6.913 -5.087 -15.612 1.00 97.62 396 LEU A O 1
ATOM 3073 N N . SER A 1 397 ? -5.125 -6.428 -15.548 1.00 97.62 397 SER A N 1
ATOM 3074 C CA . SER A 1 397 ? -4.334 -5.529 -14.713 1.00 97.62 397 SER A CA 1
ATOM 3075 C C . SER A 1 397 ? -2.857 -5.564 -15.066 1.00 97.62 397 SER A C 1
ATOM 3077 O O . SER A 1 397 ? -2.322 -6.581 -15.521 1.00 97.62 397 SER A O 1
ATOM 3079 N N . PHE A 1 398 ? -2.209 -4.427 -14.829 1.00 98.19 398 PHE A N 1
ATOM 3080 C CA . PHE A 1 398 ? -0.766 -4.319 -14.742 1.00 98.19 398 PHE A CA 1
ATOM 3081 C C . PHE A 1 398 ? -0.372 -4.225 -13.270 1.00 98.19 398 PHE A C 1
ATOM 3083 O O . PHE A 1 398 ? -0.700 -3.254 -12.590 1.00 98.19 398 PHE A O 1
ATOM 3090 N N . ASP A 1 399 ? 0.301 -5.255 -12.779 1.00 97.56 399 ASP A N 1
ATOM 3091 C CA . ASP A 1 399 ? 0.715 -5.364 -11.387 1.00 97.56 399 ASP A CA 1
ATOM 3092 C C . ASP A 1 399 ? 2.222 -5.141 -11.306 1.00 97.56 399 ASP A C 1
ATOM 3094 O O . ASP A 1 399 ? 2.974 -5.733 -12.076 1.00 97.56 399 ASP A O 1
ATOM 3098 N N . PHE A 1 400 ? 2.698 -4.321 -10.380 1.00 96.25 400 PHE A N 1
ATOM 3099 C CA . PHE A 1 400 ? 4.133 -4.130 -10.210 1.00 96.25 400 PHE A CA 1
ATOM 3100 C C . PHE A 1 400 ? 4.489 -3.758 -8.780 1.00 96.25 400 PHE A C 1
ATOM 3102 O O . PHE A 1 400 ? 3.656 -3.265 -8.021 1.00 96.25 400 PHE A O 1
ATOM 3109 N N . SER A 1 401 ? 5.746 -3.973 -8.414 1.00 93.50 401 SER A N 1
ATOM 3110 C CA . SER A 1 401 ? 6.281 -3.487 -7.154 1.00 93.50 401 SER A CA 1
ATOM 3111 C C . SER A 1 401 ? 7.647 -2.846 -7.359 1.00 93.50 401 SER A C 1
ATOM 3113 O O . SER A 1 401 ? 8.467 -3.337 -8.140 1.00 93.50 401 SER A O 1
ATOM 3115 N N . PHE A 1 402 ? 7.878 -1.700 -6.715 1.00 93.19 402 PHE A N 1
ATOM 3116 C CA . PHE A 1 402 ? 9.104 -0.931 -6.930 1.00 93.19 402 PHE A CA 1
ATOM 3117 C C . PHE A 1 402 ? 9.616 -0.191 -5.689 1.00 93.19 402 PHE A C 1
ATOM 3119 O O . PHE A 1 402 ? 8.907 -0.045 -4.691 1.00 93.19 402 PHE A O 1
ATOM 3126 N N . LEU A 1 403 ? 10.879 0.233 -5.743 1.00 92.00 403 LEU A N 1
ATOM 3127 C CA . LEU A 1 403 ? 11.543 1.073 -4.741 1.00 92.00 403 LEU A CA 1
ATOM 3128 C C . LEU A 1 403 ? 12.782 1.745 -5.348 1.00 92.00 403 LEU A C 1
ATOM 3130 O O . LEU A 1 403 ? 13.399 1.218 -6.278 1.00 92.00 403 LEU A O 1
ATOM 3134 N N . ALA A 1 404 ? 13.146 2.919 -4.832 1.00 93.69 404 ALA A N 1
ATOM 3135 C CA . ALA A 1 404 ? 14.330 3.652 -5.275 1.00 93.69 404 ALA A CA 1
ATOM 3136 C C . ALA A 1 404 ? 15.539 3.417 -4.361 1.00 93.69 404 ALA A C 1
ATOM 3138 O O . ALA A 1 404 ? 15.422 3.275 -3.147 1.00 93.69 404 ALA A O 1
ATOM 3139 N N . GLY A 1 405 ? 16.731 3.487 -4.934 1.00 91.00 405 GLY A N 1
ATOM 3140 C CA . GLY A 1 405 ? 17.981 3.604 -4.200 1.00 91.00 405 GLY A CA 1
ATOM 3141 C C . GLY A 1 405 ? 18.670 2.294 -3.840 1.00 91.00 405 GLY A C 1
ATOM 3142 O O . GLY A 1 405 ? 18.453 1.237 -4.437 1.00 91.00 405 GLY A O 1
ATOM 3143 N N . ASN A 1 406 ? 19.629 2.399 -2.920 1.00 82.56 406 ASN A N 1
ATOM 3144 C CA . ASN A 1 406 ? 20.550 1.308 -2.608 1.00 82.56 406 ASN A CA 1
ATOM 3145 C C . ASN A 1 406 ? 21.119 1.418 -1.189 1.00 82.56 406 ASN A C 1
ATOM 3147 O O . ASN A 1 406 ? 22.302 1.708 -1.073 1.00 82.56 406 ASN A O 1
ATOM 3151 N N . HIS A 1 407 ? 20.298 1.241 -0.147 1.00 81.06 407 HIS A N 1
ATOM 3152 C CA . HIS A 1 407 ? 20.645 1.206 1.297 1.00 81.06 407 HIS A CA 1
ATOM 3153 C C . HIS A 1 407 ? 21.693 2.222 1.813 1.00 81.06 407 HIS A C 1
ATOM 3155 O O . HIS A 1 407 ? 22.225 2.109 2.918 1.00 81.06 407 HIS A O 1
ATOM 3161 N N . ASP A 1 408 ? 21.967 3.243 1.017 1.00 84.62 408 ASP A N 1
ATOM 3162 C CA . ASP A 1 408 ? 22.992 4.259 1.142 1.00 84.62 408 ASP A CA 1
ATOM 3163 C C . ASP A 1 408 ? 22.364 5.512 0.559 1.00 84.62 408 ASP A C 1
ATOM 3165 O O . ASP A 1 408 ? 21.886 5.539 -0.587 1.00 84.62 408 ASP A O 1
ATOM 3169 N N . ILE A 1 409 ? 22.334 6.549 1.381 1.00 86.31 409 ILE A N 1
ATOM 3170 C CA . ILE A 1 409 ? 21.700 7.800 1.028 1.00 86.31 409 ILE A CA 1
ATOM 3171 C C . ILE A 1 409 ? 22.323 8.434 -0.218 1.00 86.31 409 ILE A C 1
ATOM 3173 O O . ILE A 1 409 ? 21.590 9.047 -0.978 1.00 86.31 409 ILE A O 1
ATOM 3177 N N . ASN A 1 410 ? 23.609 8.203 -0.525 1.00 85.06 410 ASN A N 1
ATOM 3178 C CA . ASN A 1 410 ? 24.272 8.757 -1.716 1.00 85.06 410 ASN A CA 1
ATOM 3179 C C . ASN A 1 410 ? 23.621 8.318 -3.039 1.00 85.06 410 ASN A C 1
ATOM 3181 O O . ASN A 1 410 ? 23.822 8.964 -4.068 1.00 85.06 410 ASN A O 1
ATOM 3185 N N . ARG A 1 411 ? 22.850 7.223 -3.016 1.00 84.75 411 ARG A N 1
ATOM 3186 C CA . ARG A 1 411 ? 22.114 6.680 -4.168 1.00 84.75 411 ARG A CA 1
ATOM 3187 C C . ARG A 1 411 ? 20.603 6.632 -3.962 1.00 84.75 411 ARG A C 1
ATOM 3189 O O . ARG A 1 411 ? 19.912 6.078 -4.805 1.00 84.75 411 ARG A O 1
ATOM 3196 N N . SER A 1 412 ? 20.089 7.175 -2.860 1.00 88.69 412 SER A N 1
ATOM 3197 C CA . SER A 1 412 ? 18.672 7.063 -2.478 1.00 88.69 412 SER A CA 1
ATOM 3198 C C . SER A 1 412 ? 17.945 8.411 -2.551 1.00 88.69 412 SER A C 1
ATOM 3200 O O . SER A 1 412 ? 17.049 8.682 -1.758 1.00 88.69 412 SER A O 1
ATOM 3202 N N . TRP A 1 413 ? 18.348 9.260 -3.503 1.00 91.06 413 TRP A N 1
ATOM 3203 C CA . TRP A 1 413 ? 17.783 10.585 -3.772 1.00 91.06 413 TRP A CA 1
ATOM 3204 C C . TRP A 1 413 ? 17.964 10.979 -5.238 1.00 91.06 413 TRP A C 1
ATOM 3206 O O . TRP A 1 413 ? 18.641 10.287 -5.999 1.00 91.06 413 TRP A O 1
ATOM 3216 N N . GLY A 1 414 ? 17.357 12.101 -5.622 1.00 92.88 414 GLY A N 1
ATOM 3217 C CA . GLY A 1 414 ? 17.449 12.672 -6.958 1.00 92.88 414 GLY A CA 1
ATOM 3218 C C . GLY A 1 414 ? 16.739 11.853 -8.023 1.00 92.88 414 GLY A C 1
ATOM 3219 O O . GLY A 1 414 ? 17.009 12.070 -9.188 1.00 92.88 414 GLY A O 1
ATOM 3220 N N . TYR A 1 415 ? 15.870 10.910 -7.666 1.00 95.00 415 TYR A N 1
ATOM 3221 C CA . TYR A 1 415 ? 15.113 10.079 -8.606 1.00 95.00 415 TYR A CA 1
ATOM 3222 C C . TYR A 1 415 ? 13.739 10.692 -8.935 1.00 95.00 415 TYR A C 1
ATOM 3224 O O . TYR A 1 415 ? 13.251 11.498 -8.140 1.00 95.00 415 TYR A O 1
ATOM 3232 N N . PRO A 1 416 ? 13.087 10.322 -10.058 1.00 95.94 416 PRO A N 1
ATOM 3233 C CA . PRO A 1 416 ? 11.718 10.751 -10.362 1.00 95.94 416 PRO A CA 1
ATOM 3234 C C . PRO A 1 416 ? 10.742 10.246 -9.293 1.00 95.94 416 PRO A C 1
ATOM 3236 O O . PRO A 1 416 ? 10.699 9.043 -9.031 1.00 95.94 416 PRO A O 1
ATOM 3239 N N . VAL A 1 417 ? 9.974 11.139 -8.669 1.00 95.75 417 VAL A N 1
ATOM 3240 C CA . VAL A 1 417 ? 9.070 10.774 -7.559 1.00 95.75 417 VAL A CA 1
ATOM 3241 C C . VAL A 1 417 ? 7.748 10.236 -8.078 1.00 95.75 417 VAL A C 1
ATOM 3243 O O . VAL A 1 417 ? 7.270 9.205 -7.615 1.00 95.75 417 VAL A O 1
ATOM 3246 N N . GLU A 1 418 ? 7.154 10.938 -9.033 1.00 96.62 418 GLU A N 1
ATOM 3247 C CA . GLU A 1 418 ? 5.815 10.648 -9.529 1.00 96.62 418 GLU A CA 1
ATOM 3248 C C . GLU A 1 418 ? 5.911 9.832 -10.810 1.00 96.62 418 GLU A C 1
ATOM 3250 O O . GLU A 1 418 ? 6.556 10.243 -11.775 1.00 96.62 418 GLU A O 1
ATOM 3255 N N . TRP A 1 419 ? 5.253 8.680 -10.821 1.00 97.88 419 TRP A N 1
ATOM 3256 C CA . TRP A 1 419 ? 5.193 7.769 -11.955 1.00 97.88 419 TRP A CA 1
ATOM 3257 C C . TRP A 1 419 ? 3.751 7.535 -12.364 1.00 97.88 419 TRP A C 1
ATOM 3259 O O . TRP A 1 419 ? 2.837 7.642 -11.553 1.00 97.88 419 TRP A O 1
ATOM 3269 N N . LYS A 1 420 ? 3.541 7.173 -13.620 1.00 98.00 420 LYS A N 1
ATOM 3270 C CA . LYS A 1 420 ? 2.238 6.777 -14.144 1.00 98.00 420 LYS A CA 1
ATOM 3271 C C . LYS A 1 420 ? 2.365 5.565 -15.046 1.00 98.00 420 LYS A C 1
ATOM 3273 O O . LYS A 1 420 ? 3.441 5.282 -15.581 1.00 98.00 420 LYS A O 1
ATOM 3278 N N . VAL A 1 421 ? 1.246 4.876 -15.220 1.00 98.56 421 VAL A N 1
ATOM 3279 C CA . VAL A 1 421 ? 1.118 3.761 -16.154 1.00 98.56 421 VAL A CA 1
ATOM 3280 C C . VAL A 1 421 ? 0.384 4.240 -17.392 1.00 98.56 421 VAL A C 1
ATOM 3282 O O . VAL A 1 421 ? -0.645 4.903 -17.299 1.00 98.56 421 VAL A O 1
ATOM 3285 N N . GLU A 1 422 ? 0.909 3.883 -18.554 1.00 98.31 422 GLU A N 1
ATOM 3286 C CA . GLU A 1 422 ? 0.269 4.141 -19.835 1.00 98.31 422 GLU A CA 1
ATOM 3287 C C . GLU A 1 422 ? 0.263 2.867 -20.680 1.00 98.31 422 GLU A C 1
ATOM 3289 O O . GLU A 1 422 ? 1.131 2.008 -20.523 1.00 98.31 422 GLU A O 1
ATOM 3294 N N . TYR A 1 423 ? -0.688 2.736 -21.600 1.00 98.31 423 TYR A N 1
ATOM 3295 C CA . TYR A 1 423 ? -0.811 1.550 -22.449 1.00 98.31 423 TYR A CA 1
ATOM 3296 C C . TYR A 1 423 ? -1.112 1.896 -23.910 1.00 98.31 423 TYR A C 1
ATOM 3298 O O . TYR A 1 423 ? -1.599 2.982 -24.223 1.00 98.31 423 TYR A O 1
ATOM 3306 N N . SER A 1 424 ? -0.810 0.967 -24.818 1.00 97.81 424 SER A N 1
ATOM 3307 C CA . SER A 1 424 ? -1.116 1.060 -26.247 1.00 97.81 424 SER A CA 1
ATOM 3308 C C . SER A 1 424 ? -1.237 -0.331 -26.877 1.00 97.81 424 SER A C 1
ATOM 3310 O O . SER A 1 424 ? -0.513 -1.250 -26.495 1.00 97.81 424 SER A O 1
ATOM 3312 N N . THR A 1 425 ? -2.123 -0.490 -27.863 1.00 96.19 425 THR A N 1
ATOM 3313 C CA . THR A 1 425 ? -2.253 -1.716 -28.679 1.00 96.19 425 THR A CA 1
ATOM 3314 C C . THR A 1 425 ? -1.491 -1.643 -29.998 1.00 96.19 425 THR A C 1
ATOM 3316 O O . THR A 1 425 ? -1.152 -2.671 -30.575 1.00 96.19 425 THR A O 1
ATOM 3319 N N . ASP A 1 426 ? -1.169 -0.430 -30.448 1.00 89.44 426 ASP A N 1
ATOM 3320 C CA . ASP A 1 426 ? -0.608 -0.162 -31.779 1.00 89.44 426 ASP A CA 1
ATOM 3321 C C . ASP A 1 426 ? 0.742 0.576 -31.699 1.00 89.44 426 ASP A C 1
ATOM 3323 O O . ASP A 1 426 ? 1.295 1.037 -32.695 1.00 89.44 426 ASP A O 1
ATOM 3327 N N . GLY A 1 427 ? 1.298 0.685 -30.489 1.00 86.69 427 GLY A N 1
ATOM 3328 C CA . GLY A 1 427 ? 2.562 1.356 -30.191 1.00 86.69 427 GLY A CA 1
ATOM 3329 C C . GLY A 1 427 ? 2.434 2.866 -29.982 1.00 86.69 427 GLY A C 1
ATOM 3330 O O . GLY A 1 427 ? 3.185 3.408 -29.177 1.00 86.69 427 GLY A O 1
ATOM 3331 N N . LEU A 1 428 ? 1.492 3.543 -30.650 1.00 88.06 428 LEU A N 1
ATOM 3332 C CA . LEU A 1 428 ? 1.120 4.946 -30.421 1.00 88.06 428 LEU A CA 1
ATOM 3333 C C . LEU A 1 428 ? -0.353 5.198 -30.820 1.00 88.06 428 LEU A C 1
ATOM 3335 O O . LEU A 1 428 ? -0.832 4.559 -31.754 1.00 88.06 428 LEU A O 1
ATOM 3339 N N . PRO A 1 429 ? -1.054 6.167 -30.193 1.00 93.94 429 PRO A N 1
ATOM 3340 C CA . PRO A 1 429 ? -0.648 6.895 -28.991 1.00 93.94 429 PRO A CA 1
ATOM 3341 C C . PRO A 1 429 ? -0.675 5.992 -27.745 1.00 93.94 429 PRO A C 1
ATOM 3343 O O . PRO A 1 429 ? -1.224 4.889 -27.765 1.00 93.94 429 PRO A O 1
ATOM 3346 N N . PHE A 1 430 ? -0.058 6.466 -26.663 1.00 96.62 430 PHE A N 1
ATOM 3347 C CA . PHE A 1 430 ? -0.197 5.867 -25.336 1.00 96.62 430 PHE A CA 1
ATOM 3348 C C . PHE A 1 430 ? -1.323 6.561 -24.572 1.00 96.62 430 PHE A C 1
ATOM 3350 O O . PHE A 1 430 ? -1.435 7.786 -24.619 1.00 96.62 430 PHE A O 1
ATOM 3357 N N . ILE A 1 431 ? -2.140 5.773 -23.880 1.00 97.44 431 ILE A N 1
ATOM 3358 C CA . ILE A 1 431 ? -3.268 6.242 -23.075 1.00 97.44 431 ILE A CA 1
ATOM 3359 C C . ILE A 1 431 ? -2.889 6.136 -21.599 1.00 97.44 431 ILE A C 1
ATOM 3361 O O . ILE A 1 431 ? -2.393 5.097 -21.167 1.00 97.44 431 ILE A O 1
ATOM 3365 N N . ASP A 1 432 ? -3.129 7.205 -20.841 1.00 97.00 432 ASP A N 1
ATOM 3366 C CA . ASP A 1 432 ? -2.897 7.261 -19.396 1.00 97.00 432 ASP A CA 1
ATOM 3367 C C . ASP A 1 432 ? -3.909 6.386 -18.639 1.00 97.00 432 ASP A C 1
ATOM 3369 O O . ASP A 1 432 ? -5.113 6.451 -18.897 1.00 97.00 432 ASP A O 1
ATOM 3373 N N . ALA A 1 433 ? -3.424 5.559 -17.710 1.00 96.06 433 ALA A N 1
ATOM 3374 C CA . ALA A 1 433 ? -4.258 4.719 -16.853 1.00 96.06 433 ALA A CA 1
ATOM 3375 C C . ALA A 1 433 ? -4.858 5.482 -15.651 1.00 96.06 433 ALA A C 1
ATOM 3377 O O . ALA A 1 433 ? -5.629 4.904 -14.888 1.00 96.06 433 ALA A O 1
ATOM 3378 N N . GLY A 1 434 ? -4.541 6.772 -15.486 1.00 92.00 434 GLY A N 1
ATOM 3379 C CA . GLY A 1 434 ? -5.288 7.704 -14.637 1.00 92.00 434 GLY A CA 1
ATOM 3380 C C . GLY A 1 434 ? -4.857 7.777 -13.172 1.00 92.00 434 GLY A C 1
ATOM 3381 O O . GLY A 1 434 ? -5.549 8.411 -12.378 1.00 92.00 434 GLY A O 1
ATOM 3382 N N . ARG A 1 435 ? -3.729 7.162 -12.789 1.00 91.94 435 ARG A N 1
ATOM 3383 C CA . ARG A 1 435 ? -3.204 7.203 -11.413 1.00 91.94 435 ARG A CA 1
ATOM 3384 C C . ARG A 1 435 ? -1.721 7.563 -11.376 1.00 91.94 435 ARG A C 1
ATOM 3386 O O . ARG A 1 435 ? -0.932 7.050 -12.169 1.00 91.94 435 ARG A O 1
ATOM 3393 N N . ILE A 1 436 ? -1.366 8.410 -10.408 1.00 95.12 436 ILE A N 1
ATOM 3394 C CA . ILE A 1 436 ? 0.019 8.718 -10.044 1.00 95.12 436 ILE A CA 1
ATOM 3395 C C . ILE A 1 436 ? 0.467 7.788 -8.917 1.00 95.12 436 ILE A C 1
ATOM 3397 O O . ILE A 1 436 ? -0.225 7.626 -7.914 1.00 95.12 436 ILE A O 1
ATOM 3401 N N . PHE A 1 437 ? 1.642 7.197 -9.088 1.00 95.19 437 PHE A N 1
ATOM 3402 C CA . PHE A 1 437 ? 2.310 6.331 -8.128 1.00 95.19 437 PHE A CA 1
ATOM 3403 C C . PHE A 1 437 ? 3.540 7.047 -7.596 1.00 95.19 437 PHE A C 1
ATOM 3405 O O . PHE A 1 437 ? 4.376 7.519 -8.369 1.00 95.19 437 PHE A O 1
ATOM 3412 N N . VAL A 1 438 ? 3.663 7.116 -6.275 1.00 94.62 438 VAL A N 1
ATOM 3413 C CA . VAL A 1 438 ? 4.794 7.778 -5.629 1.00 94.62 438 VAL A CA 1
ATOM 3414 C C . VAL A 1 438 ? 5.872 6.739 -5.343 1.00 94.62 438 VAL A C 1
ATOM 3416 O O . VAL A 1 438 ? 5.687 5.811 -4.550 1.00 94.62 438 VAL A O 1
ATOM 3419 N N . LEU A 1 439 ? 7.014 6.896 -6.002 1.00 95.38 439 LEU A N 1
ATOM 3420 C CA . LEU A 1 439 ? 8.210 6.113 -5.745 1.00 95.38 439 LEU A CA 1
ATOM 3421 C C . LEU A 1 439 ? 8.883 6.638 -4.476 1.00 95.38 439 LEU A C 1
ATOM 3423 O O . LEU A 1 439 ? 9.148 7.832 -4.342 1.00 95.38 439 LEU A O 1
ATOM 3427 N N . ARG A 1 440 ? 9.168 5.733 -3.543 1.00 93.50 440 ARG A N 1
ATOM 3428 C CA . ARG A 1 440 ? 9.853 6.036 -2.286 1.00 93.50 440 ARG A CA 1
ATOM 3429 C C . ARG A 1 440 ? 11.188 5.291 -2.211 1.00 93.50 440 ARG A C 1
ATOM 3431 O O . ARG A 1 440 ? 11.352 4.260 -2.875 1.00 93.50 440 ARG A O 1
ATOM 3438 N N . PRO A 1 441 ? 12.170 5.809 -1.454 1.00 91.62 441 PRO A N 1
ATOM 3439 C CA . PRO A 1 441 ? 13.463 5.169 -1.364 1.00 91.62 441 PRO A CA 1
ATOM 3440 C C . PRO A 1 441 ? 13.374 3.971 -0.426 1.00 91.62 441 PRO A C 1
ATOM 3442 O O . PRO A 1 441 ? 12.611 3.975 0.539 1.00 91.62 441 PRO A O 1
ATOM 3445 N N . VAL A 1 442 ? 14.206 2.971 -0.666 1.00 88.94 442 VAL A N 1
ATOM 3446 C CA . VAL A 1 442 ? 14.478 1.930 0.316 1.00 88.94 442 VAL A CA 1
ATOM 3447 C C . VAL A 1 442 ? 15.095 2.538 1.564 1.00 88.94 442 VAL A C 1
ATOM 3449 O O . VAL A 1 442 ? 15.808 3.540 1.488 1.00 88.94 442 VAL A O 1
ATOM 3452 N N . VAL A 1 443 ? 14.875 1.918 2.718 1.00 87.06 443 VAL A N 1
ATOM 3453 C CA . VAL A 1 443 ? 15.621 2.263 3.930 1.00 87.06 443 VAL A CA 1
ATOM 3454 C C . VAL A 1 443 ? 17.136 2.257 3.696 1.00 87.06 443 VAL A C 1
ATOM 3456 O O . VAL A 1 443 ? 17.695 1.341 3.088 1.00 87.06 443 VAL A O 1
ATOM 3459 N N . TYR A 1 444 ? 17.797 3.303 4.192 1.00 86.19 444 TYR A N 1
ATOM 3460 C CA . TYR A 1 444 ? 19.221 3.566 4.001 1.00 86.19 444 TYR A CA 1
ATOM 3461 C C . TYR A 1 444 ? 19.914 4.007 5.294 1.00 86.19 444 TYR A C 1
ATOM 3463 O O . TYR A 1 444 ? 19.286 4.499 6.234 1.00 86.19 444 TYR A O 1
ATOM 3471 N N . ASN A 1 445 ? 21.235 3.841 5.329 1.00 84.94 445 ASN A N 1
ATOM 3472 C CA . ASN A 1 445 ? 22.052 4.295 6.450 1.00 84.94 445 ASN A CA 1
ATOM 3473 C C . ASN A 1 445 ? 22.250 5.815 6.428 1.00 84.94 445 ASN A C 1
ATOM 3475 O O . ASN A 1 445 ? 22.348 6.424 5.360 1.00 84.94 445 ASN A O 1
ATOM 3479 N N . ASP A 1 446 ? 22.369 6.410 7.616 1.00 86.56 446 ASP A N 1
ATOM 3480 C CA . ASP A 1 446 ? 22.758 7.816 7.740 1.00 86.56 446 ASP A CA 1
ATOM 3481 C C . ASP A 1 446 ? 24.184 7.999 7.221 1.00 86.56 446 ASP A C 1
ATOM 3483 O O . ASP A 1 446 ? 25.063 7.177 7.494 1.00 86.56 446 ASP A O 1
ATOM 3487 N N . ALA A 1 447 ? 24.429 9.093 6.506 1.00 88.88 447 ALA A N 1
ATOM 3488 C CA . ALA A 1 447 ? 25.762 9.404 6.012 1.00 88.88 447 ALA A CA 1
ATOM 3489 C C . ALA A 1 447 ? 25.990 10.911 5.915 1.00 88.88 447 ALA A C 1
ATOM 3491 O O . ALA A 1 447 ? 25.053 11.706 5.812 1.00 88.88 447 ALA A O 1
ATOM 3492 N N . VAL A 1 448 ? 27.265 11.298 5.928 1.00 90.44 448 VAL A N 1
ATOM 3493 C CA . VAL A 1 448 ? 27.682 12.650 5.560 1.00 90.44 448 VAL A CA 1
ATOM 3494 C C . VAL A 1 448 ? 27.771 12.717 4.043 1.00 90.44 448 VAL A C 1
ATOM 3496 O O . VAL A 1 448 ? 28.563 12.001 3.434 1.00 90.44 448 VAL A O 1
ATOM 3499 N N . ILE A 1 449 ? 26.966 13.589 3.447 1.00 88.31 449 ILE A N 1
ATOM 3500 C CA . ILE A 1 449 ? 26.996 13.874 2.018 1.00 88.31 449 ILE A CA 1
ATOM 3501 C C . ILE A 1 449 ? 27.784 15.161 1.811 1.00 88.31 449 ILE A C 1
ATOM 3503 O O . ILE A 1 449 ? 27.605 16.143 2.538 1.00 88.31 449 ILE A O 1
ATOM 3507 N N . LYS A 1 450 ? 28.671 15.159 0.816 1.00 85.88 450 LYS A N 1
ATOM 3508 C CA . LYS A 1 450 ? 29.443 16.346 0.445 1.00 85.88 450 LYS A CA 1
ATOM 3509 C C . LYS A 1 450 ? 28.494 17.524 0.179 1.00 85.88 450 LYS A C 1
ATOM 3511 O O . LYS A 1 450 ? 27.456 17.342 -0.446 1.00 85.88 450 LYS A O 1
ATOM 3516 N N . ASP A 1 451 ? 28.838 18.702 0.692 1.00 86.56 451 ASP A N 1
ATOM 3517 C CA . ASP A 1 451 ? 28.088 19.962 0.547 1.00 86.56 451 ASP A CA 1
ATOM 3518 C C . ASP A 1 451 ? 26.693 19.998 1.220 1.00 86.56 451 ASP A C 1
ATOM 3520 O O . ASP A 1 451 ? 26.131 21.075 1.397 1.00 86.56 451 ASP A O 1
ATOM 3524 N N . LEU A 1 452 ? 26.160 18.856 1.676 1.00 87.06 452 LEU A N 1
ATOM 3525 C CA . LEU A 1 452 ? 24.890 18.753 2.411 1.00 87.06 452 LEU A CA 1
ATOM 3526 C C . LEU A 1 452 ? 25.070 18.386 3.895 1.00 87.06 452 LEU A C 1
ATOM 3528 O O . LEU A 1 452 ? 24.142 18.548 4.681 1.00 87.06 452 LEU A O 1
ATOM 3532 N N . GLY A 1 453 ? 26.242 17.904 4.309 1.00 91.38 453 GLY A N 1
ATOM 3533 C CA . GLY A 1 453 ? 26.506 17.504 5.692 1.00 91.38 453 GLY A CA 1
ATOM 3534 C C . GLY A 1 453 ? 25.850 16.173 6.075 1.00 91.38 453 GLY A C 1
ATOM 3535 O O . GLY A 1 453 ? 25.556 15.337 5.221 1.00 91.38 453 GLY A O 1
ATOM 3536 N N . LEU A 1 454 ? 25.667 15.938 7.380 1.00 91.19 454 LEU A N 1
ATOM 3537 C CA . LEU A 1 454 ? 25.022 14.720 7.878 1.00 91.19 454 LEU A CA 1
ATOM 3538 C C . LEU A 1 454 ? 23.546 14.702 7.481 1.00 91.19 454 LEU A C 1
ATOM 3540 O O . LEU A 1 454 ? 22.796 15.636 7.773 1.00 91.19 454 LEU A O 1
ATOM 3544 N N . ARG A 1 455 ? 23.123 13.597 6.875 1.00 91.50 455 ARG A N 1
ATOM 3545 C CA . ARG A 1 455 ? 21.739 13.355 6.490 1.00 91.50 455 ARG A CA 1
ATOM 3546 C C . ARG A 1 455 ? 21.252 12.039 7.069 1.00 91.50 455 ARG A C 1
ATOM 3548 O O . ARG A 1 455 ? 21.987 11.052 7.122 1.00 91.50 455 ARG A O 1
ATOM 3555 N N . ARG A 1 456 ? 20.011 12.069 7.552 1.00 89.25 456 ARG A N 1
ATOM 3556 C CA . ARG A 1 456 ? 19.376 10.972 8.283 1.00 89.25 456 ARG A CA 1
ATOM 3557 C C . ARG A 1 456 ? 18.317 10.287 7.428 1.00 89.25 456 ARG A C 1
ATOM 3559 O O . ARG A 1 456 ? 17.844 10.847 6.438 1.00 89.25 456 ARG A O 1
ATOM 3566 N N . LEU A 1 457 ? 17.948 9.072 7.820 1.00 88.50 457 LEU A N 1
ATOM 3567 C CA . LEU A 1 457 ? 16.842 8.342 7.203 1.00 88.50 457 LEU A CA 1
ATOM 3568 C C . LEU A 1 457 ? 15.543 9.159 7.225 1.00 88.50 457 LEU A C 1
ATOM 3570 O O . LEU A 1 457 ? 15.060 9.500 8.302 1.00 88.50 457 LEU A O 1
ATOM 3574 N N . SER A 1 458 ? 14.983 9.431 6.045 1.00 90.06 458 SER A N 1
ATOM 3575 C CA . SER A 1 458 ? 13.705 10.130 5.882 1.00 90.06 458 SER A CA 1
ATOM 3576 C C . SER A 1 458 ? 12.528 9.279 6.368 1.00 90.06 458 SER A C 1
ATOM 3578 O O . SER A 1 458 ? 12.546 8.049 6.262 1.00 90.06 458 SER A O 1
ATOM 3580 N N . TYR A 1 459 ? 11.460 9.934 6.837 1.00 91.06 459 TYR A N 1
ATOM 3581 C CA . TYR A 1 459 ? 10.185 9.271 7.146 1.00 91.06 459 TYR A CA 1
ATOM 3582 C C . TYR A 1 459 ? 9.530 8.654 5.904 1.00 91.06 459 TYR A C 1
ATOM 3584 O O . TYR A 1 459 ? 8.699 7.756 6.032 1.00 91.06 459 TYR A O 1
ATOM 3592 N N . ASP A 1 460 ? 9.940 9.095 4.715 1.00 91.44 460 ASP A N 1
ATOM 3593 C CA . ASP A 1 460 ? 9.486 8.586 3.424 1.00 91.44 460 ASP A CA 1
ATOM 3594 C C . ASP A 1 460 ? 10.103 7.242 3.030 1.00 91.44 460 ASP A C 1
ATOM 3596 O O . ASP A 1 460 ? 9.656 6.648 2.057 1.00 91.44 460 ASP A O 1
ATOM 3600 N N . ALA A 1 461 ? 11.118 6.748 3.743 1.00 90.00 461 ALA A N 1
ATOM 3601 C CA . ALA A 1 461 ? 11.798 5.520 3.350 1.00 90.00 461 ALA A CA 1
ATOM 3602 C C . ALA A 1 461 ? 10.938 4.266 3.590 1.00 90.00 461 ALA A C 1
ATOM 3604 O O . ALA A 1 461 ? 10.531 3.971 4.723 1.00 90.00 461 ALA A O 1
ATOM 3605 N N . ALA A 1 462 ? 10.687 3.515 2.519 1.00 89.56 462 ALA A N 1
ATOM 3606 C CA . ALA A 1 462 ? 9.926 2.276 2.520 1.00 89.56 462 ALA A CA 1
ATOM 3607 C C . ALA A 1 462 ? 10.751 1.122 3.110 1.00 89.56 462 ALA A C 1
ATOM 3609 O O . ALA A 1 462 ? 11.953 0.999 2.863 1.00 89.56 462 ALA A O 1
ATOM 3610 N N . LEU A 1 463 ? 10.091 0.249 3.877 1.00 85.62 463 LEU A N 1
ATOM 3611 C CA . LEU A 1 463 ? 10.722 -0.925 4.496 1.00 85.62 463 LEU A CA 1
ATOM 3612 C C . LEU A 1 463 ? 11.017 -2.069 3.515 1.00 85.62 463 LEU A C 1
ATOM 3614 O O . LEU A 1 463 ? 11.712 -3.013 3.883 1.00 85.62 463 LEU A O 1
ATOM 3618 N N . GLY A 1 464 ? 10.473 -1.972 2.307 1.00 86.00 464 GLY A N 1
ATOM 3619 C CA . GLY A 1 464 ? 10.547 -2.934 1.218 1.00 86.00 464 GLY A CA 1
ATOM 3620 C C . GLY A 1 464 ? 9.757 -2.394 0.026 1.00 86.00 464 GLY A C 1
ATOM 3621 O O . GLY A 1 464 ? 9.461 -1.198 -0.028 1.00 86.00 464 GLY A O 1
ATOM 3622 N N . PHE A 1 465 ? 9.419 -3.263 -0.923 1.00 88.81 465 PHE A N 1
ATOM 3623 C CA . PHE A 1 465 ? 8.671 -2.875 -2.116 1.00 88.81 465 PHE A CA 1
ATOM 3624 C C . PHE A 1 465 ? 7.296 -2.295 -1.798 1.00 88.81 465 PHE A C 1
ATOM 3626 O O . PHE A 1 465 ? 6.537 -2.871 -1.023 1.00 88.81 465 PHE A O 1
ATOM 3633 N N . THR A 1 466 ? 6.953 -1.198 -2.474 1.00 91.62 466 THR A N 1
ATOM 3634 C CA . THR A 1 466 ? 5.561 -0.762 -2.560 1.00 91.62 466 THR A CA 1
ATOM 3635 C C . THR A 1 466 ? 4.894 -1.487 -3.718 1.00 91.62 466 THR A C 1
ATOM 3637 O O . THR A 1 466 ? 5.395 -1.458 -4.843 1.00 91.62 466 THR A O 1
ATOM 3640 N N . GLU A 1 467 ? 3.776 -2.145 -3.433 1.00 93.38 467 GLU A N 1
ATOM 3641 C CA . GLU A 1 467 ? 3.010 -2.950 -4.382 1.00 93.38 467 GLU A CA 1
ATOM 3642 C C . GLU A 1 467 ? 1.865 -2.150 -4.994 1.00 93.38 467 GLU A C 1
ATOM 3644 O O . GLU A 1 467 ? 1.152 -1.445 -4.283 1.00 93.38 467 GLU A O 1
ATOM 3649 N N . TYR A 1 468 ? 1.650 -2.306 -6.297 1.00 95.62 468 TYR A N 1
ATOM 3650 C CA . TYR A 1 468 ? 0.582 -1.651 -7.038 1.00 95.62 468 TYR A CA 1
ATOM 3651 C C . TYR A 1 468 ? -0.098 -2.630 -7.994 1.00 95.62 468 TYR A C 1
ATOM 3653 O O . TYR A 1 468 ? 0.537 -3.497 -8.595 1.00 95.62 468 TYR A O 1
ATOM 3661 N N . SER A 1 469 ? -1.404 -2.447 -8.167 1.00 96.31 469 SER A N 1
ATOM 3662 C CA . SER A 1 469 ? -2.191 -3.071 -9.226 1.00 96.31 469 SER A CA 1
ATOM 3663 C C . SER A 1 469 ? -2.963 -1.979 -9.946 1.00 96.31 469 SER A C 1
ATOM 3665 O O . SER A 1 469 ? -3.623 -1.151 -9.316 1.00 96.31 469 SER A O 1
ATOM 3667 N N . VAL A 1 470 ? -2.836 -1.949 -11.267 1.00 97.00 470 VAL A N 1
ATOM 3668 C CA . VAL A 1 470 ? -3.481 -0.963 -12.131 1.00 97.00 470 VAL A CA 1
ATOM 3669 C C . VAL A 1 470 ? -4.482 -1.696 -13.007 1.00 97.00 470 VAL A C 1
ATOM 3671 O O . VAL A 1 470 ? -4.063 -2.419 -13.915 1.00 97.00 470 VAL A O 1
ATOM 3674 N N . PRO A 1 471 ? -5.792 -1.543 -12.755 1.00 96.19 471 PRO A N 1
ATOM 3675 C CA . PRO A 1 471 ? -6.809 -2.043 -13.662 1.00 96.19 471 PRO A CA 1
ATOM 3676 C C . PRO A 1 471 ? -6.611 -1.442 -15.055 1.00 96.19 471 PRO A C 1
ATOM 3678 O O . PRO A 1 471 ? -6.486 -0.229 -15.217 1.00 96.19 471 PRO A O 1
ATOM 3681 N N . LEU A 1 472 ? -6.579 -2.304 -16.063 1.00 97.06 472 LEU A N 1
ATOM 3682 C CA . LEU A 1 472 ? -6.530 -1.922 -17.465 1.00 97.06 472 LEU A CA 1
ATOM 3683 C C . LEU A 1 472 ? -7.892 -2.203 -18.119 1.00 97.06 472 LEU A C 1
ATOM 3685 O O . LEU A 1 472 ? -8.597 -3.121 -17.687 1.00 97.06 472 LEU A O 1
ATOM 3689 N N . PRO A 1 473 ? -8.279 -1.460 -19.173 1.00 96.19 473 PRO A N 1
ATOM 3690 C CA . PRO A 1 473 ? -9.535 -1.716 -19.864 1.00 96.19 473 PRO A CA 1
ATOM 3691 C C . PRO A 1 473 ? -9.630 -3.152 -20.383 1.00 96.19 473 PRO A C 1
ATOM 3693 O O . PRO A 1 473 ? -8.717 -3.656 -21.037 1.00 96.19 473 PRO A O 1
ATOM 3696 N N . VAL A 1 474 ? -10.786 -3.783 -20.174 1.00 95.75 474 VAL A N 1
ATOM 3697 C CA . VAL A 1 474 ? -11.071 -5.139 -20.677 1.00 95.75 474 VAL A CA 1
ATOM 3698 C C . VAL A 1 474 ? -10.969 -5.232 -22.209 1.00 95.75 474 VAL A C 1
ATOM 3700 O O . VAL A 1 474 ? -10.646 -6.283 -22.750 1.00 95.75 474 VAL A O 1
ATOM 3703 N N . SER A 1 475 ? -11.150 -4.114 -22.924 1.00 95.12 475 SER A N 1
ATOM 3704 C CA . SER A 1 475 ? -10.998 -4.009 -24.385 1.00 95.12 475 SER A CA 1
ATOM 3705 C C . SER A 1 475 ? -9.569 -4.247 -24.900 1.00 95.12 475 SER A C 1
ATOM 3707 O O . SER A 1 475 ? -9.364 -4.338 -26.119 1.00 95.12 475 SER A O 1
ATOM 3709 N N . LEU A 1 476 ? -8.590 -4.338 -23.992 1.00 96.88 476 LEU A N 1
ATOM 3710 C CA . LEU A 1 476 ? -7.209 -4.718 -24.279 1.00 96.88 476 LEU A CA 1
ATOM 3711 C C . LEU A 1 476 ? -6.991 -6.238 -24.313 1.00 96.88 476 LEU A C 1
ATOM 3713 O O . LEU A 1 476 ? -5.892 -6.662 -24.658 1.00 96.88 476 LEU A O 1
ATOM 3717 N N . LEU A 1 477 ? -7.990 -7.061 -23.978 1.00 96.81 477 LEU A N 1
ATOM 3718 C CA . LEU A 1 477 ? -7.954 -8.509 -24.216 1.00 96.81 477 LEU A CA 1
ATOM 3719 C C . LEU A 1 477 ? -8.106 -8.829 -25.714 1.00 96.81 477 LEU A C 1
ATOM 3721 O O . LEU A 1 477 ? -8.666 -8.039 -26.478 1.00 96.81 477 LEU A O 1
ATOM 3725 N N . GLY A 1 478 ? -7.591 -9.983 -26.147 1.00 95.88 478 GLY A N 1
ATOM 3726 C CA . GLY A 1 478 ? -7.666 -10.438 -27.540 1.00 95.88 478 GLY A CA 1
ATOM 3727 C C . GLY A 1 478 ? -6.764 -9.677 -28.521 1.00 95.88 478 GLY A C 1
ATOM 3728 O O . GLY A 1 478 ? -6.972 -9.750 -29.731 1.00 95.88 478 GLY A O 1
ATOM 3729 N N . ARG A 1 479 ? -5.779 -8.911 -28.038 1.00 96.50 479 ARG A N 1
ATOM 3730 C CA . ARG A 1 479 ? -4.905 -8.069 -28.867 1.00 96.50 479 ARG A CA 1
ATOM 3731 C C . ARG A 1 479 ? -3.584 -8.773 -29.145 1.00 96.50 479 ARG A C 1
ATOM 3733 O O . ARG A 1 479 ? -2.900 -9.194 -28.222 1.00 96.50 479 ARG A O 1
ATOM 3740 N N . LYS A 1 480 ? -3.171 -8.790 -30.417 1.00 96.00 480 LYS A N 1
ATOM 3741 C CA . LYS A 1 480 ? -1.870 -9.338 -30.857 1.00 96.00 480 LYS A CA 1
ATOM 3742 C C . LYS A 1 480 ? -0.667 -8.665 -30.207 1.00 96.00 480 LYS A C 1
ATOM 3744 O O . LYS A 1 480 ? 0.413 -9.240 -30.133 1.00 96.00 480 LYS A O 1
ATOM 3749 N N . ARG A 1 481 ? -0.845 -7.407 -29.812 1.00 96.12 481 ARG A N 1
ATOM 3750 C CA . ARG A 1 481 ? 0.164 -6.613 -29.137 1.00 96.12 481 ARG A CA 1
ATOM 3751 C C . ARG A 1 481 ? -0.501 -5.753 -28.081 1.00 96.12 481 ARG A C 1
ATOM 3753 O O . ARG A 1 481 ? -1.505 -5.089 -28.333 1.00 96.12 481 ARG A O 1
ATOM 3760 N N . LEU A 1 482 ? 0.113 -5.754 -26.915 1.00 98.19 482 LEU A N 1
ATOM 3761 C CA . LEU A 1 482 ? -0.137 -4.841 -25.825 1.00 98.19 482 LEU A CA 1
ATOM 3762 C C . LEU A 1 482 ? 1.219 -4.334 -25.344 1.00 98.19 482 LEU A C 1
ATOM 3764 O O . LEU A 1 482 ? 2.097 -5.120 -24.989 1.00 98.19 482 LEU A O 1
ATOM 3768 N N . THR A 1 483 ? 1.380 -3.019 -25.317 1.00 98.50 483 THR A N 1
ATOM 3769 C CA . THR A 1 483 ? 2.512 -2.364 -24.674 1.00 98.50 483 THR A CA 1
ATOM 3770 C C . THR A 1 483 ? 1.998 -1.591 -23.473 1.00 98.50 483 THR A C 1
ATOM 3772 O O . THR A 1 483 ? 1.174 -0.693 -23.627 1.00 98.50 483 THR A O 1
ATOM 3775 N N . VAL A 1 484 ? 2.498 -1.920 -22.287 1.00 98.56 484 VAL A N 1
ATOM 3776 C CA . VAL A 1 484 ? 2.277 -1.169 -21.049 1.00 98.56 484 VAL A CA 1
ATOM 3777 C C . VAL A 1 484 ? 3.601 -0.538 -20.649 1.00 98.56 484 VAL A C 1
ATOM 3779 O O . VAL A 1 484 ? 4.646 -1.180 -20.741 1.00 98.56 484 VAL A O 1
ATOM 3782 N N . ARG A 1 485 ? 3.592 0.723 -20.227 1.00 97.69 485 ARG A N 1
ATOM 3783 C CA . ARG A 1 485 ? 4.805 1.419 -19.804 1.00 97.69 485 ARG A CA 1
ATOM 3784 C C . ARG A 1 485 ? 4.612 2.150 -18.486 1.00 97.69 485 ARG A C 1
ATOM 3786 O O . ARG A 1 485 ? 3.554 2.721 -18.241 1.00 97.69 485 ARG A O 1
ATOM 3793 N N . LEU A 1 486 ? 5.658 2.139 -17.667 1.00 98.19 486 LEU A N 1
ATOM 3794 C CA . LEU A 1 486 ? 5.767 2.882 -16.418 1.00 98.19 486 LEU A CA 1
ATOM 3795 C C . LEU A 1 486 ? 6.747 4.038 -16.645 1.00 98.19 486 LEU A C 1
ATOM 3797 O O . LEU A 1 486 ? 7.921 3.803 -16.936 1.00 98.19 486 LEU A O 1
ATOM 3801 N N . THR A 1 487 ? 6.257 5.272 -16.558 1.00 97.25 487 THR A N 1
ATOM 3802 C CA . THR A 1 487 ? 6.998 6.490 -16.931 1.00 97.25 487 THR A CA 1
ATOM 3803 C C . THR A 1 487 ? 6.933 7.535 -15.818 1.00 97.25 487 THR A C 1
ATOM 3805 O O . THR A 1 487 ? 5.898 7.616 -15.149 1.00 97.25 487 THR A O 1
ATOM 3808 N N . PRO A 1 488 ? 7.966 8.376 -15.626 1.00 97.69 488 PRO A N 1
ATOM 3809 C CA . PRO A 1 488 ? 7.834 9.604 -14.855 1.00 97.69 488 PRO A CA 1
ATOM 3810 C C . PRO A 1 488 ? 6.631 10.423 -15.330 1.00 97.69 488 PRO A C 1
ATOM 3812 O O . PRO A 1 488 ? 6.443 10.639 -16.531 1.00 97.69 488 PRO A O 1
ATOM 3815 N N . ALA A 1 489 ? 5.806 10.854 -14.383 1.00 96.88 489 ALA A N 1
ATOM 3816 C CA . ALA A 1 489 ? 4.602 11.637 -14.627 1.00 96.88 489 ALA A CA 1
ATOM 3817 C C . ALA A 1 489 ? 4.861 13.147 -14.577 1.00 96.88 489 ALA A C 1
ATOM 3819 O O . ALA A 1 489 ? 4.137 13.919 -15.203 1.00 96.88 489 ALA A O 1
ATOM 3820 N N . SER A 1 490 ? 5.904 13.566 -13.861 1.00 95.88 490 SER A N 1
ATOM 3821 C CA . SER A 1 490 ? 6.288 14.964 -13.711 1.00 95.88 490 SER A CA 1
ATOM 3822 C C . SER A 1 490 ? 7.805 15.116 -13.618 1.00 95.88 490 SER A C 1
ATOM 3824 O O . SER A 1 490 ? 8.547 14.140 -13.516 1.00 95.88 490 SER A O 1
ATOM 3826 N N . ALA A 1 491 ? 8.266 16.366 -13.630 1.00 95.12 491 ALA A N 1
ATOM 3827 C CA . ALA A 1 491 ? 9.670 16.714 -13.438 1.00 95.12 491 ALA A CA 1
ATOM 3828 C C . ALA A 1 491 ? 10.112 16.666 -11.960 1.00 95.12 491 ALA A C 1
ATOM 3830 O O . ALA A 1 491 ? 11.260 17.012 -11.669 1.00 95.12 491 ALA A O 1
ATOM 3831 N N . VAL A 1 492 ? 9.215 16.295 -11.032 1.00 95.31 492 VAL A N 1
ATOM 3832 C CA . VAL A 1 492 ? 9.482 16.301 -9.590 1.00 95.31 492 VAL A CA 1
ATOM 3833 C C . VAL A 1 492 ? 10.465 15.191 -9.225 1.00 95.31 492 VAL A C 1
ATOM 3835 O O . VAL A 1 492 ? 10.269 14.014 -9.536 1.00 95.31 492 VAL A O 1
ATOM 3838 N N . MET A 1 493 ? 11.525 15.578 -8.524 1.00 95.31 493 MET A N 1
ATOM 3839 C CA . MET A 1 493 ? 12.580 14.692 -8.055 1.00 95.31 493 MET A CA 1
ATOM 3840 C C . MET A 1 493 ? 12.615 14.591 -6.538 1.00 95.31 493 MET A C 1
ATOM 3842 O O . MET A 1 493 ? 12.249 15.526 -5.813 1.00 95.31 493 MET A O 1
ATOM 3846 N N . ALA A 1 494 ? 13.157 13.466 -6.084 1.00 94.38 494 ALA A N 1
ATOM 3847 C CA . ALA A 1 494 ? 13.428 13.236 -4.688 1.00 94.38 494 ALA A CA 1
ATOM 3848 C C . ALA A 1 494 ? 14.594 14.112 -4.216 1.00 94.38 494 ALA A C 1
ATOM 3850 O O . ALA A 1 494 ? 15.658 14.148 -4.835 1.00 94.38 494 ALA A O 1
ATOM 3851 N N . THR A 1 495 ? 14.422 14.797 -3.101 1.00 91.69 495 THR A N 1
ATOM 3852 C CA . THR A 1 495 ? 15.434 15.593 -2.414 1.00 91.69 495 THR A CA 1
ATOM 3853 C C . THR A 1 495 ? 15.874 14.878 -1.141 1.00 91.69 495 THR A C 1
ATOM 3855 O O . THR A 1 495 ? 15.284 13.883 -0.716 1.00 91.69 495 THR A O 1
ATOM 3858 N N . ILE A 1 496 ? 16.945 15.380 -0.528 1.00 88.38 496 ILE A N 1
ATOM 3859 C CA . ILE A 1 496 ? 17.344 14.952 0.810 1.00 88.38 496 ILE A CA 1
ATOM 3860 C C . ILE A 1 496 ? 17.072 16.104 1.771 1.00 88.38 496 ILE A C 1
ATOM 3862 O O . ILE A 1 496 ? 17.867 17.052 1.803 1.00 88.38 496 ILE A O 1
ATOM 3866 N N . PRO A 1 497 ? 15.988 16.039 2.557 1.00 88.75 497 PRO A N 1
ATOM 3867 C CA . PRO A 1 497 ? 15.706 17.078 3.528 1.00 88.75 497 PRO A CA 1
ATOM 3868 C C . PRO A 1 497 ? 16.712 17.033 4.685 1.00 88.75 497 PRO A C 1
ATOM 3870 O O . PRO A 1 497 ? 17.258 15.983 5.035 1.00 88.75 497 PRO A O 1
ATOM 3873 N N . GLU A 1 498 ? 16.967 18.192 5.292 1.00 90.00 498 GLU A N 1
ATOM 3874 C CA . GLU A 1 498 ? 17.759 18.276 6.522 1.00 90.00 498 GLU A CA 1
ATOM 3875 C C . GLU A 1 498 ? 16.992 17.686 7.709 1.00 90.00 498 GLU A C 1
ATOM 3877 O O . GLU A 1 498 ? 17.548 16.903 8.483 1.00 90.00 498 GLU A O 1
ATOM 3882 N N . ASN A 1 499 ? 15.702 18.011 7.811 1.00 92.38 499 ASN A N 1
ATOM 3883 C CA . ASN A 1 499 ? 14.786 17.415 8.768 1.00 92.38 499 ASN A CA 1
ATOM 3884 C C . ASN A 1 499 ? 14.109 16.175 8.149 1.00 92.38 499 ASN A C 1
ATOM 3886 O O . ASN A 1 499 ? 13.356 16.310 7.188 1.00 92.38 499 ASN A O 1
ATOM 3890 N N . PRO A 1 500 ? 14.294 14.965 8.708 1.00 91.31 500 PRO A N 1
ATOM 3891 C CA . PRO A 1 500 ? 13.672 13.738 8.195 1.00 91.31 500 PRO A CA 1
ATOM 3892 C C . PRO A 1 500 ? 12.143 13.742 8.122 1.00 91.31 500 PRO A C 1
ATOM 3894 O O . PRO A 1 500 ? 11.567 12.898 7.435 1.00 91.31 500 PRO A O 1
ATOM 3897 N N . ALA A 1 501 ? 11.499 14.652 8.858 1.00 92.38 501 ALA A N 1
ATOM 3898 C CA . ALA A 1 501 ? 10.058 14.843 8.837 1.00 92.38 501 ALA A CA 1
ATOM 3899 C C . ALA A 1 501 ? 9.568 15.720 7.673 1.00 92.38 501 ALA A C 1
ATOM 3901 O O . ALA A 1 501 ? 8.362 15.757 7.444 1.00 92.38 501 ALA A O 1
ATOM 3902 N N . ASP A 1 502 ? 10.440 16.379 6.914 1.00 92.75 502 ASP A N 1
ATOM 3903 C CA . ASP A 1 502 ? 10.035 17.153 5.735 1.00 92.75 502 ASP A CA 1
ATOM 3904 C C . ASP A 1 502 ? 9.879 16.221 4.528 1.00 92.75 502 ASP A C 1
ATOM 3906 O O . ASP A 1 502 ? 10.563 15.196 4.459 1.00 92.75 502 ASP A O 1
ATOM 3910 N N . ASP A 1 503 ? 8.966 16.532 3.601 1.00 89.50 503 ASP A N 1
ATOM 3911 C CA . ASP A 1 503 ? 8.758 15.713 2.398 1.00 89.50 503 ASP A CA 1
ATOM 3912 C C . ASP A 1 503 ? 10.038 15.644 1.557 1.00 89.50 503 ASP A C 1
ATOM 3914 O O . ASP A 1 503 ? 10.708 16.647 1.306 1.00 89.50 503 ASP A O 1
ATOM 3918 N N . SER A 1 504 ? 10.374 14.436 1.119 1.00 90.25 504 SER A N 1
ATOM 3919 C CA . SER A 1 504 ? 11.471 14.186 0.189 1.00 90.25 504 SER A CA 1
ATOM 3920 C C . SER A 1 504 ? 11.099 14.463 -1.267 1.00 90.25 504 SER A C 1
ATOM 3922 O O . SER A 1 504 ? 11.938 14.247 -2.127 1.00 90.25 504 SER A O 1
ATOM 3924 N N . ALA A 1 505 ? 9.896 14.938 -1.591 1.00 91.75 505 ALA A N 1
ATOM 3925 C CA . ALA A 1 505 ? 9.524 15.370 -2.940 1.00 91.75 505 ALA A CA 1
ATOM 3926 C C . ALA A 1 505 ? 9.604 16.901 -3.086 1.00 91.75 505 ALA A C 1
ATOM 3928 O O . ALA A 1 505 ? 8.957 17.628 -2.337 1.00 91.75 505 ALA A O 1
ATOM 3929 N N . GLY A 1 506 ? 10.362 17.420 -4.064 1.00 87.88 506 GLY A N 1
ATOM 3930 C CA . GLY A 1 506 ? 10.343 18.872 -4.321 1.00 87.88 506 GLY A CA 1
ATOM 3931 C C . GLY A 1 506 ? 11.367 19.446 -5.302 1.00 87.88 506 GLY A C 1
ATOM 3932 O O . GLY A 1 506 ? 11.236 20.598 -5.707 1.00 87.88 506 GLY A O 1
ATOM 3933 N N . GLY A 1 507 ? 12.385 18.685 -5.712 1.00 87.31 507 GLY A N 1
ATOM 3934 C CA . GLY A 1 507 ? 13.330 19.136 -6.739 1.00 87.31 507 GLY A CA 1
ATOM 3935 C C . GLY A 1 507 ? 12.696 19.110 -8.131 1.00 87.31 507 GLY A C 1
ATOM 3936 O O . GLY A 1 507 ? 11.753 18.360 -8.353 1.00 87.31 507 GLY A O 1
ATOM 3937 N N . VAL A 1 508 ? 13.230 19.874 -9.086 1.00 92.81 508 VAL A N 1
ATOM 3938 C CA . VAL A 1 508 ? 12.823 19.801 -10.502 1.00 92.81 508 VAL A CA 1
ATOM 3939 C C . VAL A 1 508 ? 14.022 19.388 -11.343 1.00 92.81 508 VAL A C 1
ATOM 3941 O O . VAL A 1 508 ? 15.088 19.996 -11.235 1.00 92.81 508 VAL A O 1
ATOM 3944 N N . VAL A 1 509 ? 13.866 18.343 -12.157 1.00 94.31 509 VAL A N 1
ATOM 3945 C CA . VAL A 1 509 ? 14.945 17.868 -13.032 1.00 94.31 509 VAL A CA 1
ATOM 3946 C C . VAL A 1 509 ? 15.288 18.903 -14.104 1.00 94.31 509 VAL A C 1
ATOM 3948 O O . VAL A 1 509 ? 14.410 19.541 -14.689 1.00 94.31 509 VAL A O 1
ATOM 3951 N N . THR A 1 510 ? 16.578 19.043 -14.399 1.00 91.75 510 THR A N 1
ATOM 3952 C CA . THR A 1 510 ? 17.094 19.850 -15.511 1.00 91.75 510 THR A CA 1
ATOM 3953 C C . THR A 1 510 ? 18.003 19.004 -16.396 1.00 91.75 510 THR A C 1
ATOM 3955 O O . THR A 1 510 ? 18.520 17.971 -15.966 1.00 91.75 510 THR A O 1
ATOM 3958 N N . ALA A 1 511 ? 18.238 19.452 -17.631 1.00 90.94 511 ALA A N 1
ATOM 3959 C CA . ALA A 1 511 ? 19.110 18.743 -18.571 1.00 90.94 511 ALA A CA 1
ATOM 3960 C C . ALA A 1 511 ? 20.545 18.543 -18.035 1.00 90.94 511 ALA A C 1
ATOM 3962 O O . ALA A 1 511 ? 21.212 17.563 -18.378 1.00 90.94 511 ALA A O 1
ATOM 3963 N N . ASP A 1 512 ? 21.022 19.427 -17.160 1.00 90.88 512 ASP A N 1
ATOM 3964 C CA . ASP A 1 512 ? 22.370 19.358 -16.587 1.00 90.88 512 ASP A CA 1
ATOM 3965 C C . ASP A 1 512 ? 22.442 18.532 -15.300 1.00 90.88 512 ASP A C 1
ATOM 3967 O O . ASP A 1 512 ? 23.534 18.203 -14.841 1.00 90.88 512 ASP A O 1
ATOM 3971 N N . PHE A 1 513 ? 21.300 18.115 -14.747 1.00 90.75 513 PHE A N 1
ATOM 3972 C CA . PHE A 1 513 ? 21.265 17.302 -13.539 1.00 90.75 513 PHE A CA 1
ATOM 3973 C C . PHE A 1 513 ? 21.927 15.933 -13.780 1.00 90.75 513 PHE A C 1
ATOM 3975 O O . PHE A 1 513 ? 21.587 15.209 -14.721 1.00 90.75 513 PHE A O 1
ATOM 3982 N N . ARG A 1 514 ? 22.913 15.587 -12.946 1.00 89.25 514 ARG A N 1
ATOM 3983 C CA . ARG A 1 514 ? 23.638 14.307 -12.965 1.00 89.25 514 ARG A CA 1
ATOM 3984 C C . ARG A 1 514 ? 23.631 13.724 -11.561 1.00 89.25 514 ARG A C 1
ATOM 3986 O O . ARG A 1 514 ? 24.420 14.132 -10.716 1.00 89.25 514 ARG A O 1
ATOM 3993 N N . GLN A 1 515 ? 22.728 12.785 -11.329 1.00 91.19 515 GLN A N 1
ATOM 3994 C CA . GLN A 1 515 ? 22.657 12.016 -10.097 1.00 91.19 515 GLN A CA 1
ATOM 3995 C C . GLN A 1 515 ? 22.420 10.556 -10.479 1.00 91.19 515 GLN A C 1
ATOM 3997 O O . GLN A 1 515 ? 21.467 10.288 -11.217 1.00 91.19 515 GLN A O 1
ATOM 4002 N N . PRO A 1 516 ? 23.251 9.615 -9.999 1.00 92.56 516 PRO A N 1
ATOM 4003 C CA . PRO A 1 516 ? 22.996 8.201 -10.197 1.00 92.56 516 PRO A CA 1
ATOM 4004 C C . PRO A 1 516 ? 21.654 7.810 -9.583 1.00 92.56 516 PRO A C 1
ATOM 4006 O O . PRO A 1 516 ? 21.433 7.980 -8.380 1.00 92.56 516 PRO A O 1
ATOM 4009 N N . PHE A 1 517 ? 20.788 7.240 -10.409 1.00 93.69 517 PHE A N 1
ATOM 4010 C CA . PHE A 1 517 ? 19.499 6.704 -10.023 1.00 93.69 517 PHE A CA 1
ATOM 4011 C C . PHE A 1 517 ? 19.535 5.178 -10.095 1.00 93.69 517 PHE A C 1
ATOM 4013 O O . PHE A 1 517 ? 19.898 4.577 -11.106 1.00 93.69 517 PHE A O 1
ATOM 4020 N N . VAL A 1 518 ? 19.156 4.562 -8.978 1.00 94.25 518 VAL A N 1
ATOM 4021 C CA . VAL A 1 518 ? 18.922 3.127 -8.869 1.00 94.25 518 VAL A CA 1
ATOM 4022 C C . VAL A 1 518 ? 17.424 2.908 -8.709 1.00 94.25 518 VAL A C 1
ATOM 4024 O O . VAL A 1 518 ? 16.848 3.337 -7.711 1.00 94.25 518 VAL A O 1
ATOM 4027 N N . LEU A 1 519 ? 16.805 2.228 -9.667 1.00 94.88 519 LEU A N 1
ATOM 4028 C CA . LEU A 1 519 ? 15.434 1.738 -9.552 1.00 94.88 519 LEU A CA 1
ATOM 4029 C C . LEU A 1 519 ? 15.467 0.229 -9.350 1.00 94.88 519 LEU A C 1
ATOM 4031 O O . LEU A 1 519 ? 16.227 -0.469 -10.019 1.00 94.88 519 LEU A O 1
ATOM 4035 N N . ARG A 1 520 ? 14.646 -0.281 -8.440 1.00 92.69 520 ARG A N 1
ATOM 4036 C CA . ARG A 1 520 ? 14.495 -1.714 -8.198 1.00 92.69 520 ARG A CA 1
ATOM 4037 C C . ARG A 1 520 ? 13.048 -2.104 -8.458 1.00 92.69 520 ARG A C 1
ATOM 4039 O O . ARG A 1 520 ? 12.134 -1.443 -7.968 1.00 92.69 520 ARG A O 1
ATOM 4046 N N . LEU A 1 521 ? 12.867 -3.171 -9.226 1.00 93.31 521 LEU A N 1
ATOM 4047 C CA . LEU A 1 521 ? 11.589 -3.816 -9.497 1.00 93.31 521 LEU A CA 1
ATOM 4048 C C . LEU A 1 521 ? 11.577 -5.182 -8.811 1.00 93.31 521 LEU A C 1
ATOM 4050 O O . LEU A 1 521 ? 12.522 -5.956 -8.973 1.00 93.31 521 LEU A O 1
ATOM 4054 N N . GLY A 1 522 ? 10.516 -5.450 -8.053 1.00 89.88 522 GLY A N 1
ATOM 4055 C CA . GLY A 1 522 ? 10.254 -6.757 -7.460 1.00 89.88 522 GLY A CA 1
ATOM 4056 C C . GLY A 1 522 ? 9.485 -7.602 -8.461 1.00 89.88 522 GLY A C 1
ATOM 4057 O O . GLY A 1 522 ? 10.052 -8.193 -9.368 1.00 89.88 522 GLY A O 1
ATOM 4058 N N . ARG A 1 523 ? 8.162 -7.596 -8.383 1.00 90.50 523 ARG A N 1
ATOM 4059 C CA . ARG A 1 523 ? 7.328 -8.281 -9.371 1.00 90.50 523 ARG A CA 1
ATOM 4060 C C . ARG A 1 523 ? 6.901 -7.333 -10.484 1.00 90.50 523 ARG A C 1
ATOM 4062 O O . ARG A 1 523 ? 6.568 -6.186 -10.202 1.00 90.50 523 ARG A O 1
ATOM 4069 N N . VAL A 1 524 ? 6.817 -7.831 -11.722 1.00 96.25 524 VAL A N 1
ATOM 4070 C CA . VAL A 1 524 ? 6.106 -7.164 -12.827 1.00 96.25 524 VAL A CA 1
ATOM 4071 C C . VAL A 1 524 ? 5.180 -8.161 -13.535 1.00 96.25 524 VAL A C 1
ATOM 4073 O O . VAL A 1 524 ? 5.618 -9.191 -14.035 1.00 96.25 524 VAL A O 1
ATOM 4076 N N . ALA A 1 525 ? 3.888 -7.860 -13.469 1.00 97.19 525 ALA A N 1
ATOM 4077 C CA . ALA A 1 525 ? 2.678 -8.585 -13.847 1.00 97.19 525 ALA A CA 1
ATOM 4078 C C . ALA A 1 525 ? 1.858 -8.006 -15.012 1.00 97.19 525 ALA A C 1
ATOM 4080 O O . ALA A 1 525 ? 1.365 -6.898 -14.844 1.00 97.19 525 ALA A O 1
ATOM 4081 N N . VAL A 1 526 ? 1.555 -8.733 -16.091 1.00 98.31 526 VAL A N 1
ATOM 4082 C CA . VAL A 1 526 ? 0.282 -8.528 -16.817 1.00 98.31 526 VAL A CA 1
ATOM 4083 C C . VAL A 1 526 ? -0.604 -9.735 -16.551 1.00 98.31 526 VAL A C 1
ATOM 4085 O O . VAL A 1 526 ? -0.191 -10.879 -16.764 1.00 98.31 526 VAL A O 1
ATOM 4088 N N . ARG A 1 527 ? -1.818 -9.497 -16.054 1.00 97.44 527 ARG A N 1
ATOM 4089 C CA . ARG A 1 527 ? -2.731 -10.562 -15.632 1.00 97.44 527 ARG A CA 1
ATOM 4090 C C . ARG A 1 527 ? -4.149 -10.326 -16.106 1.00 97.44 527 ARG A C 1
ATOM 4092 O O . ARG A 1 527 ? -4.648 -9.208 -16.018 1.00 97.44 527 ARG A O 1
ATOM 4099 N N . ALA A 1 528 ? -4.803 -11.398 -16.529 1.00 97.50 528 ALA A N 1
ATOM 4100 C CA . ALA A 1 528 ? -6.218 -11.408 -16.867 1.00 97.50 528 ALA A CA 1
ATOM 4101 C C . ALA A 1 528 ? -7.024 -12.046 -15.733 1.00 97.50 528 ALA A C 1
ATOM 4103 O O . ALA A 1 528 ? -6.627 -13.073 -15.188 1.00 97.50 528 ALA A O 1
ATOM 4104 N N . LEU A 1 529 ? -8.139 -11.429 -15.359 1.00 96.44 529 LEU A N 1
ATOM 4105 C CA . LEU A 1 529 ? -9.097 -11.979 -14.404 1.00 96.44 529 LEU A CA 1
ATOM 4106 C C . LEU A 1 529 ? -9.968 -13.023 -15.110 1.00 96.44 529 LEU A C 1
ATOM 4108 O O . LEU A 1 529 ? -10.550 -12.707 -16.150 1.00 96.44 529 LEU A O 1
ATOM 4112 N N . ARG A 1 530 ? -10.051 -14.225 -14.532 1.00 90.81 530 ARG A N 1
ATOM 4113 C CA . ARG A 1 530 ? -10.872 -15.334 -15.038 1.00 90.81 530 ARG A CA 1
ATOM 4114 C C . ARG A 1 530 ? -12.367 -15.041 -14.981 1.00 90.81 530 ARG A C 1
ATOM 4116 O O . ARG A 1 530 ? -12.831 -14.364 -14.026 1.00 90.81 530 ARG A O 1
#

Radius of gyration: 26.46 Å; chains: 1; bounding box: 88×58×82 Å

Sequence (530 aa):
MKHTIRTAMAALLCLAAVAGVRADDFAALRAEAAGRTVRLAPGTQLEALVVSDYRSQNMELNPNVSWDKVDLGENLRTAYVESPDGRYGFRLRFAGIYENRLERGDRVRLDLGGCSLTGETDPERYTVDGLCAANVEVLERGVALPAKERCIADLKDEDLYTYVTLAGTEFLSKQGCYANVFESCVQRSRLNAFDQPSRRTDGWASLLKDADNGSIYMLVNTKCAWRRDGRGVPHGVGAVSGVLVHTPMRRYGGDMGRYAIRPLDERDIAIPRDTASSYVVVAEWNWDRNYDGAIRFEKQGYTPRSPKSGVAGDRVLPDAGEGFLSTTSGARMRLDTEYDTRYAQDGDGKAMRVNAALRLDSDTRDWFRFDNRGRMSGAEAIVVETSTEGVEGRGLSFDFSFLAGNHDINRSWGYPVEWKVEYSTDGLPFIDAGRIFVLRPVVYNDAVIKDLGLRRLSYDAALGFTEYSVPLPVSLLGRKRLTVRLTPASAVMATIPENPADDSAGGVVTADFRQPFVLRLGRVAVRALR